Protein AF-A0A8X6IA45-F1 (afdb_monomer_lite)

Structure (mmCIF, N/CA/C/O backbone):
data_AF-A0A8X6IA45-F1
#
_entry.id   AF-A0A8X6IA45-F1
#
loop_
_atom_site.group_PDB
_atom_site.id
_atom_site.type_symbol
_atom_site.label_atom_id
_atom_site.label_alt_id
_atom_site.label_comp_id
_atom_site.label_asym_id
_atom_site.label_entity_id
_atom_site.label_seq_id
_atom_site.pdbx_PDB_ins_code
_atom_site.Cartn_x
_atom_site.Cartn_y
_atom_site.Cartn_z
_atom_site.occupancy
_atom_site.B_iso_or_equiv
_atom_site.auth_seq_id
_atom_site.auth_comp_id
_atom_site.auth_asym_id
_atom_site.auth_atom_id
_atom_site.pdbx_PDB_model_num
ATOM 1 N N . MET A 1 1 ? 17.995 -35.768 15.519 1.00 39.16 1 MET A N 1
ATOM 2 C CA . MET A 1 1 ? 18.058 -34.291 15.425 1.00 39.16 1 MET A CA 1
ATOM 3 C C . MET A 1 1 ? 16.762 -33.673 15.962 1.00 39.16 1 MET A C 1
ATOM 5 O O . MET A 1 1 ? 15.916 -33.269 15.180 1.00 39.16 1 MET A O 1
ATOM 9 N N . LYS A 1 2 ? 16.554 -33.670 17.289 1.00 34.41 2 LYS A N 1
ATOM 10 C CA . LYS A 1 2 ? 15.325 -33.148 17.934 1.00 34.41 2 LYS A CA 1
ATOM 11 C C . LYS A 1 2 ? 15.488 -31.759 18.573 1.00 34.41 2 LYS A C 1
ATOM 13 O O . LYS A 1 2 ? 14.516 -31.226 19.084 1.00 34.41 2 LYS A O 1
ATOM 18 N N . ASN A 1 3 ? 16.667 -31.149 18.475 1.00 33.62 3 ASN A N 1
ATOM 19 C CA . ASN A 1 3 ? 16.963 -29.859 19.095 1.00 33.62 3 ASN A CA 1
ATOM 20 C C . ASN A 1 3 ? 17.387 -28.884 17.991 1.00 33.62 3 ASN A C 1
ATOM 22 O O . ASN A 1 3 ? 18.521 -28.975 17.541 1.00 33.62 3 ASN A O 1
ATOM 26 N N . CYS A 1 4 ? 16.459 -28.055 17.494 1.00 31.27 4 CYS A N 1
ATOM 27 C CA . CYS A 1 4 ? 16.755 -26.822 16.728 1.00 31.27 4 CYS A CA 1
ATOM 28 C C . CYS A 1 4 ? 15.505 -26.022 16.291 1.00 31.27 4 CYS A C 1
ATOM 30 O O . CYS A 1 4 ? 15.652 -25.008 15.617 1.00 31.27 4 CYS A O 1
ATOM 32 N N . ILE A 1 5 ? 14.279 -26.452 16.621 1.00 40.72 5 ILE A N 1
ATOM 33 C CA . ILE A 1 5 ? 13.047 -25.776 16.162 1.00 40.72 5 ILE A CA 1
ATOM 34 C C . ILE A 1 5 ? 12.515 -24.732 17.161 1.00 40.72 5 ILE A C 1
ATOM 36 O O . ILE A 1 5 ? 11.831 -23.799 16.739 1.00 40.72 5 ILE A O 1
ATOM 40 N N . ASP A 1 6 ? 12.891 -24.824 18.441 1.00 39.47 6 ASP A N 1
ATOM 41 C CA . ASP A 1 6 ? 12.262 -24.034 19.512 1.00 39.47 6 ASP A CA 1
ATOM 42 C C . ASP A 1 6 ? 13.036 -22.772 19.938 1.00 39.47 6 ASP A C 1
ATOM 44 O O . ASP A 1 6 ? 12.485 -21.920 20.631 1.00 39.47 6 ASP A O 1
ATOM 48 N N . GLU A 1 7 ? 14.264 -22.567 19.456 1.00 41.31 7 GLU A N 1
ATOM 49 C CA . GLU A 1 7 ? 15.013 -21.312 19.640 1.00 41.31 7 GLU A CA 1
ATOM 50 C C . GLU A 1 7 ? 15.092 -20.540 18.326 1.00 41.31 7 GLU A C 1
ATOM 52 O O . GLU A 1 7 ? 16.153 -20.260 17.770 1.00 41.31 7 GLU A O 1
ATOM 57 N N . TRP A 1 8 ? 13.925 -20.203 17.789 1.00 45.81 8 TRP A N 1
ATOM 58 C CA . TRP A 1 8 ? 13.836 -19.318 16.639 1.00 45.81 8 TRP A CA 1
ATOM 59 C C . TRP A 1 8 ? 13.078 -18.055 17.039 1.00 45.81 8 TRP A C 1
ATOM 61 O O . TRP A 1 8 ? 12.039 -18.146 17.693 1.00 45.81 8 TRP A O 1
ATOM 71 N N . PRO A 1 9 ? 13.608 -16.856 16.746 1.00 36.88 9 PRO A N 1
ATOM 72 C CA . PRO A 1 9 ? 13.344 -15.687 17.565 1.00 36.88 9 PRO A CA 1
ATOM 73 C C . PRO A 1 9 ? 11.862 -15.318 17.588 1.00 36.88 9 PRO A C 1
ATOM 75 O O . PRO A 1 9 ? 11.203 -15.209 16.549 1.00 36.88 9 PRO A O 1
ATOM 78 N N . CYS A 1 10 ? 11.366 -15.094 18.806 1.00 35.53 10 CYS A N 1
ATOM 79 C CA . CYS A 1 10 ? 10.015 -14.636 19.089 1.00 35.53 10 CYS A CA 1
ATOM 80 C C . CYS A 1 10 ? 9.649 -13.448 18.185 1.00 35.53 10 CYS A C 1
ATOM 82 O O . CYS A 1 10 ? 10.357 -12.437 18.133 1.00 35.53 10 CYS A O 1
ATOM 84 N N . THR A 1 11 ? 8.512 -13.575 17.497 1.00 44.88 11 THR A N 1
ATOM 85 C CA . THR A 1 11 ? 7.946 -12.632 16.513 1.00 44.88 11 THR A CA 1
ATOM 86 C C . THR A 1 11 ? 7.951 -11.169 16.963 1.00 44.88 11 THR A C 1
ATOM 88 O O . THR A 1 11 ? 7.970 -10.269 16.130 1.00 44.88 11 THR A O 1
ATOM 91 N N . THR A 1 12 ? 7.985 -10.914 18.267 1.00 42.06 12 THR A N 1
ATOM 92 C CA . THR A 1 12 ? 7.978 -9.585 18.880 1.00 42.06 12 THR A CA 1
ATOM 93 C C . THR A 1 12 ? 9.225 -8.742 18.571 1.00 42.06 12 THR A C 1
ATOM 95 O O . THR A 1 12 ? 9.109 -7.523 18.551 1.00 42.06 12 THR A O 1
ATOM 98 N N . LYS A 1 13 ? 10.397 -9.341 18.286 1.00 41.31 13 LYS A N 1
ATOM 99 C CA . LYS A 1 13 ? 11.653 -8.581 18.065 1.00 41.31 13 LYS A CA 1
ATOM 100 C C . LYS A 1 13 ? 11.921 -8.160 16.608 1.00 41.31 13 LYS A C 1
ATOM 102 O O . LYS A 1 13 ? 12.635 -7.192 16.394 1.00 41.31 13 LYS A O 1
ATOM 107 N N . TYR A 1 14 ? 11.322 -8.822 15.613 1.00 47.53 14 TYR A N 1
ATOM 108 C CA . TYR A 1 14 ? 11.593 -8.578 14.177 1.00 47.53 14 TYR A CA 1
ATOM 109 C C . TYR A 1 14 ? 10.461 -7.856 13.431 1.00 47.53 14 TYR A C 1
ATOM 111 O O . TYR A 1 14 ? 10.506 -7.704 12.214 1.00 47.53 14 TYR A O 1
ATOM 119 N N . CYS A 1 15 ? 9.441 -7.401 14.160 1.00 51.34 15 CYS A N 1
ATOM 120 C CA . CYS A 1 15 ? 8.338 -6.610 13.614 1.00 51.34 15 CYS A CA 1
ATOM 121 C C . CYS A 1 15 ? 8.498 -5.114 13.918 1.00 51.34 15 CYS A C 1
ATOM 123 O O . CYS A 1 15 ? 7.490 -4.407 13.976 1.00 51.34 15 CYS A O 1
ATOM 125 N N . HIS A 1 16 ? 9.724 -4.636 14.167 1.00 55.31 16 HIS A N 1
ATOM 126 C CA . HIS A 1 16 ? 9.958 -3.203 14.281 1.00 55.31 16 HIS A CA 1
ATOM 127 C C . HIS A 1 16 ? 9.759 -2.598 12.894 1.00 55.31 16 HIS A C 1
ATOM 129 O O . HIS A 1 16 ? 10.476 -2.904 11.944 1.00 55.31 16 HIS A O 1
ATOM 135 N N . ILE A 1 17 ? 8.668 -1.861 12.764 1.00 61.78 17 ILE A N 1
ATOM 136 C CA . ILE A 1 17 ? 8.322 -1.146 11.551 1.00 61.78 17 ILE A CA 1
ATOM 137 C C . ILE A 1 17 ? 9.007 0.208 11.685 1.00 61.78 17 ILE A C 1
ATOM 139 O O . ILE A 1 17 ? 8.710 0.915 12.643 1.00 61.78 17 ILE A O 1
ATOM 143 N N . ASP A 1 18 ? 9.875 0.563 10.739 1.00 66.06 18 ASP A N 1
ATOM 144 C CA . ASP A 1 18 ? 10.563 1.856 10.741 1.00 66.06 18 ASP A CA 1
ATOM 145 C C . ASP A 1 18 ? 9.547 2.993 10.546 1.00 66.06 18 ASP A C 1
ATOM 147 O O . ASP A 1 18 ? 9.153 3.352 9.432 1.00 66.06 18 ASP A O 1
ATOM 151 N N . GLU A 1 19 ? 9.057 3.533 11.665 1.00 72.81 19 GLU A N 1
ATOM 152 C CA . GLU A 1 19 ? 8.002 4.548 11.672 1.00 72.81 19 GLU A CA 1
ATOM 153 C C . GLU A 1 19 ? 8.467 5.848 11.008 1.00 72.81 19 GLU A C 1
ATOM 155 O O . GLU A 1 19 ? 7.661 6.549 10.400 1.00 72.81 19 GLU A O 1
ATOM 160 N N . GLU A 1 20 ? 9.767 6.147 11.044 1.00 72.69 20 GLU A N 1
ATOM 161 C CA . GLU A 1 20 ? 10.352 7.310 10.376 1.00 72.69 20 GLU A CA 1
ATOM 162 C C . GLU A 1 20 ? 10.203 7.263 8.853 1.00 72.69 20 GLU A C 1
ATOM 164 O O . GLU A 1 20 ? 9.879 8.280 8.234 1.00 72.69 20 GLU A O 1
ATOM 169 N N . GLU A 1 21 ? 10.403 6.097 8.235 1.00 69.69 21 GLU A N 1
ATOM 170 C CA . GLU A 1 21 ? 10.270 5.931 6.785 1.00 69.69 21 GLU A CA 1
ATOM 171 C C . GLU A 1 21 ? 8.799 6.040 6.364 1.00 69.69 21 GLU A C 1
ATOM 173 O O . GLU A 1 21 ? 8.464 6.771 5.428 1.00 69.69 21 GLU A O 1
ATOM 178 N N . ILE A 1 22 ? 7.898 5.442 7.151 1.00 72.75 22 ILE A N 1
ATOM 179 C CA . ILE A 1 22 ? 6.449 5.591 6.970 1.00 72.75 22 ILE A CA 1
ATOM 180 C C . ILE A 1 22 ? 6.026 7.055 7.101 1.00 72.75 22 ILE A C 1
ATOM 182 O O . ILE A 1 22 ? 5.239 7.543 6.288 1.00 72.75 22 ILE A O 1
ATOM 186 N N . ASN A 1 23 ? 6.555 7.773 8.091 1.00 71.75 23 ASN A N 1
ATOM 187 C CA . ASN A 1 23 ? 6.248 9.181 8.314 1.00 71.75 23 ASN A CA 1
ATOM 188 C C . ASN A 1 23 ? 6.785 10.056 7.172 1.00 71.75 23 ASN A C 1
ATOM 190 O O . ASN A 1 23 ? 6.087 10.970 6.728 1.00 71.75 23 ASN A O 1
ATOM 194 N N . LYS A 1 24 ? 7.977 9.763 6.630 1.00 70.94 24 LYS A N 1
ATOM 195 C CA . LYS A 1 24 ? 8.501 10.421 5.419 1.00 70.94 24 LYS A CA 1
ATOM 196 C C . LYS A 1 24 ? 7.575 10.201 4.224 1.00 70.94 24 LYS A C 1
ATOM 198 O O . LYS A 1 24 ? 7.345 11.133 3.466 1.00 70.94 24 LYS A O 1
ATOM 203 N N . GLU A 1 25 ? 6.979 9.024 4.062 1.00 63.69 25 GLU A N 1
ATOM 204 C CA . GLU A 1 25 ? 6.040 8.749 2.965 1.00 63.69 25 GLU A CA 1
ATOM 205 C C . GLU A 1 25 ? 4.642 9.351 3.170 1.00 63.69 25 GLU A C 1
ATOM 207 O O . GLU A 1 25 ? 4.031 9.856 2.219 1.00 63.69 25 GLU A O 1
ATOM 212 N N . GLN A 1 26 ? 4.141 9.358 4.409 1.00 62.16 26 GLN A N 1
ATOM 213 C CA . GLN A 1 26 ? 2.943 10.115 4.777 1.00 62.16 26 GLN A CA 1
ATOM 214 C C . GLN A 1 26 ? 3.126 11.592 4.417 1.00 62.16 26 GLN A C 1
ATOM 216 O O . GLN A 1 26 ? 2.252 12.167 3.761 1.00 62.16 26 GLN A O 1
ATOM 221 N N . ARG A 1 27 ? 4.295 12.157 4.755 1.00 55.88 27 ARG A N 1
ATOM 222 C CA . ARG A 1 27 ? 4.702 13.518 4.391 1.00 55.88 27 ARG A CA 1
ATOM 223 C C . ARG A 1 27 ? 4.839 13.681 2.881 1.00 55.88 27 ARG A C 1
ATOM 225 O O . ARG A 1 27 ? 4.209 14.582 2.360 1.00 55.88 27 ARG A O 1
ATOM 232 N N . LYS A 1 28 ? 5.495 12.769 2.149 1.00 57.03 28 LYS A N 1
ATOM 233 C CA . LYS A 1 28 ? 5.580 12.806 0.671 1.00 57.03 28 LYS A CA 1
ATOM 234 C C . LYS A 1 28 ? 4.210 12.879 0.002 1.00 57.03 28 LYS A C 1
ATOM 236 O O . LYS A 1 28 ? 4.080 13.537 -1.015 1.00 57.03 28 LYS A O 1
ATOM 241 N N . THR A 1 29 ? 3.171 12.257 0.564 1.00 45.22 29 THR A N 1
ATOM 242 C CA . THR A 1 29 ? 1.825 12.374 -0.023 1.00 45.22 29 THR A CA 1
ATOM 243 C C . THR A 1 29 ? 1.137 13.703 0.280 1.00 45.22 29 THR A C 1
ATOM 245 O O . THR A 1 29 ? 0.338 14.161 -0.524 1.00 45.22 29 THR A O 1
ATOM 248 N N . ILE A 1 30 ? 1.418 14.305 1.436 1.00 38.75 30 ILE A N 1
ATOM 249 C CA . ILE A 1 30 ? 0.954 15.659 1.776 1.00 38.75 30 ILE A CA 1
ATOM 250 C C . ILE A 1 30 ? 1.739 16.687 0.942 1.00 38.75 30 ILE A C 1
ATOM 252 O O . ILE A 1 30 ? 1.178 17.659 0.452 1.00 38.75 30 ILE A O 1
ATOM 256 N N . CYS A 1 31 ? 3.011 16.400 0.675 1.00 35.19 31 CYS A N 1
ATOM 257 C CA . CYS A 1 31 ? 3.899 17.161 -0.190 1.00 35.19 31 CYS A CA 1
ATOM 258 C C . CYS A 1 31 ? 3.702 16.860 -1.683 1.00 35.19 31 CYS A C 1
ATOM 260 O O . CYS A 1 31 ? 4.318 17.538 -2.488 1.00 35.19 31 CYS A O 1
ATOM 262 N N . LEU A 1 32 ? 2.855 15.910 -2.106 1.00 36.09 32 LEU A N 1
ATOM 263 C CA . LEU A 1 32 ? 2.624 15.625 -3.536 1.00 36.09 32 LEU A CA 1
ATOM 264 C C . LEU A 1 32 ? 1.818 16.729 -4.243 1.00 36.09 32 LEU A C 1
ATOM 266 O O . LEU A 1 32 ? 1.804 16.761 -5.468 1.00 36.09 32 LEU A O 1
ATOM 270 N N . LEU A 1 33 ? 1.217 17.667 -3.499 1.00 37.97 33 LEU A N 1
ATOM 271 C CA . LEU A 1 33 ? 0.759 18.938 -4.074 1.00 37.97 33 LEU A CA 1
ATOM 272 C C . LEU A 1 33 ? 1.913 19.926 -4.346 1.00 37.97 33 LEU A C 1
ATOM 274 O O . LEU A 1 33 ? 1.732 20.840 -5.140 1.00 37.97 33 LEU A O 1
ATOM 278 N N . ASN A 1 34 ? 3.102 19.718 -3.762 1.00 42.97 34 ASN A N 1
ATOM 279 C CA . ASN A 1 34 ? 4.228 20.664 -3.812 1.00 42.97 34 ASN A CA 1
ATOM 280 C C . ASN A 1 34 ? 5.542 20.088 -4.407 1.00 42.97 34 ASN A C 1
ATOM 282 O O . ASN A 1 34 ? 6.400 20.855 -4.848 1.00 42.97 34 ASN A O 1
ATOM 286 N N . ASN A 1 35 ? 5.705 18.761 -4.496 1.00 38.62 35 ASN A N 1
ATOM 287 C CA . ASN A 1 35 ? 6.978 18.089 -4.807 1.00 38.62 35 ASN A CA 1
ATOM 288 C C . ASN A 1 35 ? 6.977 17.375 -6.170 1.00 38.62 35 ASN A C 1
ATOM 290 O O . ASN A 1 35 ? 7.466 16.255 -6.295 1.00 38.62 35 ASN A O 1
ATOM 294 N N . ALA A 1 36 ? 6.531 18.046 -7.231 1.00 33.03 36 ALA A N 1
ATOM 295 C CA . ALA A 1 36 ? 6.938 17.687 -8.597 1.00 33.03 36 ALA A CA 1
ATOM 296 C C . ALA A 1 36 ? 8.403 18.097 -8.909 1.00 33.03 36 ALA A C 1
ATOM 298 O O . ALA A 1 36 ? 8.754 18.266 -10.068 1.00 33.03 36 ALA A O 1
ATOM 299 N N . ASN A 1 37 ? 9.247 18.324 -7.888 1.00 40.38 37 ASN A N 1
ATOM 300 C CA . ASN A 1 37 ? 10.483 19.112 -8.015 1.00 40.38 37 ASN A CA 1
ATOM 301 C C . ASN A 1 37 ? 11.732 18.521 -7.358 1.00 40.38 37 ASN A C 1
ATOM 303 O O . ASN A 1 37 ? 12.743 19.207 -7.300 1.00 40.38 37 ASN A O 1
ATOM 307 N N . GLU A 1 38 ? 11.706 17.291 -6.857 1.00 41.97 38 GLU A N 1
ATOM 308 C CA . GLU A 1 38 ? 12.890 16.711 -6.206 1.00 41.97 38 GLU A CA 1
ATOM 309 C C . GLU A 1 38 ? 13.426 15.532 -7.012 1.00 41.97 38 GLU A C 1
ATOM 311 O O . GLU A 1 38 ? 13.274 14.373 -6.640 1.00 41.97 38 GLU A O 1
ATOM 316 N N . CYS A 1 39 ? 14.037 15.863 -8.149 1.00 34.59 39 CYS A N 1
ATOM 317 C CA . CYS A 1 39 ? 15.029 15.048 -8.851 1.00 34.59 39 CYS A CA 1
ATOM 318 C C . CYS A 1 39 ? 16.000 15.987 -9.580 1.00 34.59 39 CYS A C 1
ATOM 320 O O . CYS A 1 39 ? 16.014 16.003 -10.800 1.00 34.59 39 CYS A O 1
ATOM 322 N N . LEU A 1 40 ? 16.746 16.807 -8.836 1.00 38.03 40 LEU A N 1
ATOM 323 C CA . LEU A 1 40 ? 18.038 17.396 -9.220 1.00 38.03 40 LEU A CA 1
ATOM 324 C C . LEU A 1 40 ? 18.502 18.268 -8.047 1.00 38.03 40 LEU A C 1
ATOM 326 O O . LEU A 1 40 ? 17.942 19.333 -7.791 1.00 38.03 40 LEU A O 1
ATOM 330 N N . GLU A 1 41 ? 19.492 17.792 -7.291 1.00 46.31 41 GLU A N 1
ATOM 331 C CA . GLU A 1 41 ? 20.279 18.698 -6.456 1.00 46.31 41 GLU A CA 1
ATOM 332 C C . GLU A 1 41 ? 20.997 19.677 -7.390 1.00 46.31 41 GLU A C 1
ATOM 334 O O . GLU A 1 41 ? 21.717 19.263 -8.299 1.00 46.31 41 GLU A O 1
ATOM 339 N N . ASN A 1 42 ? 20.749 20.962 -7.133 1.00 46.94 42 ASN A N 1
ATOM 340 C CA . ASN A 1 42 ? 21.158 22.146 -7.887 1.00 46.94 42 ASN A CA 1
ATOM 341 C C . ASN A 1 42 ? 20.503 22.289 -9.263 1.00 46.94 42 ASN A C 1
ATOM 343 O O . ASN A 1 42 ? 21.084 21.881 -10.259 1.00 46.94 42 ASN A O 1
ATOM 347 N N . ASP A 1 43 ? 19.322 22.924 -9.307 1.00 48.12 43 ASP A N 1
ATOM 348 C CA . ASP A 1 43 ? 19.129 24.118 -10.147 1.00 48.12 43 ASP A CA 1
ATOM 349 C C . ASP A 1 43 ? 17.693 24.662 -10.089 1.00 48.12 43 ASP A C 1
ATOM 351 O O . ASP A 1 43 ? 16.810 24.353 -10.895 1.00 48.12 43 ASP A O 1
ATOM 355 N N . TRP A 1 44 ? 17.467 25.593 -9.159 1.00 49.94 44 TRP A N 1
ATOM 356 C CA . TRP A 1 44 ? 16.349 26.539 -9.263 1.00 49.94 44 TRP A CA 1
ATOM 357 C C . TRP A 1 44 ? 16.379 27.288 -10.613 1.00 49.94 44 TRP A C 1
ATOM 359 O O . TRP A 1 44 ? 15.332 27.687 -11.125 1.00 49.94 44 TRP A O 1
ATOM 369 N N . TYR A 1 45 ? 17.578 27.425 -11.193 1.00 50.66 45 TYR A N 1
ATOM 370 C CA . TYR A 1 45 ? 17.846 27.981 -12.510 1.00 50.66 45 TYR A CA 1
ATOM 371 C C . TYR A 1 45 ? 17.156 27.175 -13.622 1.00 50.66 45 TYR A C 1
ATOM 373 O O . TYR A 1 45 ? 16.305 27.729 -14.314 1.00 50.66 45 TYR A O 1
ATOM 381 N N . TYR A 1 46 ? 17.399 25.864 -13.748 1.00 50.31 46 TYR A N 1
ATOM 382 C CA . TYR A 1 46 ? 16.745 25.021 -14.762 1.00 50.31 46 TYR A CA 1
ATOM 383 C C . TYR A 1 46 ? 15.224 25.176 -14.701 1.00 50.31 46 TYR A C 1
ATOM 385 O O . TYR A 1 46 ? 14.587 25.517 -15.695 1.00 50.31 46 TYR A O 1
ATOM 393 N N . LYS A 1 47 ? 14.629 25.079 -13.512 1.00 50.09 47 LYS A N 1
ATOM 394 C CA . LYS A 1 47 ? 13.176 25.194 -13.359 1.00 50.09 47 LYS A CA 1
ATOM 395 C C . LYS A 1 47 ? 12.610 26.579 -13.725 1.00 50.09 47 LYS A C 1
ATOM 397 O O . LYS A 1 47 ? 11.472 26.674 -14.182 1.00 50.09 47 LYS A O 1
ATOM 402 N N . TYR A 1 48 ? 13.381 27.654 -13.543 1.00 52.62 48 TYR A N 1
ATOM 403 C CA . TYR A 1 48 ? 12.985 29.006 -13.948 1.00 52.62 48 TYR A CA 1
ATOM 404 C C . TYR A 1 48 ? 13.114 29.232 -15.465 1.00 52.62 48 TYR A C 1
ATOM 406 O O . TYR A 1 48 ? 12.274 29.939 -16.038 1.00 52.62 48 TYR A O 1
ATOM 414 N N . PHE A 1 49 ? 14.124 28.623 -16.098 1.00 53.28 49 PHE A N 1
ATOM 415 C CA . PHE A 1 49 ? 14.475 28.789 -17.513 1.00 53.28 49 PHE A CA 1
ATOM 416 C C . PHE A 1 49 ? 13.826 27.769 -18.464 1.00 53.28 49 PHE A C 1
ATOM 418 O O . PHE A 1 49 ? 13.814 28.015 -19.661 1.00 53.28 49 PHE A O 1
ATOM 425 N N . LEU A 1 50 ? 13.211 26.689 -17.974 1.00 57.62 50 LEU A N 1
ATOM 426 C CA . LEU A 1 50 ? 12.642 25.608 -18.801 1.00 57.62 50 LEU A CA 1
ATOM 427 C C . LEU A 1 50 ? 11.305 25.910 -19.513 1.00 57.62 50 LEU A C 1
ATOM 429 O O . LEU A 1 50 ? 10.731 25.020 -20.137 1.00 57.62 50 LEU A O 1
ATOM 433 N N . SER A 1 51 ? 10.792 27.144 -19.458 1.00 70.88 51 SER A N 1
ATOM 434 C CA . SER A 1 51 ? 9.671 27.525 -20.331 1.00 70.88 51 SER A CA 1
ATOM 435 C C . SER A 1 51 ? 10.194 27.830 -21.733 1.00 70.88 51 SER A C 1
ATOM 437 O O . SER A 1 51 ? 11.088 28.663 -21.880 1.00 70.88 51 SER A O 1
ATOM 439 N N . TYR A 1 52 ? 9.603 27.209 -22.756 1.00 72.88 52 TYR A N 1
ATOM 440 C CA . TYR A 1 52 ? 9.962 27.418 -24.162 1.00 72.88 52 TYR A CA 1
ATOM 441 C C . TYR A 1 52 ? 10.012 28.907 -24.538 1.00 72.88 52 TYR A C 1
ATOM 443 O O . TYR A 1 52 ? 10.996 29.372 -25.104 1.00 72.88 52 TYR A O 1
ATOM 451 N N . GLU A 1 53 ? 9.025 29.691 -24.103 1.00 76.12 53 GLU A N 1
ATOM 452 C CA . GLU A 1 53 ? 8.973 31.136 -24.362 1.00 76.12 53 GLU A CA 1
ATOM 453 C C . GLU A 1 53 ? 10.166 31.890 -23.758 1.00 76.12 53 GLU A C 1
ATOM 455 O O . GLU A 1 53 ? 10.701 32.825 -24.356 1.00 76.12 53 GLU A O 1
ATOM 460 N N . LYS A 1 54 ? 10.619 31.475 -22.569 1.00 79.12 54 LYS A N 1
ATOM 461 C CA . LYS A 1 54 ? 11.777 32.086 -21.905 1.00 79.12 54 LYS A CA 1
ATOM 462 C C . LYS A 1 54 ? 13.082 31.700 -22.594 1.00 79.12 54 LYS A C 1
ATOM 464 O O . LYS A 1 54 ? 13.971 32.542 -22.686 1.00 79.12 54 LYS A O 1
ATOM 469 N N . ILE A 1 55 ? 13.178 30.470 -23.097 1.00 75.69 55 ILE A N 1
ATOM 470 C CA . ILE A 1 55 ?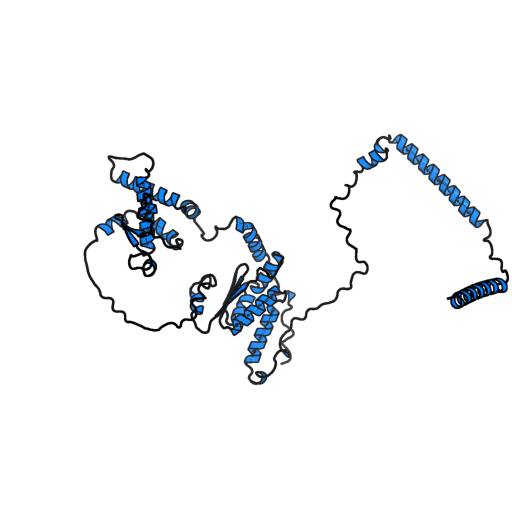 14.327 29.983 -23.869 1.00 75.69 55 ILE A CA 1
ATOM 471 C C . ILE A 1 55 ? 14.446 30.763 -25.176 1.00 75.69 55 ILE A C 1
ATOM 473 O O . ILE A 1 55 ? 15.504 31.320 -25.454 1.00 75.69 55 ILE A O 1
ATOM 477 N N . VAL A 1 56 ? 13.359 30.860 -25.943 1.00 80.25 56 VAL A N 1
ATOM 478 C CA . VAL A 1 56 ? 13.340 31.601 -27.212 1.00 80.25 56 VAL A CA 1
ATOM 479 C C . VAL A 1 56 ? 13.668 33.076 -26.973 1.00 80.25 56 VAL A C 1
ATOM 481 O O . VAL A 1 56 ? 14.477 33.654 -27.695 1.00 80.25 56 VAL A O 1
ATOM 484 N N . ARG A 1 57 ? 13.144 33.678 -25.897 1.00 82.50 57 ARG A N 1
ATOM 485 C CA . ARG A 1 57 ? 13.484 35.055 -25.512 1.00 82.50 57 ARG A CA 1
ATOM 486 C C . ARG A 1 57 ? 14.958 35.220 -25.137 1.00 82.50 57 ARG A C 1
ATOM 488 O O . ARG A 1 57 ? 15.567 36.206 -25.540 1.00 82.50 57 ARG A O 1
ATOM 495 N N . LEU A 1 58 ? 15.535 34.282 -24.386 1.00 80.69 58 LEU A N 1
ATOM 496 C CA . LEU A 1 58 ? 16.953 34.302 -24.014 1.00 80.69 58 LEU A CA 1
ATOM 497 C C . LEU A 1 58 ? 17.852 34.165 -25.249 1.00 80.69 58 LEU A C 1
ATOM 499 O O . LEU A 1 58 ? 18.742 34.988 -25.443 1.00 80.69 58 LEU A O 1
ATOM 503 N N . VAL A 1 59 ? 17.577 33.188 -26.114 1.00 78.19 59 VAL A N 1
ATOM 504 C CA . VAL A 1 59 ? 18.315 32.981 -27.370 1.00 78.19 59 VAL A CA 1
ATOM 505 C C . VAL A 1 59 ? 18.178 34.195 -28.286 1.00 78.19 59 VAL A C 1
ATOM 507 O O . VAL A 1 59 ? 19.171 34.646 -28.851 1.00 78.19 59 VAL A O 1
ATOM 510 N N . GLY A 1 60 ? 16.990 34.792 -28.371 1.00 82.62 60 GLY A N 1
ATOM 511 C CA . GLY A 1 60 ? 16.770 36.009 -29.144 1.00 82.62 60 GLY A CA 1
ATOM 512 C C . GLY A 1 60 ? 17.594 37.194 -28.637 1.00 82.62 60 GLY A C 1
ATOM 513 O O . GLY A 1 60 ? 18.177 37.912 -29.441 1.00 82.62 60 GLY A O 1
ATOM 514 N N . TRP A 1 61 ? 17.705 37.390 -27.318 1.00 83.56 61 TRP A N 1
ATOM 515 C CA . TRP A 1 61 ? 18.570 38.436 -26.759 1.00 83.56 61 TRP A CA 1
ATOM 516 C C . TRP A 1 61 ? 20.055 38.150 -26.979 1.00 83.56 61 TRP A C 1
ATOM 518 O O . TRP A 1 61 ? 20.811 39.088 -27.212 1.00 83.56 61 TRP A O 1
ATOM 528 N N . ILE A 1 62 ? 20.472 36.882 -26.959 1.00 80.56 62 ILE A N 1
ATOM 529 C CA . ILE A 1 62 ? 21.850 36.488 -27.284 1.00 80.56 62 ILE A CA 1
ATOM 530 C C . ILE A 1 62 ? 22.166 36.794 -28.752 1.00 80.56 62 ILE A C 1
ATOM 532 O O . ILE A 1 62 ? 23.218 37.359 -29.041 1.00 80.56 62 ILE A O 1
ATOM 536 N N . LEU A 1 63 ? 21.259 36.474 -29.679 1.00 76.44 63 LEU A N 1
ATOM 537 C CA . LEU A 1 63 ? 21.416 36.800 -31.100 1.00 76.44 63 LEU A CA 1
ATOM 538 C C . LEU A 1 63 ? 21.393 38.315 -31.335 1.00 76.44 63 LEU A C 1
ATOM 540 O O . LEU A 1 63 ? 22.230 38.836 -32.067 1.00 76.44 63 LEU A O 1
ATOM 544 N N . HIS A 1 64 ? 20.499 39.037 -30.659 1.00 80.56 64 HIS A N 1
ATOM 545 C CA . HIS A 1 64 ? 20.430 40.500 -30.711 1.00 80.56 64 HIS A CA 1
ATOM 546 C C . HIS A 1 64 ? 21.714 41.147 -30.181 1.00 80.56 64 HIS A C 1
ATOM 548 O O . HIS A 1 64 ? 22.254 42.056 -30.803 1.00 80.56 64 HIS A O 1
ATOM 554 N N . PHE A 1 65 ? 22.254 40.628 -29.076 1.00 79.44 65 PHE A N 1
ATOM 555 C CA . PHE A 1 65 ? 23.540 41.050 -28.529 1.00 79.44 65 PHE A CA 1
ATOM 556 C C . PHE A 1 65 ? 24.693 40.745 -29.492 1.00 79.44 65 PHE A C 1
ATOM 558 O O . PHE A 1 65 ? 25.489 41.632 -29.782 1.00 79.44 65 PHE A O 1
ATOM 565 N N . LYS A 1 66 ? 24.746 39.532 -30.057 1.00 79.56 66 LYS A N 1
ATOM 566 C CA . LYS A 1 66 ? 25.748 39.134 -31.057 1.00 79.56 66 LYS A CA 1
ATOM 567 C C . LYS A 1 66 ? 25.724 40.059 -32.275 1.00 79.56 66 LYS A C 1
ATOM 569 O O . LYS A 1 66 ? 26.780 40.513 -32.705 1.00 79.56 66 LYS A O 1
ATOM 574 N N . ASN A 1 67 ? 24.543 40.369 -32.803 1.00 76.62 67 ASN A N 1
ATOM 575 C CA . ASN A 1 67 ? 24.395 41.264 -33.950 1.00 76.62 67 ASN A CA 1
ATOM 576 C C . ASN A 1 67 ? 24.841 42.692 -33.608 1.00 76.62 67 ASN A C 1
ATOM 578 O O . ASN A 1 67 ? 25.562 43.301 -34.394 1.00 76.62 67 ASN A O 1
ATOM 582 N N . ASN A 1 68 ? 24.532 43.179 -32.402 1.00 78.50 68 ASN A N 1
ATOM 583 C CA . ASN A 1 68 ? 25.024 44.470 -31.914 1.00 78.50 68 ASN A CA 1
ATOM 584 C C . ASN A 1 68 ? 26.554 44.492 -31.722 1.00 78.50 68 ASN A C 1
ATOM 586 O O . ASN A 1 68 ? 27.177 45.533 -31.919 1.00 78.50 68 ASN A O 1
ATOM 590 N N . CYS A 1 69 ? 27.176 43.361 -31.366 1.00 75.56 69 CYS A N 1
ATOM 591 C CA . CYS A 1 69 ? 28.635 43.237 -31.301 1.00 75.56 69 CYS A CA 1
ATOM 592 C C . CYS A 1 69 ? 29.292 43.202 -32.689 1.00 75.56 69 CYS A C 1
ATOM 594 O O . CYS A 1 69 ? 30.401 43.706 -32.845 1.00 75.56 69 CYS A O 1
ATOM 596 N N . LEU A 1 70 ? 28.634 42.598 -33.684 1.00 71.62 70 LEU A N 1
ATOM 597 C CA . LEU A 1 70 ? 29.157 42.471 -35.049 1.00 71.62 70 LEU A CA 1
ATOM 598 C C . LEU A 1 70 ? 28.977 43.753 -35.872 1.00 71.62 70 LEU A C 1
ATOM 600 O O . LEU A 1 70 ? 29.830 44.067 -36.698 1.00 71.62 70 LEU A O 1
ATOM 604 N N . MET A 1 71 ? 27.898 44.502 -35.632 1.00 68.00 71 MET A N 1
ATOM 605 C CA . MET A 1 71 ? 27.542 45.712 -36.377 1.00 68.00 71 MET A CA 1
ATOM 606 C C . MET A 1 71 ? 27.463 46.940 -35.450 1.00 68.00 71 MET A C 1
ATOM 608 O O . MET A 1 71 ? 26.378 47.447 -35.170 1.00 68.00 71 MET A O 1
ATOM 612 N N . PRO A 1 72 ? 28.605 47.490 -34.993 1.00 64.69 72 PRO A N 1
ATOM 613 C CA . PRO A 1 72 ? 28.634 48.578 -34.007 1.00 64.69 72 PRO A CA 1
ATOM 614 C C . PRO A 1 72 ? 28.083 49.922 -34.520 1.00 64.69 72 PRO A C 1
ATOM 616 O O . PRO A 1 72 ? 27.932 50.858 -33.738 1.00 64.69 72 PRO A O 1
ATOM 619 N N . LYS A 1 73 ? 27.798 50.046 -35.823 1.00 64.81 73 LYS A N 1
ATOM 620 C CA . LYS A 1 73 ? 27.238 51.260 -36.445 1.00 64.81 73 LYS A CA 1
ATOM 621 C C . LYS A 1 73 ? 25.702 51.305 -36.418 1.00 64.81 73 LYS A C 1
ATOM 623 O O . LYS A 1 73 ? 25.144 52.394 -36.450 1.00 64.81 73 LYS A O 1
ATOM 628 N N . GLU A 1 74 ? 25.034 50.157 -36.301 1.00 65.50 74 GLU A N 1
ATOM 629 C CA . GLU A 1 74 ? 23.568 50.015 -36.303 1.00 65.50 74 GLU A CA 1
ATOM 630 C C . GLU A 1 74 ? 23.116 49.305 -35.018 1.00 65.50 74 GLU A C 1
ATOM 632 O O . GLU A 1 74 ? 22.576 48.202 -35.029 1.00 65.50 74 GLU A O 1
ATOM 637 N N . ILE A 1 75 ? 23.412 49.915 -33.866 1.00 65.25 75 ILE A N 1
ATOM 638 C CA . ILE A 1 75 ? 23.083 49.323 -32.564 1.00 65.25 75 ILE A CA 1
ATOM 639 C C . ILE A 1 75 ? 21.589 49.490 -32.290 1.00 65.25 75 ILE A C 1
ATOM 641 O O . ILE A 1 75 ? 21.122 50.565 -31.899 1.00 65.25 75 ILE A O 1
ATOM 645 N N . ASP A 1 76 ? 20.852 48.390 -32.389 1.00 65.19 76 ASP A N 1
ATOM 646 C CA . ASP A 1 76 ? 19.449 48.346 -32.007 1.00 65.19 76 ASP A CA 1
ATOM 647 C C . ASP A 1 76 ? 19.320 48.299 -30.476 1.00 65.19 76 ASP A C 1
ATOM 649 O O . ASP A 1 76 ? 19.544 47.265 -29.836 1.00 65.19 76 ASP A O 1
ATOM 653 N N . LYS A 1 77 ? 18.912 49.418 -29.865 1.00 68.81 77 LYS A N 1
ATOM 654 C CA . LYS A 1 77 ? 18.614 49.515 -28.417 1.00 68.81 77 LYS A CA 1
ATOM 655 C C . LYS A 1 77 ? 17.168 49.136 -28.058 1.00 68.81 77 LYS A C 1
ATOM 657 O O . LYS A 1 77 ? 16.792 49.178 -26.889 1.00 68.81 77 LYS A O 1
ATOM 662 N N . GLY A 1 78 ? 16.348 48.821 -29.061 1.00 73.56 78 GLY A N 1
ATOM 663 C CA . GLY A 1 78 ? 14.931 48.497 -28.904 1.00 73.56 78 GLY A CA 1
ATOM 664 C C . GLY A 1 78 ? 14.662 47.069 -28.419 1.00 73.56 78 GLY A C 1
ATOM 665 O O . GLY A 1 78 ? 15.562 46.237 -28.315 1.00 73.56 78 GLY A O 1
ATOM 666 N N . ALA A 1 79 ? 13.391 46.782 -28.135 1.00 77.50 79 ALA A N 1
ATOM 667 C CA . ALA A 1 79 ? 12.925 45.433 -27.823 1.00 77.50 79 ALA A CA 1
ATOM 668 C C . ALA A 1 79 ? 13.003 44.505 -29.052 1.00 77.50 79 ALA A C 1
ATOM 670 O O . ALA A 1 79 ? 12.975 44.967 -30.193 1.00 77.50 79 ALA A O 1
ATOM 671 N N . LEU A 1 80 ? 13.060 43.187 -28.822 1.00 78.00 80 LEU A N 1
ATOM 672 C CA . LEU A 1 80 ? 13.047 42.202 -29.907 1.00 78.00 80 LEU A CA 1
ATOM 673 C C . LEU A 1 80 ? 11.770 42.329 -30.749 1.00 78.00 80 LEU A C 1
ATOM 675 O O . LEU A 1 80 ? 10.655 42.223 -30.237 1.00 78.00 80 LEU A O 1
ATOM 679 N N . ILE A 1 81 ? 11.961 42.497 -32.055 1.00 82.19 81 ILE A N 1
ATOM 680 C CA . ILE A 1 81 ? 10.901 42.508 -33.067 1.00 82.19 81 ILE A CA 1
ATOM 681 C C . ILE A 1 81 ? 10.472 41.061 -33.362 1.00 82.19 81 ILE A C 1
ATOM 683 O O . ILE A 1 81 ? 11.288 40.144 -33.269 1.00 82.19 81 ILE A O 1
ATOM 687 N N . ALA A 1 82 ? 9.215 40.851 -33.769 1.00 80.12 82 ALA A N 1
ATOM 688 C CA . ALA A 1 82 ? 8.646 39.531 -34.077 1.00 80.12 82 ALA A CA 1
ATOM 689 C C . ALA A 1 82 ? 9.521 38.675 -35.019 1.00 80.12 82 ALA A C 1
ATOM 691 O O . ALA A 1 82 ? 9.718 37.494 -34.760 1.00 80.12 82 ALA A O 1
ATOM 692 N N . LYS A 1 83 ? 10.139 39.283 -36.041 1.00 80.56 83 LYS A N 1
ATOM 693 C CA . LYS A 1 83 ? 11.065 38.586 -36.953 1.00 80.56 83 LYS A CA 1
ATOM 694 C C . LYS A 1 83 ? 12.285 37.990 -36.232 1.00 80.56 83 LYS A C 1
ATOM 696 O O . LYS A 1 83 ? 12.663 36.858 -36.502 1.00 80.56 83 LYS A O 1
ATOM 701 N N . LYS A 1 84 ? 12.864 38.718 -35.265 1.00 81.62 84 LYS A N 1
ATOM 702 C CA . LYS A 1 84 ? 14.007 38.241 -34.458 1.00 81.62 84 LYS A CA 1
ATOM 703 C C . LYS A 1 84 ? 13.593 37.125 -33.490 1.00 81.62 84 LYS A C 1
ATOM 705 O O . LYS A 1 84 ? 14.400 36.261 -33.164 1.00 81.62 84 LYS A O 1
ATOM 710 N N . TYR A 1 85 ? 12.336 37.133 -33.039 1.00 84.56 85 TYR A N 1
ATOM 711 C CA . TYR A 1 85 ? 11.775 36.028 -32.259 1.00 84.56 85 TYR A CA 1
ATOM 712 C C . TYR A 1 85 ? 11.622 34.755 -33.096 1.00 84.56 85 TYR A C 1
ATOM 714 O O . TYR A 1 85 ? 12.014 33.695 -32.621 1.00 84.56 85 TYR A O 1
ATOM 722 N N . GLN A 1 86 ? 11.130 34.863 -34.334 1.00 82.25 86 GLN A N 1
ATOM 723 C CA . GLN A 1 86 ? 11.006 33.722 -35.251 1.00 82.25 86 GLN A CA 1
ATOM 724 C C . GLN A 1 86 ? 12.374 33.110 -35.587 1.00 82.25 86 GLN A C 1
ATOM 726 O O . GLN A 1 86 ? 12.538 31.895 -35.531 1.00 82.25 86 GLN A O 1
ATOM 731 N N . GLU A 1 87 ? 13.390 33.941 -35.832 1.00 82.50 87 GLU A N 1
ATOM 732 C CA . GLU A 1 87 ? 14.763 33.469 -36.064 1.00 82.50 87 GLU A CA 1
ATOM 733 C C . GLU A 1 87 ? 15.328 32.720 -34.841 1.00 82.50 87 GLU A C 1
ATOM 735 O O . GLU A 1 87 ? 15.919 31.641 -34.961 1.00 82.50 87 GLU A O 1
ATOM 740 N N . ALA A 1 88 ? 15.109 33.260 -33.637 1.00 84.50 88 ALA A N 1
ATOM 741 C CA . ALA A 1 88 ? 15.514 32.608 -32.395 1.00 84.50 88 ALA A CA 1
ATOM 742 C C . ALA A 1 88 ? 14.792 31.267 -32.189 1.00 84.50 88 ALA A C 1
ATOM 744 O O . ALA A 1 88 ? 15.401 30.292 -31.743 1.00 84.50 88 ALA A O 1
ATOM 745 N N . GLU A 1 89 ? 13.510 31.208 -32.541 1.00 84.19 89 GLU A N 1
ATOM 746 C CA . GLU A 1 89 ? 12.689 30.007 -32.461 1.00 84.19 89 GLU A CA 1
ATOM 747 C C . GLU A 1 89 ? 13.189 28.912 -33.412 1.00 84.19 89 GLU A C 1
ATOM 749 O O . GLU A 1 89 ? 13.486 27.791 -32.984 1.00 84.19 89 GLU A O 1
ATOM 754 N N . ASN A 1 90 ? 13.412 29.260 -34.680 1.00 84.44 90 ASN A N 1
ATOM 755 C CA . ASN A 1 90 ? 13.956 28.349 -35.683 1.00 84.44 90 ASN A CA 1
ATOM 756 C C . ASN A 1 90 ? 15.349 27.839 -35.287 1.00 84.44 90 ASN A C 1
ATOM 758 O O . ASN A 1 90 ? 15.659 26.655 -35.463 1.00 84.44 90 ASN A O 1
ATOM 762 N N . ARG A 1 91 ? 16.182 28.686 -34.665 1.00 83.31 91 ARG A N 1
ATOM 763 C CA . ARG A 1 91 ? 17.493 28.279 -34.138 1.00 83.31 91 ARG A CA 1
ATOM 764 C C . ARG A 1 91 ? 17.367 27.261 -33.005 1.00 83.31 91 ARG A C 1
ATOM 766 O O . ARG A 1 91 ? 18.104 26.274 -33.006 1.00 83.31 91 ARG A O 1
ATOM 773 N N . VAL A 1 92 ? 16.439 27.466 -32.070 1.00 81.88 92 VAL A N 1
ATOM 774 C CA . VAL A 1 92 ? 16.148 26.521 -30.978 1.00 81.88 92 VAL A CA 1
ATOM 775 C C . VAL A 1 92 ? 15.712 25.168 -31.531 1.00 81.88 92 VAL A C 1
ATOM 777 O O . VAL A 1 92 ? 16.280 24.141 -31.154 1.00 81.88 92 VAL A O 1
ATOM 780 N N . ILE A 1 93 ? 14.781 25.159 -32.484 1.00 80.50 93 ILE A N 1
ATOM 781 C CA . ILE A 1 93 ? 14.296 23.931 -33.125 1.00 80.50 93 ILE A CA 1
ATOM 782 C C . ILE A 1 93 ? 15.443 23.212 -33.848 1.00 80.50 93 ILE A C 1
ATOM 784 O O . ILE A 1 93 ? 15.629 22.006 -33.671 1.00 80.50 93 ILE A O 1
ATOM 788 N N . LYS A 1 94 ? 16.274 23.948 -34.596 1.00 82.69 94 LYS A N 1
ATOM 789 C CA . LYS A 1 94 ? 17.450 23.399 -35.286 1.00 82.69 94 LYS A CA 1
ATOM 790 C C . LYS A 1 94 ? 18.433 22.742 -34.319 1.00 82.69 94 LYS A C 1
ATOM 792 O O . LYS A 1 94 ? 18.937 21.656 -34.605 1.00 82.69 94 LYS A O 1
ATOM 797 N N . MET A 1 95 ? 18.699 23.367 -33.171 1.00 76.62 95 MET A N 1
ATOM 798 C CA . MET A 1 95 ? 19.557 22.786 -32.132 1.00 76.62 95 MET A CA 1
ATOM 799 C C . MET A 1 95 ? 18.962 21.487 -31.584 1.00 76.62 95 MET A C 1
ATOM 801 O O . MET A 1 95 ? 19.653 20.473 -31.527 1.00 76.62 95 MET A O 1
ATOM 805 N N . VAL A 1 96 ? 17.667 21.475 -31.259 1.00 76.31 96 VAL A N 1
ATOM 806 C CA . VAL A 1 96 ? 16.984 20.269 -30.764 1.00 76.31 96 VAL A CA 1
ATOM 807 C C . VAL A 1 96 ? 17.045 19.130 -31.786 1.00 76.31 96 VAL A C 1
ATOM 809 O O . VAL A 1 96 ? 17.312 17.985 -31.415 1.00 76.31 96 VAL A O 1
ATOM 812 N N . GLN A 1 97 ? 16.853 19.432 -33.071 1.00 79.19 97 GLN A N 1
ATOM 813 C CA . GLN A 1 97 ? 16.934 18.453 -34.158 1.00 79.19 97 GLN A CA 1
ATOM 814 C C . GLN A 1 97 ? 18.350 17.892 -34.338 1.00 79.19 97 GLN A C 1
ATOM 816 O O . GLN A 1 97 ? 18.494 16.678 -34.499 1.00 79.19 97 GLN A O 1
ATOM 821 N N . LYS A 1 98 ? 19.384 18.744 -34.243 1.00 76.75 98 LYS A N 1
ATOM 822 C CA . LYS A 1 98 ? 20.794 18.323 -34.262 1.00 76.75 98 LYS A CA 1
ATOM 823 C C . LYS A 1 98 ? 21.111 17.371 -33.108 1.00 76.75 98 LYS A C 1
ATOM 825 O O . LYS A 1 98 ? 21.621 16.283 -33.350 1.00 76.75 98 LYS A O 1
ATOM 830 N N . VAL A 1 99 ? 20.774 17.746 -31.871 1.00 69.25 99 VAL A N 1
ATOM 831 C CA . VAL A 1 99 ? 21.090 16.927 -30.684 1.00 69.25 99 VAL A CA 1
ATOM 832 C C . VAL A 1 99 ? 20.314 15.610 -30.688 1.00 69.25 99 VAL A C 1
ATOM 834 O O . VAL A 1 99 ? 20.815 14.576 -30.256 1.00 69.25 99 VAL A O 1
ATOM 837 N N . SER A 1 100 ? 19.096 15.626 -31.220 1.00 67.38 100 SER A N 1
ATOM 838 C CA . SER A 1 100 ? 18.262 14.429 -31.332 1.00 67.38 100 SER A CA 1
ATOM 839 C C . SER A 1 100 ? 18.624 13.547 -32.539 1.00 67.38 100 SER A C 1
ATOM 841 O O . SER A 1 100 ? 17.956 12.532 -32.762 1.00 67.38 100 SER A O 1
ATOM 843 N N . CYS A 1 101 ? 19.650 13.932 -33.313 1.00 64.88 101 CYS A N 1
ATOM 844 C CA . CYS A 1 101 ? 20.117 13.279 -34.537 1.00 64.88 101 CYS A CA 1
ATOM 845 C C . CYS A 1 101 ? 18.992 12.993 -35.549 1.00 64.88 101 CYS A C 1
ATOM 847 O O . CYS A 1 101 ? 18.994 11.939 -36.182 1.00 64.88 101 CYS A O 1
ATOM 849 N N . LEU A 1 102 ? 18.012 13.898 -35.698 1.00 66.44 102 LEU A N 1
ATOM 850 C CA . LEU A 1 102 ? 16.949 13.726 -36.694 1.00 66.44 102 LEU A CA 1
ATOM 851 C C . LEU A 1 102 ? 17.498 14.020 -38.096 1.00 66.44 102 LEU A C 1
ATOM 853 O O . LEU A 1 102 ? 17.899 15.145 -38.392 1.00 66.44 102 LEU A O 1
ATOM 857 N N . SER A 1 103 ? 17.474 13.015 -38.971 1.00 69.19 103 SER A N 1
ATOM 858 C CA . SER A 1 103 ? 17.801 13.151 -40.395 1.00 69.19 103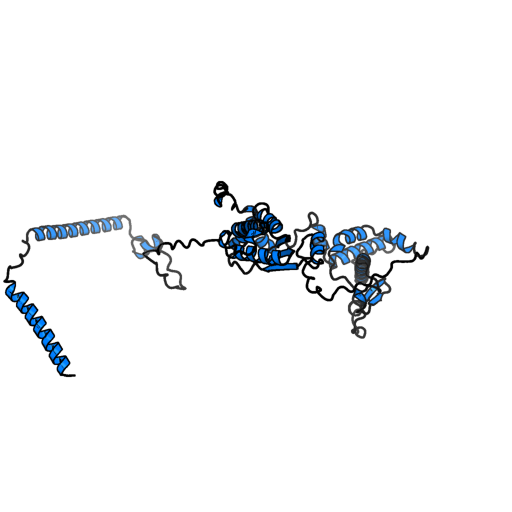 SER A CA 1
ATOM 859 C C . SER A 1 103 ? 16.628 12.711 -41.273 1.00 69.19 103 SER A C 1
ATOM 861 O O . SER A 1 103 ? 15.805 11.899 -40.858 1.00 69.19 103 SER A O 1
ATOM 863 N N . GLU A 1 104 ? 16.569 13.195 -42.517 1.00 65.44 104 GLU A N 1
ATOM 864 C CA . GLU A 1 104 ? 15.520 12.861 -43.504 1.00 65.44 104 GLU A CA 1
ATOM 865 C C . GLU A 1 104 ? 15.396 11.346 -43.752 1.00 65.44 104 GLU A C 1
ATOM 867 O O . GLU A 1 104 ? 14.350 10.856 -44.170 1.00 65.44 104 GLU A O 1
ATOM 872 N N . LYS A 1 105 ? 16.456 10.582 -43.456 1.00 63.84 105 LYS A N 1
ATOM 873 C CA . LYS A 1 105 ? 16.518 9.123 -43.627 1.00 63.84 105 LYS A CA 1
ATOM 874 C C . LYS A 1 105 ? 16.073 8.328 -42.389 1.00 63.84 105 LYS A C 1
ATOM 876 O O . LYS A 1 105 ? 16.113 7.094 -42.420 1.00 63.84 105 LYS A O 1
ATOM 881 N N . ASP A 1 106 ? 15.649 8.993 -41.313 1.00 70.25 106 ASP A N 1
ATOM 882 C CA . ASP A 1 106 ? 15.241 8.332 -40.074 1.00 70.25 106 ASP A CA 1
ATOM 883 C C . ASP A 1 106 ? 14.067 7.378 -40.303 1.00 70.25 106 ASP A C 1
ATOM 885 O O . ASP A 1 106 ? 13.028 7.732 -40.861 1.00 70.25 106 ASP A O 1
ATOM 889 N N . VAL A 1 107 ? 14.184 6.163 -39.762 1.00 72.56 107 VAL A N 1
ATOM 890 C CA . VAL A 1 107 ? 13.132 5.133 -39.839 1.00 72.56 107 VAL A CA 1
ATOM 891 C C . VAL A 1 107 ? 11.803 5.635 -39.258 1.00 72.56 107 VAL A C 1
ATOM 893 O O . VAL A 1 107 ? 10.742 5.239 -39.731 1.00 72.56 107 VAL A O 1
ATOM 896 N N . ARG A 1 108 ? 11.865 6.555 -38.284 1.00 68.50 108 ARG A N 1
ATOM 897 C CA . ARG A 1 108 ? 10.710 7.182 -37.620 1.00 68.50 108 ARG A CA 1
ATOM 898 C C . ARG A 1 108 ? 9.943 8.158 -38.516 1.00 68.50 108 ARG A C 1
ATOM 900 O O . ARG A 1 108 ? 8.753 8.353 -38.301 1.00 68.50 108 ARG A O 1
ATOM 907 N N . LEU A 1 109 ? 10.616 8.770 -39.491 1.00 69.88 109 LEU A N 1
ATOM 908 C CA . LEU A 1 109 ? 10.050 9.821 -40.339 1.00 69.88 109 LEU A CA 1
ATOM 909 C C . LEU A 1 109 ? 9.538 9.288 -41.679 1.00 69.88 109 LEU A C 1
ATOM 911 O O . LEU A 1 109 ? 8.860 10.016 -42.384 1.00 69.88 109 LEU A O 1
ATOM 915 N N . LYS A 1 110 ? 9.762 8.007 -42.004 1.00 71.75 110 LYS A N 1
ATOM 916 C CA . LYS A 1 110 ? 9.338 7.389 -43.277 1.00 71.75 110 LYS A CA 1
ATOM 917 C C . LYS A 1 110 ? 7.838 7.501 -43.571 1.00 71.75 110 LYS A C 1
ATOM 919 O O . LYS A 1 110 ? 7.445 7.512 -44.731 1.00 71.75 110 LYS A O 1
ATOM 924 N N . THR A 1 111 ? 7.006 7.558 -42.533 1.00 77.75 111 THR A N 1
ATOM 925 C CA . THR A 1 111 ? 5.546 7.692 -42.666 1.00 77.75 111 THR A CA 1
ATOM 926 C C . THR A 1 111 ? 5.109 9.146 -42.890 1.00 77.75 111 THR A C 1
ATOM 928 O O . THR A 1 111 ? 3.979 9.393 -43.302 1.00 77.75 111 THR A O 1
ATOM 931 N N . LEU A 1 112 ? 5.979 10.117 -42.600 1.00 76.75 112 LEU A N 1
ATOM 932 C CA . LEU A 1 112 ? 5.688 11.545 -42.648 1.00 76.75 112 LEU A CA 1
ATOM 933 C C . LEU A 1 112 ? 6.387 12.186 -43.853 1.00 76.75 112 LEU A C 1
ATOM 935 O O . LEU A 1 112 ? 7.526 11.866 -44.170 1.00 76.75 112 LEU A O 1
ATOM 939 N N . VAL A 1 113 ? 5.720 13.128 -44.520 1.00 77.44 113 VAL A N 1
ATOM 940 C CA . VAL A 1 113 ? 6.347 13.896 -45.603 1.00 77.44 113 VAL A CA 1
ATOM 941 C C . VAL A 1 113 ? 7.129 15.051 -44.979 1.00 77.44 113 VAL A C 1
ATOM 943 O O . VAL A 1 113 ? 6.534 16.031 -44.535 1.00 77.44 113 VAL A O 1
ATOM 946 N N . THR A 1 114 ? 8.453 14.930 -44.915 1.00 81.50 114 THR A N 1
ATOM 947 C CA . THR A 1 114 ? 9.355 15.949 -44.353 1.00 81.50 114 THR A CA 1
ATOM 948 C C . THR A 1 114 ? 9.993 16.801 -45.454 1.00 81.50 114 THR A C 1
ATOM 950 O O . THR A 1 114 ? 10.393 16.261 -46.484 1.00 81.50 114 THR A O 1
ATOM 953 N N . ILE A 1 115 ? 10.137 18.108 -45.232 1.00 82.81 115 ILE A N 1
ATOM 954 C CA . ILE A 1 115 ? 10.992 19.013 -46.024 1.00 82.81 115 ILE A CA 1
ATOM 955 C C . ILE A 1 115 ? 12.020 19.652 -45.092 1.00 82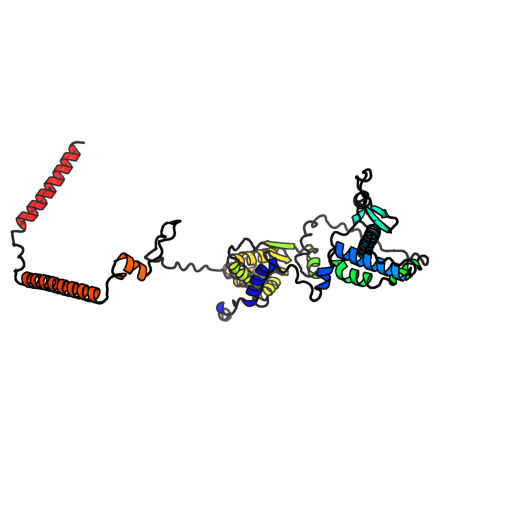.81 115 ILE A C 1
ATOM 957 O O . ILE A 1 115 ? 11.780 19.788 -43.893 1.00 82.81 115 ILE A O 1
ATOM 961 N N . ARG A 1 116 ? 13.138 20.088 -45.660 1.00 82.19 116 ARG A N 1
ATOM 962 C CA . ARG A 1 116 ? 14.075 21.013 -45.036 1.00 82.19 116 ARG A CA 1
ATOM 963 C C . ARG A 1 116 ? 13.836 22.432 -45.554 1.00 82.19 116 ARG A C 1
ATOM 965 O O . ARG A 1 116 ? 13.767 22.613 -46.767 1.00 82.19 116 ARG A O 1
ATOM 972 N N . ASP A 1 117 ? 13.754 23.404 -44.654 1.00 79.62 117 ASP A N 1
ATOM 973 C CA . ASP A 1 117 ? 13.636 24.816 -45.042 1.00 79.62 117 ASP A CA 1
ATOM 974 C C . ASP A 1 117 ? 14.984 25.426 -45.421 1.00 79.62 117 ASP A C 1
ATOM 976 O O . ASP A 1 117 ? 16.044 24.853 -45.158 1.00 79.62 117 ASP A O 1
ATOM 980 N N . GLU A 1 118 ? 14.937 26.655 -45.931 1.00 78.12 118 GLU A N 1
ATOM 981 C CA . GLU A 1 118 ? 16.098 27.503 -46.223 1.00 78.12 118 GLU A CA 1
ATOM 982 C C . GLU A 1 118 ? 17.001 27.707 -44.991 1.00 78.12 118 GLU A C 1
ATOM 984 O O . GLU A 1 118 ? 18.227 27.721 -45.096 1.00 78.12 118 GLU A O 1
ATOM 989 N N . GLU A 1 119 ? 16.419 27.745 -43.789 1.00 74.25 119 GLU A N 1
ATOM 990 C CA . GLU A 1 119 ? 17.158 27.866 -42.525 1.00 74.25 119 GLU A CA 1
ATOM 991 C C . GLU A 1 119 ? 17.700 26.520 -41.995 1.00 74.25 119 GLU A C 1
ATOM 993 O O . GLU A 1 119 ? 18.424 26.458 -40.990 1.00 74.25 119 GLU A O 1
ATOM 998 N N . GLY A 1 120 ? 17.406 25.413 -42.685 1.00 76.69 120 GLY A N 1
ATOM 999 C CA . GLY A 1 120 ? 17.898 24.071 -42.380 1.00 76.69 120 GLY A CA 1
ATOM 1000 C C . GLY A 1 120 ? 17.139 23.332 -41.273 1.00 76.69 120 GLY A C 1
ATOM 1001 O O . GLY A 1 120 ? 17.693 22.379 -40.720 1.00 76.69 120 GLY A O 1
ATOM 1002 N N . VAL A 1 121 ? 15.918 23.765 -40.948 1.00 82.94 121 VAL A N 1
ATOM 1003 C CA . VAL A 1 121 ? 14.993 23.100 -40.016 1.00 82.94 121 VAL A CA 1
ATOM 1004 C C . VAL A 1 121 ? 14.187 22.034 -40.764 1.00 82.94 121 VAL A C 1
ATOM 1006 O O . VAL A 1 121 ? 13.791 22.235 -41.908 1.00 82.94 121 VAL A O 1
ATOM 1009 N N . LEU A 1 122 ? 13.955 20.880 -40.133 1.00 85.06 122 LEU A N 1
ATOM 1010 C CA . LEU A 1 122 ? 13.063 19.841 -40.660 1.00 85.06 122 LEU A CA 1
ATOM 1011 C C . LEU A 1 122 ? 11.606 20.166 -40.306 1.00 85.06 122 LEU A C 1
ATOM 1013 O O . LEU A 1 122 ? 11.246 20.172 -39.123 1.00 85.06 122 LEU A O 1
ATOM 1017 N N . ARG A 1 123 ? 10.766 20.378 -41.322 1.00 85.62 123 ARG A N 1
ATOM 1018 C CA . ARG A 1 123 ? 9.327 20.655 -41.200 1.00 85.62 123 ARG A CA 1
ATOM 1019 C C . ARG A 1 123 ? 8.473 19.607 -41.903 1.00 85.62 123 ARG A C 1
ATOM 1021 O O . ARG A 1 123 ? 8.934 18.884 -42.787 1.00 85.62 123 ARG A O 1
ATOM 1028 N N . LEU A 1 124 ? 7.208 19.504 -41.502 1.00 84.88 124 LEU A N 1
ATOM 1029 C CA . LEU A 1 124 ? 6.243 18.571 -42.087 1.00 84.88 124 LEU A CA 1
ATOM 1030 C C . LEU A 1 124 ? 5.388 19.230 -43.167 1.00 84.88 124 LEU A C 1
ATOM 1032 O O . LEU A 1 124 ? 4.798 20.282 -42.949 1.00 84.88 124 LEU A O 1
ATOM 1036 N N . LYS A 1 125 ? 5.217 18.540 -44.296 1.00 79.62 125 LYS A N 1
ATOM 1037 C CA . LYS A 1 125 ? 4.146 18.822 -45.260 1.00 79.62 125 LYS A CA 1
ATOM 1038 C C . LYS A 1 125 ? 2.848 1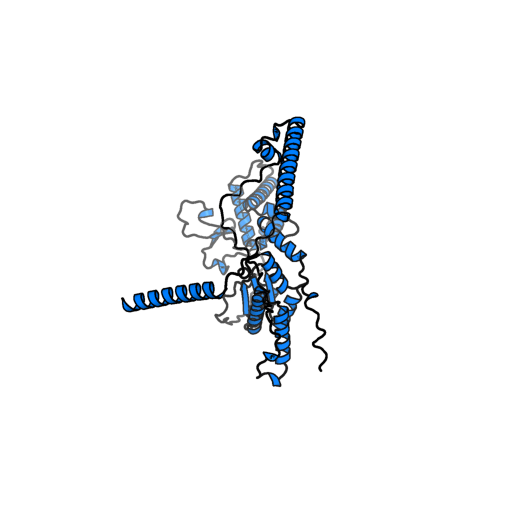8.217 -44.748 1.00 79.62 125 LYS A C 1
ATOM 1040 O O . LYS A 1 125 ? 2.637 17.007 -44.835 1.00 79.62 125 LYS A O 1
ATOM 1045 N N . THR A 1 126 ? 1.972 19.054 -44.206 1.00 74.94 126 THR A N 1
ATOM 1046 C CA . THR A 1 126 ? 0.619 18.631 -43.827 1.00 74.94 126 THR A CA 1
ATOM 1047 C C . THR A 1 126 ? -0.319 18.660 -45.038 1.00 74.94 126 THR A C 1
ATOM 1049 O O . THR A 1 126 ? -0.010 19.231 -46.075 1.00 74.94 126 THR A O 1
ATOM 1052 N N . LYS A 1 127 ? -1.517 18.071 -44.939 1.00 75.12 127 LYS A N 1
ATOM 1053 C CA . LYS A 1 127 ? -2.538 18.181 -46.006 1.00 75.12 127 LYS A CA 1
ATOM 1054 C C . LYS A 1 127 ? -3.163 19.586 -46.105 1.00 75.12 127 LYS A C 1
ATOM 1056 O O . LYS A 1 127 ? -4.020 19.808 -46.952 1.00 75.12 127 LYS A O 1
ATOM 1061 N N . ILE A 1 128 ? -2.764 20.510 -45.229 1.00 78.12 128 ILE A N 1
ATOM 1062 C CA . ILE A 1 128 ? -3.377 21.832 -45.036 1.00 78.12 128 ILE A CA 1
ATOM 1063 C C . ILE A 1 128 ? -2.630 22.924 -45.837 1.00 78.12 128 ILE A C 1
ATOM 1065 O O . ILE A 1 128 ? -3.015 24.084 -45.802 1.00 78.12 128 ILE A O 1
ATOM 1069 N N . ILE A 1 129 ? -1.621 22.549 -46.636 1.00 71.62 129 ILE A N 1
ATOM 1070 C CA . ILE A 1 129 ? -0.725 23.450 -47.394 1.00 71.62 129 ILE A CA 1
ATOM 1071 C C . ILE A 1 129 ? -1.455 24.541 -48.196 1.00 71.62 129 ILE A C 1
ATOM 1073 O O . ILE A 1 129 ? -0.961 25.657 -48.288 1.00 71.62 129 ILE A O 1
ATOM 1077 N N . ASN A 1 130 ? -2.636 24.254 -48.752 1.00 76.44 130 ASN A N 1
ATOM 1078 C CA . ASN A 1 130 ? -3.337 25.188 -49.643 1.00 76.44 130 ASN A CA 1
ATOM 1079 C C . ASN A 1 130 ? -4.210 26.235 -48.917 1.00 76.44 130 ASN A C 1
ATOM 1081 O O . ASN A 1 130 ? -5.006 26.917 -49.565 1.00 76.44 130 ASN A O 1
ATOM 1085 N N . ARG A 1 131 ? -4.124 26.359 -47.586 1.00 77.12 131 ARG A N 1
ATOM 1086 C CA . ARG A 1 131 ? -4.828 27.409 -46.828 1.00 77.12 131 ARG A CA 1
ATOM 1087 C C . ARG A 1 131 ? -3.989 28.684 -46.714 1.00 77.12 131 ARG A C 1
ATOM 1089 O O . ARG A 1 131 ? -2.766 28.634 -46.714 1.00 77.12 131 ARG A O 1
ATOM 1096 N N . LYS A 1 132 ? -4.658 29.835 -46.591 1.00 77.62 132 LYS A N 1
ATOM 1097 C CA . LYS A 1 132 ? -4.022 31.140 -46.338 1.00 77.62 132 LYS A CA 1
ATOM 1098 C C . LYS A 1 132 ? -3.784 31.331 -44.832 1.00 77.62 132 LYS A C 1
ATOM 1100 O O . LYS A 1 132 ? -4.438 32.166 -44.219 1.00 77.62 132 LYS A O 1
ATOM 1105 N N . ASP A 1 133 ? -2.894 30.527 -44.258 1.00 80.31 133 ASP A N 1
ATOM 1106 C CA . ASP A 1 133 ? -2.513 30.573 -42.838 1.00 80.31 133 ASP A CA 1
ATOM 1107 C C . ASP A 1 133 ? -1.011 30.899 -42.680 1.00 80.31 133 ASP A C 1
ATOM 1109 O O . ASP A 1 133 ? -0.282 31.008 -43.666 1.00 80.31 133 ASP A O 1
ATOM 1113 N N . TYR A 1 134 ? -0.544 31.067 -41.438 1.00 72.69 134 TYR A N 1
ATOM 1114 C CA . TYR A 1 134 ? 0.869 31.319 -41.127 1.00 72.69 134 TYR A CA 1
ATOM 1115 C C . TYR A 1 134 ? 1.776 30.149 -41.538 1.00 72.69 134 TYR A C 1
ATOM 1117 O O . TYR A 1 134 ? 1.410 28.984 -41.377 1.00 72.69 134 TYR A O 1
ATOM 1125 N N . GLU A 1 135 ? 2.992 30.451 -41.999 1.00 72.12 135 GLU A N 1
ATOM 1126 C CA . GLU A 1 135 ? 3.953 29.445 -42.479 1.00 72.12 135 GLU A CA 1
ATOM 1127 C C . GLU A 1 135 ? 4.282 28.382 -41.424 1.00 72.12 135 GLU A C 1
ATOM 1129 O O . GLU A 1 135 ? 4.292 27.196 -41.744 1.00 72.12 135 GLU A O 1
ATOM 1134 N N . ASP A 1 136 ? 4.429 28.772 -40.154 1.00 72.00 136 ASP A N 1
ATOM 1135 C CA . ASP A 1 136 ? 4.674 27.843 -39.041 1.00 72.00 136 ASP A CA 1
ATOM 1136 C C . ASP A 1 136 ? 3.514 26.869 -38.791 1.00 72.00 136 ASP A C 1
ATOM 1138 O O . ASP A 1 136 ? 3.709 25.759 -38.292 1.00 72.00 136 ASP A O 1
ATOM 1142 N N . PHE A 1 137 ? 2.295 27.266 -39.160 1.00 73.06 137 PHE A N 1
ATOM 1143 C CA . PHE A 1 137 ? 1.102 26.433 -39.043 1.00 73.06 137 PHE A CA 1
ATOM 1144 C C . PHE A 1 137 ? 0.949 25.489 -40.240 1.00 73.06 137 PHE A C 1
ATOM 1146 O O . PHE A 1 137 ? 0.559 24.330 -40.085 1.00 73.06 137 PHE A O 1
ATOM 1153 N N . LEU A 1 138 ? 1.283 25.973 -41.438 1.00 76.06 138 LEU A N 1
ATOM 1154 C CA . LEU A 1 138 ? 1.275 25.173 -42.663 1.00 76.06 138 LEU A CA 1
ATOM 1155 C C . LEU A 1 138 ? 2.381 24.106 -42.633 1.00 76.06 138 LEU A C 1
ATOM 1157 O O . LEU A 1 138 ? 2.149 22.954 -43.025 1.00 76.06 138 LEU A O 1
ATOM 1161 N N . TYR A 1 139 ? 3.544 24.488 -42.100 1.00 80.25 139 TYR A N 1
ATOM 1162 C CA . TYR A 1 139 ? 4.756 23.688 -41.999 1.00 80.25 139 TYR A CA 1
ATOM 1163 C C . TYR A 1 139 ? 5.250 23.645 -40.541 1.00 80.25 139 TYR A C 1
ATOM 1165 O O . TYR A 1 139 ? 6.126 24.415 -40.145 1.00 80.25 139 TYR A O 1
ATOM 1173 N N . PRO A 1 140 ? 4.722 22.740 -39.702 1.00 82.19 140 PRO A N 1
ATOM 1174 C CA . PRO A 1 140 ? 5.188 22.615 -38.328 1.00 82.19 140 PRO A CA 1
ATOM 1175 C C . PRO A 1 140 ? 6.569 21.945 -38.261 1.00 82.19 140 PRO A C 1
ATOM 1177 O O . PRO A 1 140 ? 6.844 20.973 -38.976 1.00 82.19 140 PRO A O 1
ATOM 1180 N N . GLY A 1 141 ? 7.426 22.443 -37.365 1.00 80.19 141 GLY A N 1
ATOM 1181 C CA . GLY A 1 141 ? 8.748 21.880 -37.079 1.00 80.19 141 GLY A CA 1
ATOM 1182 C C . GLY A 1 141 ? 8.677 20.515 -36.390 1.00 80.19 141 GLY A C 1
ATOM 1183 O O . GLY A 1 141 ? 7.885 20.296 -35.472 1.00 80.19 141 GLY A O 1
ATOM 1184 N N . VAL A 1 142 ? 9.516 19.573 -36.824 1.00 79.94 142 VAL A N 1
ATOM 1185 C CA . VAL A 1 142 ? 9.560 18.218 -36.254 1.00 79.94 142 VAL A CA 1
ATOM 1186 C C . VAL A 1 142 ? 10.362 18.217 -34.955 1.00 79.94 142 VAL A C 1
ATOM 1188 O O . VAL A 1 142 ? 11.545 18.558 -34.957 1.00 79.94 142 VAL A O 1
ATOM 1191 N N . LEU A 1 143 ? 9.750 17.762 -33.859 1.00 75.69 143 LEU A N 1
ATOM 1192 C CA . LEU A 1 143 ? 10.398 17.615 -32.552 1.00 75.69 143 LEU A CA 1
ATOM 1193 C C . LEU A 1 143 ? 10.181 16.203 -31.975 1.00 75.69 143 LEU A C 1
ATOM 1195 O O . LEU A 1 143 ? 9.147 15.579 -32.234 1.00 75.69 143 LEU A O 1
ATOM 1199 N N . PRO A 1 144 ? 11.139 15.664 -31.199 1.00 68.44 144 PRO A N 1
ATOM 1200 C CA . PRO A 1 144 ? 10.978 14.376 -30.532 1.00 68.44 144 PRO A CA 1
ATOM 1201 C C . PRO A 1 144 ? 9.964 14.458 -29.380 1.00 68.44 144 PRO A C 1
ATOM 1203 O O . PRO A 1 144 ? 9.850 15.469 -28.695 1.00 68.44 144 PRO A O 1
ATOM 1206 N N . ALA A 1 145 ? 9.279 13.345 -29.100 1.00 61.53 145 ALA A N 1
ATOM 1207 C CA . ALA A 1 145 ? 8.281 13.258 -28.027 1.00 61.53 145 ALA A CA 1
ATOM 1208 C C . ALA A 1 145 ? 8.871 13.327 -26.600 1.00 61.53 145 ALA A C 1
ATOM 1210 O O . ALA A 1 145 ? 8.135 13.489 -25.629 1.00 61.53 145 ALA A O 1
ATOM 1211 N N . GLN A 1 146 ? 10.188 13.162 -26.458 1.00 57.28 146 GLN A N 1
ATOM 1212 C CA . GLN A 1 146 ? 10.895 13.117 -25.179 1.00 57.28 146 GLN A CA 1
ATOM 1213 C C . GLN A 1 146 ? 12.051 14.125 -25.204 1.00 57.28 146 GLN A C 1
ATOM 1215 O O . GLN A 1 146 ? 13.084 13.866 -25.813 1.00 57.28 146 GLN A O 1
ATOM 1220 N N . ILE A 1 147 ? 11.855 15.282 -24.564 1.00 57.22 147 ILE A N 1
ATOM 1221 C CA . ILE A 1 147 ? 12.789 16.431 -24.580 1.00 57.22 147 ILE A CA 1
ATOM 1222 C C . ILE A 1 147 ? 13.777 16.403 -23.388 1.00 57.22 147 ILE A C 1
ATOM 1224 O O . ILE A 1 147 ? 14.780 17.106 -23.388 1.00 57.22 147 ILE A O 1
ATOM 1228 N N . TYR A 1 148 ? 13.560 15.525 -22.404 1.00 50.62 148 TYR A N 1
ATOM 1229 C CA . TYR A 1 148 ? 14.264 15.506 -21.107 1.00 50.62 148 TYR A CA 1
ATOM 1230 C C . TYR A 1 148 ? 15.785 15.306 -21.190 1.00 50.62 148 TYR A C 1
ATOM 1232 O O . TYR A 1 148 ? 16.516 15.729 -20.304 1.00 50.62 148 TYR A O 1
ATOM 1240 N N . LEU A 1 149 ? 16.286 14.656 -22.244 1.00 42.69 149 LEU A N 1
ATOM 1241 C CA . LEU A 1 149 ? 17.724 14.391 -22.403 1.00 42.69 149 LEU A CA 1
ATOM 1242 C C . LEU A 1 149 ? 18.529 15.624 -22.849 1.00 42.69 149 LEU A C 1
ATOM 1244 O O . LEU A 1 149 ? 19.757 15.577 -22.870 1.00 42.69 149 LEU A O 1
ATOM 1248 N N . LEU A 1 150 ? 17.854 16.719 -23.205 1.00 49.22 150 LEU A N 1
ATOM 1249 C CA . LEU A 1 150 ? 18.474 17.912 -23.778 1.00 49.22 150 LEU A CA 1
ATOM 1250 C C . LEU A 1 150 ? 18.888 18.941 -22.717 1.00 49.22 150 LEU A C 1
ATOM 1252 O O . LEU A 1 150 ? 19.705 19.806 -23.005 1.00 49.22 150 LEU A O 1
ATOM 1256 N N . GLU A 1 151 ? 18.397 18.832 -21.482 1.00 51.75 151 GLU A N 1
ATOM 1257 C CA . GLU A 1 151 ? 18.449 19.914 -20.483 1.00 51.75 151 GLU A CA 1
ATOM 1258 C C . GLU A 1 151 ? 19.877 20.326 -20.064 1.00 51.75 151 GLU A C 1
ATOM 1260 O O . GLU A 1 151 ? 20.123 21.500 -19.799 1.00 51.75 151 GLU A O 1
ATOM 1265 N N . VAL A 1 152 ? 20.846 19.401 -20.084 1.00 42.28 152 VAL A N 1
ATOM 1266 C CA . VAL A 1 152 ? 22.223 19.658 -19.603 1.00 42.28 152 VAL A CA 1
ATOM 1267 C C . VAL A 1 152 ? 23.186 20.095 -20.716 1.00 42.28 152 VAL A C 1
ATOM 1269 O O . VAL A 1 152 ? 24.120 20.859 -20.464 1.00 42.28 152 VAL A O 1
ATOM 1272 N N . ASN A 1 153 ? 22.976 19.633 -21.950 1.00 46.94 153 ASN A N 1
ATOM 1273 C CA . ASN A 1 153 ? 23.851 19.969 -23.082 1.00 46.94 153 ASN A CA 1
ATOM 1274 C C . ASN A 1 153 ? 23.386 21.242 -23.800 1.00 46.94 153 ASN A C 1
ATOM 1276 O O . ASN A 1 153 ? 24.210 22.043 -24.226 1.00 46.94 153 ASN A O 1
ATOM 1280 N N . PHE A 1 154 ? 22.074 21.488 -23.826 1.00 56.84 154 PHE A N 1
ATOM 1281 C CA . PHE A 1 154 ? 21.469 22.626 -24.514 1.00 56.84 154 PHE A CA 1
ATOM 1282 C C . PHE A 1 154 ? 21.937 23.983 -23.956 1.00 56.84 154 PHE A C 1
ATOM 1284 O O . PHE A 1 154 ? 22.241 24.891 -24.724 1.00 56.84 154 PHE A O 1
ATOM 1291 N N . ILE A 1 155 ? 22.090 24.119 -22.631 1.00 52.12 155 ILE A N 1
ATOM 1292 C CA . ILE A 1 155 ? 22.591 25.364 -22.011 1.00 52.12 155 ILE A CA 1
ATOM 1293 C C . ILE A 1 155 ? 24.103 25.547 -22.236 1.00 52.12 155 ILE A C 1
ATOM 1295 O O . ILE A 1 155 ? 24.570 26.667 -22.449 1.00 52.12 155 ILE A O 1
ATOM 1299 N N . LYS A 1 156 ? 24.877 24.453 -22.252 1.00 49.94 156 LYS A N 1
ATOM 1300 C CA . LYS A 1 156 ? 26.329 24.489 -22.507 1.00 49.94 156 LYS A CA 1
ATOM 1301 C C . LYS A 1 156 ? 26.663 24.863 -23.954 1.00 49.94 156 LYS A C 1
ATOM 1303 O O . LYS A 1 156 ? 27.663 25.547 -24.178 1.00 49.94 156 LYS A O 1
ATOM 1308 N N . ASP A 1 157 ? 25.817 24.461 -24.900 1.00 54.75 157 ASP A N 1
ATOM 1309 C CA . ASP A 1 157 ? 25.955 24.804 -26.318 1.00 54.75 157 ASP A CA 1
ATOM 1310 C C . ASP A 1 157 ? 25.537 26.259 -26.594 1.00 54.75 157 ASP A C 1
ATOM 1312 O O . ASP A 1 157 ? 26.232 26.968 -27.319 1.00 54.75 157 ASP A O 1
ATOM 1316 N N . ILE A 1 158 ? 24.487 26.764 -25.927 1.00 55.81 158 ILE A N 1
ATOM 1317 C CA . ILE A 1 158 ? 24.096 28.188 -25.992 1.00 55.81 158 ILE A CA 1
ATOM 1318 C C . ILE A 1 158 ? 25.186 29.105 -25.411 1.00 55.81 158 ILE A C 1
ATOM 1320 O O . ILE A 1 158 ? 25.402 30.207 -25.915 1.00 55.81 158 ILE A O 1
ATOM 1324 N N . SER A 1 159 ? 25.900 28.654 -24.373 1.00 51.66 159 SER A N 1
ATOM 1325 C CA . SER A 1 159 ? 26.986 29.412 -23.736 1.00 51.66 159 SER A CA 1
ATOM 1326 C C . SER A 1 159 ? 28.252 29.539 -24.598 1.00 51.66 159 SER A C 1
ATOM 1328 O O . SER A 1 159 ? 29.106 30.358 -24.265 1.00 51.66 159 SER A O 1
ATOM 1330 N N . ASN A 1 160 ? 28.403 28.761 -25.678 1.00 51.75 160 ASN A N 1
ATOM 1331 C CA . ASN A 1 160 ? 29.593 28.776 -26.541 1.00 51.75 160 ASN A CA 1
ATOM 1332 C C . ASN A 1 160 ? 29.248 29.066 -28.017 1.00 51.75 160 ASN A C 1
ATOM 1334 O O . ASN A 1 160 ? 29.486 28.225 -28.887 1.00 51.75 160 ASN A O 1
ATOM 1338 N N . PRO A 1 161 ? 28.760 30.277 -28.343 1.00 50.53 161 PRO A N 1
ATOM 1339 C CA . PRO A 1 161 ? 28.369 30.648 -29.707 1.00 50.53 161 PRO A CA 1
ATOM 1340 C C . PRO A 1 161 ? 29.541 30.745 -30.707 1.00 50.53 161 PRO A C 1
ATOM 1342 O O . PRO A 1 161 ? 29.302 30.924 -31.901 1.00 50.53 161 PRO A O 1
ATOM 1345 N N . CYS A 1 162 ? 30.799 30.641 -30.253 1.00 39.66 162 CYS A N 1
ATOM 1346 C CA . CYS A 1 162 ? 31.990 30.715 -31.110 1.00 39.66 162 CYS A CA 1
ATOM 1347 C C . CYS A 1 162 ? 32.332 29.410 -31.850 1.00 39.66 162 CYS A C 1
ATOM 1349 O O . CYS A 1 162 ? 33.059 29.472 -32.836 1.00 39.66 162 CYS A O 1
ATOM 1351 N N . LYS A 1 163 ? 31.824 28.238 -31.436 1.00 45.97 163 LYS A N 1
ATOM 1352 C CA . LYS A 1 163 ? 32.154 26.963 -32.114 1.00 45.97 163 LYS A CA 1
ATOM 1353 C C . LYS A 1 163 ? 31.520 26.826 -33.503 1.00 45.97 163 LYS A C 1
ATOM 1355 O O . LYS A 1 163 ? 32.101 26.189 -34.374 1.00 45.97 163 LYS A O 1
ATOM 1360 N N . ASP A 1 164 ? 30.383 27.482 -33.732 1.00 43.44 164 ASP A N 1
ATOM 1361 C CA . ASP A 1 164 ? 29.669 27.453 -35.016 1.00 43.44 164 ASP A CA 1
ATOM 1362 C C . ASP A 1 164 ? 30.449 28.135 -36.169 1.00 43.44 164 ASP A C 1
ATOM 1364 O O . ASP A 1 164 ? 30.132 27.906 -37.335 1.00 43.44 164 ASP A O 1
ATOM 1368 N N . LEU A 1 165 ? 31.470 28.955 -35.865 1.00 40.72 165 LEU A N 1
ATOM 1369 C CA . LEU A 1 165 ? 32.319 29.629 -36.864 1.00 40.72 165 LEU A CA 1
ATOM 1370 C C . LEU A 1 165 ? 33.344 28.689 -37.519 1.00 40.72 165 LEU A C 1
ATOM 1372 O O . LEU A 1 165 ? 33.676 28.882 -38.685 1.00 40.72 165 LEU A O 1
ATOM 1376 N N . GLU A 1 166 ? 33.811 27.653 -36.817 1.00 37.00 166 GLU A N 1
ATOM 1377 C CA . GLU A 1 166 ? 34.772 26.696 -37.387 1.00 37.00 166 GLU A CA 1
ATOM 1378 C C . GLU A 1 166 ? 34.104 25.633 -38.272 1.00 37.00 166 GLU A C 1
ATOM 1380 O O . GLU A 1 166 ? 34.742 25.091 -39.172 1.00 37.00 166 GLU A O 1
ATOM 1385 N N . GLU A 1 167 ? 32.817 25.347 -38.060 1.00 41.53 167 GLU A N 1
ATOM 1386 C CA . GLU A 1 167 ? 32.090 24.307 -38.803 1.00 41.53 167 GLU A CA 1
ATOM 1387 C C . GLU A 1 167 ? 31.600 24.778 -40.183 1.00 41.53 167 GLU A C 1
ATOM 1389 O O . GLU A 1 167 ? 31.448 23.961 -41.087 1.00 41.53 167 GLU A O 1
ATOM 1394 N N . GLN A 1 168 ? 31.415 26.087 -40.392 1.00 40.91 168 GLN A N 1
ATOM 1395 C CA . GLN A 1 168 ? 31.073 26.633 -41.715 1.00 40.91 168 GLN A CA 1
ATOM 1396 C C . GLN A 1 168 ? 32.289 26.799 -42.642 1.00 40.91 168 GLN A C 1
ATOM 1398 O O . GLN A 1 168 ? 32.109 26.931 -43.848 1.00 40.91 168 GLN A O 1
ATOM 1403 N N . GLN A 1 169 ? 33.513 26.757 -42.103 1.00 38.00 169 GLN A N 1
ATOM 1404 C CA . GLN A 1 169 ? 34.759 26.874 -42.876 1.00 38.00 169 GLN A CA 1
ATOM 1405 C C . GLN A 1 169 ? 35.470 25.529 -43.120 1.00 38.00 169 GLN A C 1
ATOM 1407 O O . GLN A 1 169 ? 36.471 25.495 -43.828 1.00 38.00 169 GLN A O 1
ATOM 1412 N N . ARG A 1 170 ? 34.955 24.414 -42.578 1.00 31.52 170 ARG A N 1
ATOM 1413 C CA . ARG A 1 170 ? 35.442 23.041 -42.846 1.00 31.52 170 ARG A CA 1
ATOM 1414 C C . ARG A 1 170 ? 34.458 22.198 -43.667 1.00 31.52 170 ARG A C 1
ATOM 1416 O O . ARG A 1 170 ? 34.442 20.974 -43.555 1.00 31.52 170 ARG A O 1
ATOM 1423 N N . GLY A 1 171 ? 33.615 22.847 -44.468 1.00 34.72 171 GLY A N 1
ATOM 1424 C CA . GLY A 1 171 ? 32.948 22.183 -45.583 1.00 34.72 171 GLY A CA 1
ATOM 1425 C C . GLY A 1 171 ? 33.974 21.945 -46.685 1.00 34.72 171 GLY A C 1
ATOM 1426 O O . GLY A 1 171 ? 34.686 22.873 -47.049 1.00 34.72 171 GLY A O 1
ATOM 1427 N N . ASP A 1 172 ? 34.033 20.713 -47.178 1.00 35.97 172 ASP A N 1
ATOM 1428 C CA . ASP A 1 172 ? 34.890 20.229 -48.265 1.00 35.97 172 ASP A CA 1
ATOM 1429 C C . ASP A 1 172 ? 36.321 19.856 -47.845 1.00 35.97 172 ASP A C 1
ATOM 1431 O O . ASP A 1 172 ? 37.256 20.646 -47.943 1.00 35.97 172 ASP A O 1
ATOM 1435 N N . ASN A 1 173 ? 36.504 18.609 -47.383 1.00 30.55 173 ASN A N 1
ATOM 1436 C CA . ASN A 1 173 ? 37.418 17.624 -47.993 1.00 30.55 173 ASN A CA 1
ATOM 1437 C C . ASN A 1 173 ? 37.564 16.335 -47.141 1.00 30.55 173 ASN A C 1
ATOM 1439 O O . ASN A 1 173 ? 37.466 16.367 -45.918 1.00 30.55 173 ASN A O 1
ATOM 1443 N N . VAL A 1 174 ? 37.908 15.236 -47.836 1.00 32.72 174 VAL A N 1
ATOM 1444 C CA . VAL A 1 174 ? 38.380 13.887 -47.398 1.00 32.72 174 VAL A CA 1
ATOM 1445 C C . VAL A 1 174 ? 37.298 12.863 -46.925 1.00 32.72 174 VAL A C 1
ATOM 1447 O O . VAL A 1 174 ? 36.221 13.252 -46.488 1.00 32.72 174 VAL A O 1
ATOM 1450 N N . PRO A 1 175 ? 37.485 11.534 -47.134 1.00 33.22 175 PRO A N 1
ATOM 1451 C CA . PRO A 1 175 ? 36.811 10.760 -48.180 1.00 33.22 175 PRO A CA 1
ATOM 1452 C C . PRO A 1 175 ? 36.053 9.523 -47.643 1.00 33.22 175 PRO A C 1
ATOM 1454 O O . PRO A 1 175 ? 36.130 9.157 -46.472 1.00 33.22 175 PRO A O 1
ATOM 1457 N N . ASN A 1 176 ? 35.340 8.843 -48.545 1.00 35.53 176 ASN A N 1
ATOM 1458 C CA . ASN A 1 176 ? 34.650 7.573 -48.303 1.00 35.53 176 ASN A CA 1
ATOM 1459 C C . ASN A 1 176 ? 35.556 6.506 -47.661 1.00 35.53 176 ASN A C 1
ATOM 1461 O O . ASN A 1 176 ? 36.549 6.093 -48.260 1.00 35.53 176 ASN A O 1
ATOM 1465 N N . LEU A 1 177 ? 35.127 5.967 -46.516 1.00 28.38 177 LEU A N 1
ATOM 1466 C CA . LEU A 1 177 ? 35.577 4.675 -46.006 1.00 28.38 177 LEU A CA 1
ATOM 1467 C C . LEU A 1 177 ? 34.350 3.770 -45.856 1.00 28.38 177 LEU A C 1
ATOM 1469 O O . LEU A 1 177 ? 33.394 4.108 -45.162 1.00 28.38 177 LEU A O 1
ATOM 1473 N N . GLY A 1 178 ? 34.356 2.665 -46.601 1.00 27.05 178 GLY A N 1
ATOM 1474 C CA . GLY A 1 178 ? 33.208 1.786 -46.785 1.00 27.05 178 GLY A CA 1
ATOM 1475 C C . GLY A 1 178 ? 32.755 1.084 -45.507 1.00 27.05 178 GLY A C 1
ATOM 1476 O O . GLY A 1 178 ? 33.557 0.522 -44.763 1.00 27.05 178 GLY A O 1
ATOM 1477 N N . ASP A 1 179 ? 31.439 1.050 -45.309 1.00 28.38 179 ASP A N 1
ATOM 1478 C CA . ASP A 1 179 ? 30.794 0.163 -44.350 1.00 28.38 179 ASP A CA 1
ATOM 1479 C C . ASP A 1 179 ? 30.666 -1.242 -44.947 1.00 28.38 179 ASP A C 1
ATOM 1481 O O . ASP A 1 179 ? 29.780 -1.542 -45.749 1.00 28.38 179 ASP A O 1
ATOM 1485 N N . SER A 1 180 ? 31.534 -2.140 -44.500 1.00 30.08 180 SER A N 1
ATOM 1486 C CA . SER A 1 180 ? 31.276 -3.575 -44.515 1.00 30.08 180 SER A CA 1
ATOM 1487 C C . SER A 1 180 ? 30.811 -3.995 -43.126 1.00 30.08 180 SER A C 1
ATOM 1489 O O . SER A 1 180 ? 31.626 -4.135 -42.216 1.00 30.08 180 SER A O 1
ATOM 1491 N N . ARG A 1 181 ? 29.508 -4.247 -42.952 1.00 27.89 181 ARG A N 1
ATOM 1492 C CA . ARG A 1 181 ? 29.030 -5.130 -41.881 1.00 27.89 181 ARG A CA 1
ATOM 1493 C C . ARG A 1 181 ? 27.817 -5.941 -42.328 1.00 27.89 181 ARG A C 1
ATOM 1495 O O . ARG A 1 181 ? 26.768 -5.425 -42.701 1.00 27.89 181 ARG A O 1
ATOM 1502 N N . ASN A 1 182 ? 28.057 -7.245 -42.337 1.00 29.33 182 ASN A N 1
ATOM 1503 C CA . ASN A 1 182 ? 27.222 -8.297 -42.879 1.00 29.33 182 ASN A CA 1
ATOM 1504 C C . ASN A 1 182 ? 25.910 -8.501 -42.115 1.00 29.33 182 ASN A C 1
ATOM 1506 O O . ASN A 1 182 ? 25.813 -8.320 -40.905 1.00 29.33 182 ASN A O 1
ATOM 1510 N N . LYS A 1 183 ? 24.928 -8.964 -42.892 1.00 35.22 183 LYS A N 1
ATOM 1511 C CA . LYS A 1 183 ? 23.639 -9.534 -42.500 1.00 35.22 183 LYS A CA 1
ATOM 1512 C C . LYS A 1 183 ? 23.783 -10.580 -41.385 1.00 35.22 183 LYS A C 1
ATOM 1514 O O . LYS A 1 183 ? 24.503 -11.557 -41.564 1.00 35.22 183 LYS A O 1
ATOM 1519 N N . SER A 1 184 ? 22.936 -10.489 -40.365 1.00 26.67 184 SER A N 1
ATOM 1520 C CA . SER A 1 184 ? 22.359 -11.662 -39.702 1.00 26.67 184 SER A CA 1
ATOM 1521 C C . SER A 1 184 ? 20.834 -11.546 -39.754 1.00 26.67 184 SER A C 1
ATOM 1523 O O . SER A 1 184 ? 20.211 -10.653 -39.185 1.00 26.67 184 SER A O 1
ATOM 1525 N N . LYS A 1 185 ? 20.235 -12.427 -40.559 1.00 35.44 185 LYS A N 1
ATOM 1526 C CA . LYS A 1 185 ? 18.799 -12.690 -40.585 1.00 35.44 185 LYS A CA 1
ATOM 1527 C C . LYS A 1 185 ? 18.506 -13.658 -39.443 1.00 35.44 185 LYS A C 1
ATOM 1529 O O . LYS A 1 185 ? 18.677 -14.854 -39.625 1.00 35.44 185 LYS A O 1
ATOM 1534 N N . GLU A 1 186 ? 17.991 -13.159 -38.334 1.00 28.91 186 GLU A N 1
ATOM 1535 C CA . GLU A 1 186 ? 17.135 -13.955 -37.459 1.00 28.91 186 GLU A CA 1
ATOM 1536 C C . GLU A 1 186 ? 15.834 -13.176 -37.286 1.00 28.91 186 GLU A C 1
ATOM 1538 O O . GLU A 1 186 ? 15.833 -12.006 -36.907 1.00 28.91 186 GLU A O 1
ATOM 1543 N N . LYS A 1 187 ? 14.719 -13.791 -37.688 1.00 25.78 187 LYS A N 1
ATOM 1544 C CA . LYS A 1 187 ? 13.380 -13.248 -37.453 1.00 25.78 187 LYS A CA 1
ATOM 1545 C C . LYS A 1 187 ? 13.085 -13.462 -35.964 1.00 25.78 187 LYS A C 1
ATOM 1547 O O . LYS A 1 187 ? 12.932 -14.627 -35.594 1.00 25.78 187 LYS A O 1
ATOM 1552 N N . PRO A 1 188 ? 12.978 -12.427 -35.110 1.00 29.50 188 PRO A N 1
ATOM 1553 C CA . PRO A 1 188 ? 12.435 -12.644 -33.781 1.00 29.50 188 PRO A CA 1
ATOM 1554 C C . PRO A 1 188 ? 10.985 -13.106 -33.949 1.00 29.50 188 PRO A C 1
ATOM 1556 O O . PRO A 1 188 ? 10.213 -12.525 -34.719 1.00 29.50 188 PRO A O 1
ATOM 1559 N N . SER A 1 189 ? 10.655 -14.218 -33.298 1.00 28.34 189 SER A N 1
ATOM 1560 C CA . SER A 1 189 ? 9.306 -14.767 -33.280 1.00 28.34 189 SER A CA 1
ATOM 1561 C C . SER A 1 189 ? 8.315 -13.691 -32.819 1.00 28.34 189 SER A C 1
ATOM 1563 O O . SER A 1 189 ? 8.608 -12.853 -31.969 1.00 28.34 189 SER A O 1
ATOM 1565 N N . LEU A 1 190 ? 7.144 -13.668 -33.450 1.00 28.12 190 LEU A N 1
ATOM 1566 C CA . LEU A 1 190 ? 6.093 -12.675 -33.252 1.00 28.12 190 LEU A CA 1
ATOM 1567 C C . LEU A 1 190 ? 5.356 -12.915 -31.920 1.00 28.12 190 LEU A C 1
ATOM 1569 O O . LEU A 1 190 ? 4.158 -13.171 -31.895 1.00 28.12 190 LEU A O 1
ATOM 1573 N N . VAL A 1 191 ? 6.072 -12.870 -30.802 1.00 35.38 191 VAL A N 1
ATOM 1574 C CA . VAL A 1 191 ? 5.526 -12.856 -29.445 1.00 35.38 191 VAL A CA 1
ATOM 1575 C C . VAL A 1 191 ? 6.370 -11.839 -28.668 1.00 35.38 191 VAL A C 1
ATOM 1577 O O . VAL A 1 191 ? 7.581 -11.825 -28.814 1.00 35.38 191 VAL A O 1
ATOM 1580 N N . GLN A 1 192 ? 5.733 -10.984 -27.861 1.00 28.58 192 GLN A N 1
ATOM 1581 C CA . GLN A 1 192 ? 6.353 -10.011 -26.928 1.00 28.58 192 GLN A CA 1
ATOM 1582 C C . GLN A 1 192 ? 6.492 -8.525 -27.332 1.00 28.58 192 GLN A C 1
ATOM 1584 O O . GLN A 1 192 ? 7.260 -7.790 -26.725 1.00 28.58 192 GLN A O 1
ATOM 1589 N N . VAL A 1 193 ? 5.650 -7.980 -28.222 1.00 29.72 193 VAL A N 1
ATOM 1590 C CA . VAL A 1 193 ? 5.498 -6.497 -28.317 1.00 29.72 193 VAL A CA 1
ATOM 1591 C C . VAL A 1 193 ? 4.480 -5.942 -27.293 1.00 29.72 193 VAL A C 1
ATOM 1593 O O . VAL A 1 193 ? 4.222 -4.743 -27.232 1.00 29.72 193 VAL A O 1
ATOM 1596 N N . LYS A 1 194 ? 3.911 -6.780 -26.412 1.00 31.84 194 LYS A N 1
ATOM 1597 C CA . LYS A 1 194 ? 3.017 -6.316 -25.329 1.00 31.84 194 LYS A CA 1
ATOM 1598 C C . LYS A 1 194 ? 3.747 -5.850 -24.059 1.00 31.84 194 LYS A C 1
ATOM 1600 O O . LYS A 1 194 ? 3.147 -5.107 -23.282 1.00 31.84 194 LYS A O 1
ATOM 1605 N N . ASP A 1 195 ? 5.033 -6.159 -23.892 1.00 37.91 195 ASP A N 1
ATOM 1606 C CA . ASP A 1 195 ? 5.782 -5.874 -22.654 1.00 37.91 195 ASP A CA 1
ATOM 1607 C C . ASP A 1 195 ? 6.543 -4.532 -22.662 1.00 37.91 195 ASP A C 1
ATOM 1609 O O . ASP A 1 195 ? 7.379 -4.251 -21.808 1.00 37.91 195 ASP A O 1
ATOM 1613 N N . VAL A 1 196 ? 6.166 -3.602 -23.547 1.00 38.78 196 VAL A N 1
ATOM 1614 C CA . VAL A 1 196 ? 6.700 -2.220 -23.606 1.00 38.78 196 VAL A CA 1
ATOM 1615 C C . VAL A 1 196 ? 6.422 -1.407 -22.319 1.00 38.78 196 VAL A C 1
ATOM 1617 O O . VAL A 1 196 ? 6.927 -0.303 -22.144 1.00 38.78 196 VAL A O 1
ATOM 1620 N N . ARG A 1 197 ? 5.660 -1.948 -21.355 1.00 45.41 197 ARG A N 1
ATOM 1621 C CA . ARG A 1 197 ? 5.397 -1.319 -20.044 1.00 45.41 197 ARG A CA 1
ATOM 1622 C C . ARG A 1 197 ? 6.489 -1.580 -18.990 1.00 45.41 197 ARG A C 1
ATOM 1624 O O . ARG A 1 197 ? 6.422 -1.032 -17.891 1.00 45.41 197 ARG A O 1
ATOM 1631 N N . VAL A 1 198 ? 7.506 -2.370 -19.332 1.00 47.59 198 VAL A N 1
ATOM 1632 C CA . VAL A 1 198 ? 8.618 -2.768 -18.459 1.00 47.59 198 VAL A CA 1
ATOM 1633 C C . VAL A 1 198 ? 9.647 -1.671 -18.101 1.00 47.59 198 VAL A C 1
ATOM 1635 O O . VAL A 1 198 ? 10.192 -1.760 -17.001 1.00 47.59 198 VAL A O 1
ATOM 1638 N N . PRO A 1 199 ? 9.926 -0.607 -18.889 1.00 42.31 199 PRO A N 1
ATOM 1639 C CA . PRO A 1 199 ? 11.027 0.307 -18.555 1.00 42.31 199 PRO A CA 1
ATOM 1640 C C . PRO A 1 199 ? 10.803 1.099 -17.253 1.00 42.31 199 PRO A C 1
ATOM 1642 O O . PRO A 1 199 ? 11.770 1.452 -16.582 1.00 42.31 199 PRO A O 1
ATOM 1645 N N . ASN A 1 200 ? 9.549 1.279 -16.821 1.00 48.97 200 ASN A N 1
ATOM 1646 C CA . ASN A 1 200 ? 9.222 1.922 -15.540 1.00 48.97 200 ASN A CA 1
ATOM 1647 C C . ASN A 1 200 ? 9.409 1.004 -14.315 1.00 48.97 200 ASN A C 1
ATOM 1649 O O . ASN A 1 200 ? 9.260 1.463 -13.187 1.00 48.97 200 ASN A O 1
ATOM 1653 N N . ILE A 1 201 ? 9.703 -0.288 -14.510 1.00 52.16 201 ILE A N 1
ATOM 1654 C CA . ILE A 1 201 ? 9.721 -1.305 -13.446 1.00 52.16 201 ILE A CA 1
ATOM 1655 C C . ILE A 1 201 ? 11.083 -1.417 -12.750 1.00 52.16 201 ILE A C 1
ATOM 1657 O O . ILE A 1 201 ? 11.147 -1.901 -11.625 1.00 52.16 201 ILE A O 1
ATOM 1661 N N . THR A 1 202 ? 12.187 -1.028 -13.388 1.00 49.84 202 THR A N 1
ATOM 1662 C CA . THR A 1 202 ? 13.510 -1.510 -12.949 1.00 49.84 202 THR A CA 1
ATOM 1663 C C . THR A 1 202 ? 14.456 -0.468 -12.376 1.00 49.84 202 THR A C 1
ATOM 1665 O O . THR A 1 202 ? 15.479 -0.875 -11.831 1.00 49.84 202 THR A O 1
ATOM 1668 N N . GLY A 1 203 ? 14.184 0.839 -12.484 1.00 50.47 203 GLY A N 1
ATOM 1669 C CA . GLY A 1 203 ? 15.057 1.927 -11.989 1.00 50.47 203 GLY A CA 1
ATOM 1670 C C . GLY A 1 203 ? 16.483 1.975 -12.585 1.00 50.47 203 GLY A C 1
ATOM 1671 O O . GLY A 1 203 ? 17.153 2.995 -12.520 1.00 50.47 203 GLY A O 1
ATOM 1672 N N . SER A 1 204 ? 16.947 0.887 -13.204 1.00 50.72 204 SER A N 1
ATOM 1673 C CA . SER A 1 204 ? 18.242 0.688 -13.836 1.00 50.72 204 SER A CA 1
ATOM 1674 C C . SER A 1 204 ? 18.055 -0.202 -15.065 1.00 50.72 204 SER A C 1
ATOM 1676 O O . SER A 1 204 ? 17.597 -1.346 -14.959 1.00 50.72 204 SER A O 1
ATOM 1678 N N . GLY A 1 205 ? 18.423 0.314 -16.241 1.00 56.03 205 GLY A N 1
ATOM 1679 C CA . GLY A 1 205 ? 18.229 -0.365 -17.527 1.00 56.03 205 GLY A CA 1
ATOM 1680 C C . GLY A 1 205 ? 18.877 -1.751 -17.607 1.00 56.03 205 GLY A C 1
ATOM 1681 O O . GLY A 1 205 ? 18.336 -2.635 -18.260 1.00 56.03 205 GLY A O 1
ATOM 1682 N N . ARG A 1 206 ? 19.965 -2.003 -16.859 1.00 64.25 206 ARG A N 1
ATOM 1683 C CA . ARG A 1 206 ? 20.671 -3.300 -16.861 1.00 64.25 206 ARG A CA 1
ATOM 1684 C C . ARG A 1 206 ? 19.795 -4.474 -16.414 1.00 64.25 206 ARG A C 1
ATOM 1686 O O . ARG A 1 206 ? 19.980 -5.587 -16.893 1.00 64.25 206 ARG A O 1
ATOM 1693 N N . ARG A 1 207 ? 18.843 -4.250 -15.500 1.00 69.12 207 ARG A N 1
ATOM 1694 C CA . ARG A 1 207 ? 17.934 -5.309 -15.022 1.00 69.12 207 ARG A CA 1
ATOM 1695 C C . ARG A 1 207 ? 16.760 -5.537 -15.974 1.00 69.12 207 ARG A C 1
ATOM 1697 O O . ARG A 1 207 ? 16.295 -6.667 -16.065 1.00 69.12 207 ARG A O 1
ATOM 1704 N N . ALA A 1 208 ? 16.339 -4.503 -16.707 1.00 67.75 208 ALA A N 1
ATOM 1705 C CA . ALA A 1 208 ? 15.264 -4.583 -17.698 1.00 67.75 208 ALA A CA 1
ATOM 1706 C C . ALA A 1 208 ? 15.626 -5.489 -18.881 1.00 67.75 208 ALA A C 1
ATOM 1708 O O . ALA A 1 208 ? 14.768 -6.181 -19.412 1.00 67.75 208 ALA A O 1
ATOM 1709 N N . VAL A 1 209 ? 16.907 -5.543 -19.262 1.00 76.19 209 VAL A N 1
ATOM 1710 C CA . VAL A 1 209 ? 17.372 -6.396 -20.371 1.00 76.19 209 VAL A CA 1
ATOM 1711 C C . VAL A 1 209 ? 17.072 -7.878 -20.116 1.00 76.19 209 VAL A C 1
ATOM 1713 O O . VAL A 1 209 ? 16.822 -8.621 -21.057 1.00 76.19 209 VAL A O 1
ATOM 1716 N N . ARG A 1 210 ? 17.004 -8.311 -18.847 1.00 74.44 210 ARG A N 1
ATOM 1717 C CA . ARG A 1 210 ? 16.698 -9.707 -18.483 1.00 74.44 210 ARG A CA 1
ATOM 1718 C C . ARG A 1 210 ? 15.286 -10.151 -18.868 1.00 74.44 210 ARG A C 1
ATOM 1720 O O . ARG A 1 210 ? 15.048 -11.348 -18.888 1.00 74.44 210 ARG A O 1
ATOM 1727 N N . VAL A 1 211 ? 14.373 -9.218 -19.143 1.00 77.31 211 VAL A N 1
ATOM 1728 C CA . VAL A 1 211 ? 13.000 -9.526 -19.584 1.00 77.31 211 VAL A CA 1
ATOM 1729 C C . VAL A 1 211 ? 12.986 -10.090 -21.003 1.00 77.31 211 VAL A C 1
ATOM 1731 O O . VAL A 1 211 ? 12.093 -10.845 -21.343 1.00 77.31 211 VAL A O 1
ATOM 1734 N N . LEU A 1 212 ? 13.990 -9.758 -21.819 1.00 77.94 212 LEU A N 1
ATOM 1735 C CA . LEU A 1 212 ? 14.094 -10.243 -23.196 1.00 77.94 212 LEU A CA 1
ATOM 1736 C C . LEU A 1 212 ? 14.492 -11.726 -23.286 1.00 77.94 212 LEU A C 1
ATOM 1738 O O . LEU A 1 212 ? 14.578 -12.258 -24.385 1.00 77.94 212 LEU A O 1
ATOM 1742 N N . ALA A 1 213 ? 14.791 -12.375 -22.157 1.00 81.69 213 ALA A N 1
ATOM 1743 C CA . ALA A 1 213 ? 15.081 -13.801 -22.113 1.00 81.69 213 ALA A CA 1
ATOM 1744 C C . ALA A 1 213 ? 13.778 -14.612 -22.024 1.00 81.69 213 ALA A C 1
ATOM 1746 O O . ALA A 1 213 ? 12.913 -14.294 -21.209 1.00 81.69 213 ALA A O 1
ATOM 1747 N N . ASP A 1 214 ? 13.679 -15.699 -22.792 1.00 82.38 214 ASP A N 1
ATOM 1748 C CA . ASP A 1 214 ? 12.439 -16.478 -22.954 1.00 82.38 214 ASP A CA 1
ATOM 1749 C C . ASP A 1 214 ? 11.881 -17.067 -21.639 1.00 82.38 214 ASP A C 1
ATOM 1751 O O . ASP A 1 214 ? 10.667 -17.164 -21.461 1.00 82.38 214 ASP A O 1
ATOM 1755 N N . ASP A 1 215 ? 12.748 -17.405 -20.678 1.00 84.06 215 ASP A N 1
ATOM 1756 C CA . ASP A 1 215 ? 12.361 -18.002 -19.387 1.00 84.06 215 ASP A CA 1
ATOM 1757 C C . ASP A 1 215 ? 11.948 -16.975 -18.311 1.00 84.06 215 ASP A C 1
ATOM 1759 O O . ASP A 1 215 ? 11.654 -17.337 -17.161 1.00 84.06 215 ASP A O 1
ATOM 1763 N N . VAL A 1 216 ? 11.951 -15.679 -18.642 1.00 85.94 216 VAL A N 1
ATOM 1764 C CA . VAL A 1 216 ? 11.724 -14.582 -17.695 1.00 85.94 216 VAL A CA 1
ATOM 1765 C C . VAL A 1 216 ? 10.437 -13.837 -18.040 1.00 85.94 216 VAL A C 1
ATOM 1767 O O . VAL A 1 216 ? 10.333 -13.175 -19.062 1.00 85.94 216 VAL A O 1
ATOM 1770 N N . GLY A 1 217 ? 9.458 -13.880 -17.134 1.00 86.69 217 GLY A N 1
ATOM 1771 C CA . GLY A 1 217 ? 8.231 -13.087 -17.230 1.00 86.69 217 GLY A CA 1
ATOM 1772 C C . GLY A 1 217 ? 8.242 -11.877 -16.295 1.00 86.69 217 GLY A C 1
ATOM 1773 O O . GLY A 1 217 ? 8.992 -11.837 -15.315 1.00 86.69 217 GLY A O 1
ATOM 1774 N N . CYS A 1 218 ? 7.358 -10.910 -16.548 1.00 87.50 218 CYS A N 1
ATOM 1775 C CA . CYS A 1 218 ? 7.086 -9.791 -15.644 1.00 87.50 218 CYS A CA 1
ATOM 1776 C C . CYS A 1 218 ? 5.653 -9.833 -15.096 1.00 87.50 218 CYS A C 1
ATOM 1778 O O . CYS A 1 218 ? 4.728 -10.261 -15.785 1.00 87.50 218 CYS A O 1
ATOM 1780 N N . ASP A 1 219 ? 5.461 -9.356 -13.866 1.00 87.00 219 ASP A N 1
ATOM 1781 C CA . ASP A 1 219 ? 4.146 -9.240 -13.240 1.00 87.00 219 ASP A CA 1
ATOM 1782 C C . ASP A 1 219 ? 3.983 -7.904 -12.494 1.00 87.00 219 ASP A C 1
ATOM 1784 O O . ASP A 1 219 ? 4.904 -7.434 -11.826 1.00 87.00 219 ASP A O 1
ATOM 1788 N N . ILE A 1 220 ? 2.799 -7.290 -12.594 1.00 89.38 220 ILE A N 1
ATOM 1789 C CA . ILE A 1 220 ? 2.454 -6.024 -11.932 1.00 89.38 220 ILE A CA 1
ATOM 1790 C C . ILE A 1 220 ? 1.257 -6.259 -11.009 1.00 89.38 220 ILE A C 1
ATOM 1792 O O . ILE A 1 220 ? 0.111 -6.414 -11.441 1.00 89.38 220 ILE A O 1
ATOM 1796 N N . ILE A 1 221 ? 1.517 -6.236 -9.704 1.00 91.75 221 ILE A N 1
ATOM 1797 C CA . ILE A 1 221 ? 0.536 -6.500 -8.654 1.00 91.75 221 ILE A CA 1
ATOM 1798 C C . ILE A 1 221 ? 0.011 -5.168 -8.118 1.00 91.75 221 ILE A C 1
ATOM 1800 O O . ILE A 1 221 ? 0.747 -4.360 -7.546 1.00 91.75 221 ILE A O 1
ATOM 1804 N N . LYS A 1 222 ? -1.290 -4.928 -8.285 1.00 91.19 222 LYS A N 1
ATOM 1805 C CA . LYS A 1 222 ? -1.963 -3.728 -7.772 1.00 91.19 222 LYS A CA 1
ATOM 1806 C C . LYS A 1 222 ? -2.334 -3.930 -6.305 1.00 91.19 222 LYS A C 1
ATOM 1808 O O . LYS A 1 222 ? -3.195 -4.746 -5.999 1.00 91.19 222 LYS A O 1
ATOM 1813 N N . ILE A 1 223 ? -1.725 -3.151 -5.411 1.00 93.44 223 ILE A N 1
ATOM 1814 C CA . ILE A 1 223 ? -1.969 -3.231 -3.959 1.00 93.44 223 ILE A CA 1
ATOM 1815 C C . ILE A 1 223 ? -2.827 -2.075 -3.424 1.00 93.44 223 ILE A C 1
ATOM 1817 O O . ILE A 1 223 ? -3.376 -2.172 -2.328 1.00 93.44 223 ILE A O 1
ATOM 1821 N N . GLY A 1 224 ? -2.984 -0.988 -4.189 1.00 88.25 224 GLY A N 1
ATOM 1822 C CA . GLY A 1 224 ? -3.653 0.232 -3.716 1.00 88.25 224 GLY A CA 1
ATOM 1823 C C . GLY A 1 224 ? -5.125 0.075 -3.324 1.00 88.25 224 GLY A C 1
ATOM 1824 O O . GLY A 1 224 ? -5.579 0.734 -2.395 1.00 88.25 224 GLY A O 1
ATOM 1825 N N . THR A 1 225 ? -5.872 -0.822 -3.969 1.00 90.62 225 THR A N 1
ATOM 1826 C CA . THR A 1 225 ? -7.306 -1.027 -3.688 1.00 90.62 225 THR A CA 1
ATOM 1827 C C . THR A 1 225 ? -7.576 -2.000 -2.538 1.00 90.62 225 THR A C 1
ATOM 1829 O O . THR A 1 225 ? -8.704 -2.076 -2.054 1.00 90.62 225 THR A O 1
ATOM 1832 N N . MET A 1 226 ? -6.563 -2.733 -2.060 1.00 91.69 226 MET A N 1
ATOM 1833 C CA . MET A 1 226 ? -6.753 -3.813 -1.082 1.00 91.69 226 MET A CA 1
ATOM 1834 C C . MET A 1 226 ? -7.027 -3.294 0.339 1.00 91.69 226 MET A C 1
ATOM 1836 O O . MET A 1 226 ? -7.663 -3.972 1.147 1.00 91.69 226 MET A O 1
ATOM 1840 N N . VAL A 1 227 ? -6.554 -2.088 0.677 1.00 93.12 227 VAL A N 1
ATOM 1841 C CA . VAL A 1 227 ? -6.643 -1.532 2.034 1.00 93.12 227 VAL A CA 1
ATOM 1842 C C . VAL A 1 227 ? -7.236 -0.124 2.008 1.00 93.12 227 VAL A C 1
ATOM 1844 O O . VAL A 1 227 ? -6.633 0.800 1.485 1.00 93.12 227 VAL A O 1
ATOM 1847 N N . ARG A 1 228 ? -8.396 0.062 2.660 1.00 90.69 228 ARG A N 1
ATOM 1848 C CA . ARG A 1 228 ? -9.118 1.354 2.687 1.00 90.69 228 ARG A CA 1
ATOM 1849 C C . ARG A 1 228 ? -8.386 2.476 3.431 1.00 90.69 228 ARG A C 1
ATOM 1851 O O . ARG A 1 228 ? -8.435 3.624 3.016 1.00 90.69 228 ARG A O 1
ATOM 1858 N N . LYS A 1 229 ? -7.770 2.167 4.580 1.00 91.56 229 LYS A N 1
ATOM 1859 C CA . LYS A 1 229 ? -7.064 3.168 5.399 1.00 91.56 229 LYS A CA 1
ATOM 1860 C C . LYS A 1 229 ? -5.618 3.285 4.945 1.00 91.56 229 LYS A C 1
ATOM 1862 O O . LYS A 1 229 ? -4.888 2.295 4.988 1.00 91.56 229 LYS A O 1
ATOM 1867 N N . LYS A 1 230 ? -5.194 4.506 4.632 1.00 88.75 230 LYS A N 1
ATOM 1868 C CA . LYS A 1 230 ? -3.846 4.795 4.144 1.00 88.75 230 LYS A CA 1
ATOM 1869 C C . LYS A 1 230 ? -2.740 4.396 5.126 1.00 88.75 230 LYS A C 1
ATOM 1871 O O . LYS A 1 230 ? -1.803 3.721 4.725 1.00 88.75 230 LYS A O 1
ATOM 1876 N N . ASP A 1 231 ? -2.880 4.685 6.418 1.00 89.81 231 ASP A N 1
ATOM 1877 C CA . ASP A 1 231 ? -1.841 4.325 7.403 1.00 89.81 231 ASP A CA 1
ATOM 1878 C C . ASP A 1 231 ? -1.649 2.813 7.514 1.00 89.81 231 ASP A C 1
ATOM 1880 O O . ASP A 1 231 ? -0.536 2.301 7.620 1.00 89.81 231 ASP A O 1
ATOM 1884 N N . ARG A 1 232 ? -2.756 2.066 7.435 1.00 91.75 232 ARG A N 1
ATOM 1885 C CA . ARG A 1 232 ? -2.717 0.603 7.429 1.00 91.75 232 ARG A CA 1
ATOM 1886 C C . ARG A 1 232 ? -2.069 0.081 6.148 1.00 91.75 232 ARG A C 1
ATOM 1888 O O . ARG A 1 232 ? -1.348 -0.910 6.213 1.00 91.75 232 ARG A O 1
ATOM 1895 N N . PHE A 1 233 ? -2.334 0.726 5.014 1.00 93.75 233 PHE A N 1
ATOM 1896 C CA . PHE A 1 233 ? -1.706 0.400 3.738 1.00 93.75 233 PHE A CA 1
ATOM 1897 C C . PHE A 1 233 ? -0.187 0.592 3.812 1.00 93.75 233 PHE A C 1
ATOM 1899 O O . PHE A 1 233 ? 0.544 -0.349 3.519 1.00 93.75 233 PHE A O 1
ATOM 1906 N N . LEU A 1 234 ? 0.284 1.742 4.306 1.00 92.00 234 LEU A N 1
ATOM 1907 C CA . LEU A 1 234 ? 1.714 2.030 4.458 1.00 92.00 234 LEU A CA 1
ATOM 1908 C C . LEU A 1 234 ? 2.398 1.026 5.393 1.00 92.00 234 LEU A C 1
ATOM 1910 O O . LEU A 1 234 ? 3.396 0.427 5.010 1.00 92.00 234 LEU A O 1
ATOM 1914 N N . LYS A 1 235 ? 1.804 0.728 6.558 1.00 91.44 235 LYS A N 1
ATOM 1915 C CA . LYS A 1 235 ? 2.339 -0.285 7.488 1.00 91.44 235 LYS A CA 1
ATOM 1916 C C . LYS A 1 235 ? 2.404 -1.690 6.873 1.00 91.44 235 LYS A C 1
ATOM 1918 O O . LYS A 1 235 ? 3.344 -2.432 7.140 1.00 91.44 235 LYS A O 1
ATOM 1923 N N . ARG A 1 236 ? 1.419 -2.087 6.055 1.00 94.31 236 ARG A N 1
ATOM 1924 C CA . ARG A 1 236 ? 1.427 -3.394 5.364 1.00 94.31 236 ARG A CA 1
ATOM 1925 C C . ARG A 1 236 ? 2.396 -3.431 4.188 1.00 94.31 236 ARG A C 1
ATOM 1927 O O . ARG A 1 236 ? 3.018 -4.462 3.972 1.00 94.31 236 ARG A O 1
ATOM 1934 N N . ARG A 1 237 ? 2.553 -2.328 3.459 1.00 93.31 237 ARG A N 1
ATOM 1935 C CA . ARG A 1 237 ? 3.540 -2.205 2.385 1.00 93.31 237 ARG A CA 1
ATOM 1936 C C . ARG A 1 237 ? 4.961 -2.243 2.940 1.00 93.31 237 ARG A C 1
ATOM 1938 O O . ARG A 1 237 ? 5.758 -3.040 2.461 1.00 93.31 237 ARG A O 1
ATOM 1945 N N . GLN A 1 238 ? 5.241 -1.470 3.990 1.00 92.25 238 GLN A N 1
ATOM 1946 C CA . GLN A 1 238 ? 6.543 -1.474 4.658 1.00 92.25 238 GLN A CA 1
ATOM 1947 C C . GLN A 1 238 ? 6.898 -2.864 5.182 1.00 92.25 238 GLN A C 1
ATOM 1949 O O . GLN A 1 238 ? 8.043 -3.279 5.112 1.00 92.25 238 GLN A O 1
ATOM 1954 N N . ARG A 1 239 ? 5.908 -3.644 5.625 1.00 93.50 239 ARG A N 1
ATOM 1955 C CA . ARG A 1 239 ? 6.110 -5.039 6.033 1.00 93.50 239 ARG A CA 1
ATOM 1956 C C . ARG A 1 239 ? 6.611 -5.951 4.901 1.00 93.50 239 ARG A C 1
ATOM 1958 O O . ARG A 1 239 ? 7.284 -6.929 5.195 1.00 93.50 239 ARG A O 1
ATOM 1965 N N . ILE A 1 240 ? 6.268 -5.672 3.638 1.00 92.50 240 ILE A N 1
ATOM 1966 C CA . ILE A 1 240 ? 6.779 -6.425 2.475 1.00 92.50 240 ILE A CA 1
ATOM 1967 C C . ILE A 1 240 ? 8.264 -6.104 2.256 1.00 92.50 240 ILE A C 1
ATOM 1969 O O . ILE A 1 240 ? 9.055 -7.014 2.010 1.00 92.50 240 ILE A O 1
ATOM 1973 N N . VAL A 1 241 ? 8.636 -4.825 2.381 1.00 92.31 241 VAL A N 1
ATOM 1974 C CA . VAL A 1 241 ? 10.027 -4.352 2.273 1.00 92.31 241 VAL A CA 1
ATOM 1975 C C . VAL A 1 241 ? 10.872 -4.897 3.428 1.00 92.31 241 VAL A C 1
ATOM 1977 O O . VAL A 1 241 ? 11.919 -5.508 3.199 1.00 92.31 241 VAL A O 1
ATOM 1980 N N . GLY A 1 242 ? 10.344 -4.761 4.645 1.00 90.06 242 GLY A N 1
ATOM 1981 C CA . GLY A 1 242 ? 10.984 -5.127 5.901 1.00 90.06 242 GLY A CA 1
ATOM 1982 C C . GLY A 1 242 ? 12.014 -4.091 6.348 1.00 90.06 242 GLY A C 1
ATOM 1983 O O . GLY A 1 242 ? 12.384 -3.216 5.563 1.00 90.06 242 GLY A O 1
ATOM 1984 N N . PRO A 1 243 ? 12.505 -4.193 7.594 1.00 89.38 243 PRO A N 1
ATOM 1985 C CA . PRO A 1 243 ? 13.589 -3.336 8.065 1.00 89.38 243 PRO A CA 1
ATOM 1986 C C . PRO A 1 243 ? 14.814 -3.520 7.163 1.00 89.38 243 PRO A C 1
ATOM 1988 O O . PRO A 1 243 ? 15.160 -4.654 6.809 1.00 89.38 243 PRO A O 1
ATOM 1991 N N . ASN A 1 244 ? 15.437 -2.417 6.744 1.00 86.06 244 ASN A N 1
ATOM 1992 C CA . ASN A 1 244 ? 16.582 -2.395 5.820 1.00 86.06 244 ASN A CA 1
ATOM 1993 C C . ASN A 1 244 ? 16.382 -3.193 4.508 1.00 86.06 244 ASN A C 1
ATOM 1995 O O . ASN A 1 244 ? 17.355 -3.623 3.889 1.00 86.06 244 ASN A O 1
ATOM 1999 N N . GLY A 1 245 ? 15.139 -3.455 4.084 1.00 86.62 245 GLY A N 1
ATOM 2000 C CA . GLY A 1 245 ? 14.863 -4.238 2.873 1.00 86.62 245 GLY A CA 1
ATOM 2001 C C . GLY A 1 245 ? 15.147 -5.745 2.988 1.00 86.62 245 GLY A C 1
ATOM 2002 O O . GLY A 1 245 ? 15.180 -6.444 1.971 1.00 86.62 245 GLY A O 1
ATOM 2003 N N . VAL A 1 246 ? 15.359 -6.277 4.199 1.00 90.56 246 VAL A N 1
ATOM 2004 C CA . VAL A 1 246 ? 15.763 -7.681 4.404 1.00 90.56 246 VAL A CA 1
ATOM 2005 C C . VAL A 1 246 ? 14.691 -8.665 3.930 1.00 90.56 246 VAL A C 1
ATOM 2007 O O . VAL A 1 246 ? 15.019 -9.669 3.295 1.00 90.56 246 VAL A O 1
ATOM 2010 N N . THR A 1 247 ? 13.405 -8.403 4.194 1.00 91.56 247 THR A N 1
ATOM 2011 C CA . THR A 1 247 ? 12.335 -9.332 3.784 1.00 91.56 247 THR A CA 1
ATOM 2012 C C . THR A 1 247 ? 12.140 -9.339 2.276 1.00 91.56 247 THR A C 1
ATOM 2014 O O . THR A 1 247 ? 11.903 -10.403 1.704 1.00 91.56 247 THR A O 1
ATOM 2017 N N . LEU A 1 248 ? 12.302 -8.186 1.621 1.00 92.31 248 LEU A N 1
ATOM 2018 C CA . LEU A 1 248 ? 12.297 -8.090 0.164 1.00 92.31 248 LEU A CA 1
ATOM 2019 C C . LEU A 1 248 ? 13.473 -8.870 -0.427 1.00 92.31 248 LEU A C 1
ATOM 2021 O O . LEU A 1 248 ? 13.265 -9.693 -1.314 1.00 92.31 248 LEU A O 1
ATOM 2025 N N . LYS A 1 249 ? 14.685 -8.707 0.120 1.00 92.12 249 LYS A N 1
ATOM 2026 C CA . LYS A 1 249 ? 15.862 -9.453 -0.345 1.00 92.12 249 LYS A CA 1
ATOM 2027 C C . LYS A 1 249 ? 15.712 -10.964 -0.161 1.00 92.12 249 LYS A C 1
ATOM 2029 O O . LYS A 1 249 ? 16.060 -11.729 -1.058 1.00 92.12 249 LYS A O 1
ATOM 2034 N N . ALA A 1 250 ? 15.156 -11.403 0.966 1.00 94.50 250 ALA A N 1
ATOM 2035 C CA . ALA A 1 250 ? 14.854 -12.812 1.201 1.00 94.50 250 ALA A CA 1
ATOM 2036 C C . ALA A 1 250 ? 13.836 -13.357 0.183 1.00 94.50 250 ALA A C 1
ATOM 2038 O O . ALA A 1 250 ? 14.003 -14.466 -0.326 1.00 94.50 250 ALA A O 1
ATOM 2039 N N . LEU A 1 251 ? 12.809 -12.568 -0.156 1.00 94.94 251 LEU A N 1
ATOM 2040 C CA . LEU A 1 251 ? 11.820 -12.936 -1.168 1.00 94.94 251 LEU A CA 1
ATOM 2041 C C . LEU A 1 251 ? 12.462 -13.095 -2.553 1.00 94.94 251 LEU A C 1
ATOM 2043 O O . LEU A 1 251 ? 12.175 -14.079 -3.238 1.00 94.94 251 LEU A O 1
ATOM 2047 N N . GLU A 1 252 ? 13.369 -12.191 -2.932 1.00 92.75 252 GLU A N 1
ATOM 2048 C CA . GLU A 1 252 ? 14.123 -12.282 -4.189 1.00 92.75 252 GLU A CA 1
ATOM 2049 C C . GLU A 1 252 ? 14.963 -13.566 -4.270 1.00 92.75 252 GLU A C 1
ATOM 2051 O O . GLU A 1 252 ? 14.924 -14.279 -5.272 1.00 92.75 252 GLU A O 1
ATOM 2056 N N . LEU A 1 253 ? 15.691 -13.904 -3.199 1.00 93.88 253 LEU A N 1
ATOM 2057 C CA . LEU A 1 253 ? 16.574 -15.079 -3.154 1.00 93.88 253 LEU A CA 1
ATOM 2058 C C . LEU A 1 253 ? 15.815 -16.415 -3.147 1.00 93.88 253 LEU A C 1
ATOM 2060 O O . LEU A 1 253 ? 16.301 -17.425 -3.663 1.00 93.88 253 LEU A O 1
ATOM 2064 N N . LEU A 1 254 ? 14.631 -16.456 -2.536 1.00 94.31 254 LEU A N 1
ATOM 2065 C CA . LEU A 1 254 ? 13.830 -17.679 -2.489 1.00 94.31 254 LEU A CA 1
ATOM 2066 C C . LEU A 1 254 ? 13.130 -17.954 -3.819 1.00 94.31 254 LEU A C 1
ATOM 2068 O O . LEU A 1 254 ? 13.088 -19.108 -4.244 1.00 94.31 254 LEU A O 1
ATOM 2072 N N . THR A 1 255 ? 12.617 -16.909 -4.468 1.00 93.81 255 THR A N 1
ATOM 2073 C CA . THR A 1 255 ? 11.808 -17.022 -5.693 1.00 93.81 255 THR A CA 1
ATOM 2074 C C . THR A 1 255 ? 12.615 -16.867 -6.984 1.00 93.81 255 THR A C 1
ATOM 2076 O O . THR A 1 255 ? 12.089 -17.141 -8.060 1.00 93.81 255 THR A O 1
ATOM 2079 N N . ASN A 1 256 ? 13.888 -16.459 -6.890 1.00 92.88 256 ASN A N 1
ATOM 2080 C CA . ASN A 1 256 ? 14.732 -16.044 -8.017 1.00 92.88 256 ASN A CA 1
ATOM 2081 C C . ASN A 1 256 ? 14.096 -14.924 -8.862 1.00 92.88 256 ASN A C 1
ATOM 2083 O O . ASN A 1 256 ? 14.390 -14.784 -10.051 1.00 92.88 256 ASN A O 1
ATOM 2087 N N . CYS A 1 257 ? 13.224 -14.126 -8.246 1.00 91.12 257 CYS A N 1
ATOM 2088 C CA . CYS A 1 257 ? 12.615 -12.959 -8.858 1.00 91.12 257 CYS A CA 1
ATOM 2089 C C . CYS A 1 257 ? 13.318 -11.686 -8.388 1.00 91.12 257 CYS A C 1
ATOM 2091 O O . CYS A 1 257 ? 13.818 -11.601 -7.272 1.00 91.12 257 CYS A O 1
ATOM 2093 N N . TYR A 1 258 ? 13.314 -10.669 -9.233 1.00 91.50 258 TYR A N 1
ATOM 2094 C CA . TYR A 1 258 ? 13.548 -9.291 -8.841 1.00 91.50 258 TYR A CA 1
ATOM 2095 C C . TYR A 1 258 ? 12.209 -8.662 -8.456 1.00 91.50 258 TYR A C 1
ATOM 2097 O O . TYR A 1 258 ? 11.236 -8.817 -9.194 1.00 91.50 258 TYR A O 1
ATOM 2105 N N . VAL A 1 259 ? 12.143 -7.980 -7.312 1.00 91.88 259 VAL A N 1
ATOM 2106 C CA . VAL A 1 259 ? 10.900 -7.378 -6.814 1.00 91.88 259 VAL A CA 1
ATOM 2107 C C . VAL A 1 259 ? 11.137 -5.907 -6.506 1.00 91.88 259 VAL A C 1
ATOM 2109 O O . VAL A 1 259 ? 12.018 -5.558 -5.727 1.00 91.88 259 VAL A O 1
ATOM 2112 N N . LEU A 1 260 ? 10.314 -5.035 -7.082 1.00 88.69 260 LEU A N 1
ATOM 2113 C CA . LEU A 1 260 ? 10.297 -3.610 -6.786 1.00 88.69 260 LEU A CA 1
ATOM 2114 C C . LEU A 1 260 ? 8.950 -3.223 -6.176 1.00 88.69 260 LEU A C 1
ATOM 2116 O O . LEU A 1 260 ? 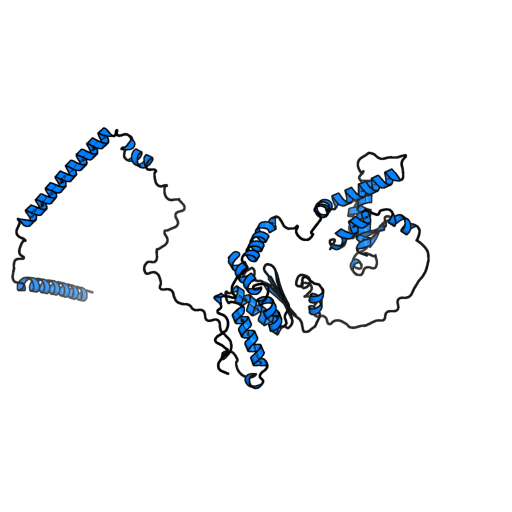7.895 -3.406 -6.783 1.00 88.69 260 LEU A O 1
ATOM 2120 N N . VAL A 1 261 ? 8.985 -2.645 -4.979 1.00 90.31 261 VAL A N 1
ATOM 2121 C CA . VAL A 1 261 ? 7.803 -2.081 -4.322 1.00 90.31 261 VAL A CA 1
ATOM 2122 C C . VAL A 1 261 ? 7.791 -0.578 -4.582 1.00 90.31 261 VAL A C 1
ATOM 2124 O O . VAL A 1 261 ? 8.647 0.140 -4.076 1.00 90.31 261 VAL A O 1
ATOM 2127 N N . GLN A 1 262 ? 6.823 -0.093 -5.363 1.00 84.00 262 GLN A N 1
ATOM 2128 C CA . GLN A 1 262 ? 6.713 1.325 -5.706 1.00 84.00 262 GLN A CA 1
ATOM 2129 C C . GLN A 1 262 ? 5.274 1.816 -5.553 1.00 84.00 262 GLN A C 1
ATOM 2131 O O . GLN A 1 262 ? 4.362 1.390 -6.263 1.00 84.00 262 GLN A O 1
ATOM 2136 N N . GLY A 1 263 ? 5.060 2.775 -4.649 1.00 85.62 263 GLY A N 1
ATOM 2137 C CA . GLY A 1 263 ? 3.761 3.426 -4.490 1.00 85.62 263 GLY A CA 1
ATOM 2138 C C . GLY A 1 263 ? 2.634 2.424 -4.201 1.00 85.62 263 GLY A C 1
ATOM 2139 O O . GLY A 1 263 ? 2.630 1.765 -3.159 1.00 85.62 263 GLY A O 1
ATOM 2140 N N . TYR A 1 264 ? 1.668 2.334 -5.117 1.00 90.44 264 TYR A N 1
ATOM 2141 C CA . TYR A 1 264 ? 0.486 1.467 -5.019 1.00 90.44 264 TYR A CA 1
ATOM 2142 C C . TYR A 1 264 ? 0.601 0.155 -5.805 1.00 90.44 264 TYR A C 1
ATOM 2144 O O . TYR A 1 264 ? -0.389 -0.574 -5.944 1.00 90.44 264 TYR A O 1
ATOM 2152 N N . THR A 1 265 ? 1.789 -0.154 -6.313 1.00 89.62 265 THR A N 1
ATOM 2153 C CA . THR A 1 265 ? 2.062 -1.341 -7.121 1.00 89.62 265 THR A CA 1
ATOM 2154 C C . THR A 1 265 ? 3.318 -2.055 -6.639 1.00 89.62 265 THR A C 1
ATOM 2156 O O . THR A 1 265 ? 4.252 -1.440 -6.127 1.00 89.62 265 THR A O 1
ATOM 2159 N N . VAL A 1 266 ? 3.341 -3.370 -6.814 1.00 92.44 266 VAL A N 1
ATOM 2160 C CA . VAL A 1 266 ? 4.545 -4.186 -6.663 1.00 92.44 266 VAL A CA 1
ATOM 2161 C C . VAL A 1 266 ? 4.819 -4.822 -8.009 1.00 92.44 266 VAL A C 1
ATOM 2163 O O . VAL A 1 266 ? 3.955 -5.503 -8.557 1.00 92.44 266 VAL A O 1
ATOM 2166 N N . SER A 1 267 ? 6.004 -4.580 -8.539 1.00 90.25 267 SER A N 1
ATOM 2167 C CA . SER A 1 267 ? 6.436 -5.128 -9.814 1.00 90.25 267 SER A CA 1
ATOM 2168 C C . SER A 1 267 ? 7.419 -6.261 -9.556 1.00 90.25 267 SER A C 1
ATOM 2170 O O . SER A 1 267 ? 8.322 -6.122 -8.733 1.00 90.25 267 SER A O 1
ATOM 2172 N N . ALA A 1 268 ? 7.243 -7.382 -10.240 1.00 91.62 268 ALA A N 1
ATOM 2173 C CA . ALA A 1 268 ? 8.093 -8.554 -10.114 1.00 91.62 268 ALA A CA 1
ATOM 2174 C C . ALA A 1 268 ? 8.593 -9.000 -11.490 1.00 91.62 268 ALA A C 1
ATOM 2176 O O . ALA A 1 268 ? 7.884 -8.889 -12.487 1.00 91.62 268 ALA A O 1
ATOM 2177 N N . LEU A 1 269 ? 9.818 -9.511 -11.539 1.00 90.50 269 LEU A N 1
ATOM 2178 C CA . LEU A 1 269 ? 10.457 -10.011 -12.749 1.00 90.50 269 LEU A CA 1
ATOM 2179 C C . LEU A 1 269 ? 11.169 -11.324 -12.442 1.00 90.50 269 LEU A C 1
ATOM 2181 O O . LEU A 1 269 ? 11.978 -11.367 -11.521 1.00 90.50 269 LEU A O 1
ATOM 2185 N N . GLY A 1 270 ? 10.920 -12.387 -13.196 1.00 91.38 270 GLY A N 1
ATOM 2186 C CA . GLY A 1 270 ? 11.613 -13.655 -12.986 1.00 91.38 270 GLY A CA 1
ATOM 2187 C C . GLY A 1 270 ? 10.879 -14.855 -13.576 1.00 91.38 270 GLY A C 1
ATOM 2188 O O . GLY A 1 270 ? 9.997 -14.687 -14.417 1.00 91.38 270 GLY A O 1
ATOM 2189 N N . PRO A 1 271 ? 11.222 -16.077 -13.138 1.00 94.12 271 PRO A N 1
ATOM 2190 C CA . PRO A 1 271 ? 10.580 -17.285 -13.637 1.00 94.12 271 PRO A CA 1
ATOM 2191 C C . PRO A 1 271 ? 9.106 -17.340 -13.221 1.00 94.12 271 PRO A C 1
ATOM 2193 O O . PRO A 1 271 ? 8.743 -16.941 -12.112 1.00 94.12 271 PRO A O 1
ATOM 2196 N N . TYR A 1 272 ? 8.255 -17.926 -14.067 1.00 91.44 272 TYR A N 1
ATOM 2197 C CA . TYR A 1 272 ? 6.801 -17.974 -13.858 1.00 91.44 272 TYR A CA 1
ATOM 2198 C C . TYR A 1 272 ? 6.385 -18.581 -12.503 1.00 91.44 272 TYR A C 1
ATOM 2200 O O . TYR A 1 272 ? 5.519 -18.044 -11.808 1.00 91.44 272 TYR A O 1
ATOM 2208 N N . LYS A 1 273 ? 7.062 -19.654 -12.062 1.00 93.38 273 LYS A N 1
ATOM 2209 C CA . LYS A 1 273 ? 6.828 -20.265 -10.738 1.00 93.38 273 LYS A CA 1
ATOM 2210 C C . LYS A 1 273 ? 7.139 -19.299 -9.589 1.00 93.38 273 LYS A C 1
ATOM 2212 O O . LYS A 1 273 ? 6.421 -19.287 -8.592 1.00 93.38 273 LYS A O 1
ATOM 2217 N N . GLY A 1 274 ? 8.192 -18.493 -9.727 1.00 94.38 274 GLY A N 1
ATOM 2218 C CA . GLY A 1 274 ? 8.568 -17.478 -8.746 1.00 94.38 274 GLY A CA 1
ATOM 2219 C C . GLY A 1 274 ? 7.560 -16.329 -8.710 1.00 94.38 274 GLY A C 1
ATOM 2220 O O . GLY A 1 274 ? 7.111 -15.948 -7.632 1.00 94.38 274 GLY A O 1
ATOM 2221 N N . LEU A 1 275 ? 7.107 -15.856 -9.876 1.00 92.75 275 LEU A N 1
ATOM 2222 C CA . LEU A 1 275 ? 6.096 -14.797 -9.989 1.00 92.75 275 LEU A CA 1
ATOM 2223 C C . LEU A 1 275 ? 4.788 -15.165 -9.274 1.00 92.75 275 LEU A C 1
ATOM 2225 O O . LEU A 1 275 ? 4.266 -14.367 -8.495 1.00 92.75 275 LEU A O 1
ATOM 2229 N N . GLN A 1 276 ? 4.298 -16.397 -9.455 1.00 95.00 276 GLN A N 1
ATOM 2230 C CA . GLN A 1 276 ? 3.109 -16.889 -8.747 1.00 95.00 276 GLN A CA 1
ATOM 2231 C C . GLN A 1 276 ? 3.290 -16.882 -7.220 1.00 95.00 276 GLN A C 1
ATOM 2233 O O . GLN A 1 276 ? 2.375 -16.522 -6.476 1.00 95.00 276 GLN A O 1
ATOM 2238 N N . GLN A 1 277 ? 4.478 -17.259 -6.738 1.00 94.88 277 GLN A N 1
ATOM 2239 C CA . GLN A 1 277 ? 4.798 -17.245 -5.310 1.00 94.88 277 GLN A CA 1
ATOM 2240 C C . GLN A 1 277 ? 4.864 -15.817 -4.760 1.00 94.88 277 GLN A C 1
ATOM 2242 O O . GLN A 1 277 ? 4.287 -15.552 -3.704 1.00 94.88 277 GLN A O 1
ATOM 2247 N N . VAL A 1 278 ? 5.513 -14.894 -5.480 1.00 96.12 278 VAL A N 1
ATOM 2248 C CA . VAL A 1 278 ? 5.590 -13.471 -5.114 1.00 96.12 278 VAL A CA 1
ATOM 2249 C C . VAL A 1 278 ? 4.193 -12.864 -5.039 1.00 96.12 278 VAL A C 1
ATOM 2251 O O . VAL A 1 278 ? 3.852 -12.247 -4.029 1.00 96.12 278 VAL A O 1
ATOM 2254 N N . ARG A 1 279 ? 3.355 -13.098 -6.055 1.00 95.62 279 ARG A N 1
ATOM 2255 C CA . ARG A 1 279 ? 1.962 -12.641 -6.082 1.00 95.62 279 ARG A CA 1
ATOM 2256 C C . ARG A 1 279 ? 1.192 -13.097 -4.850 1.00 95.62 279 ARG A C 1
ATOM 2258 O O . ARG A 1 279 ? 0.609 -12.265 -4.157 1.00 95.62 279 ARG A O 1
ATOM 2265 N N . LYS A 1 280 ? 1.278 -14.387 -4.519 1.00 95.38 280 LYS A 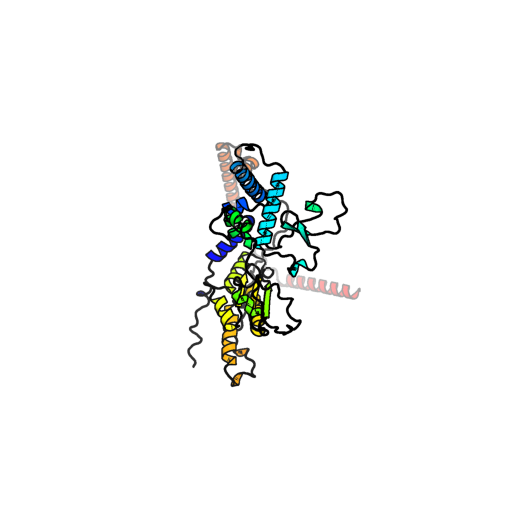N 1
ATOM 2266 C CA . LYS A 1 280 ? 0.639 -14.943 -3.323 1.00 95.38 280 LYS A CA 1
ATOM 2267 C C . LYS A 1 280 ? 1.135 -14.274 -2.037 1.00 95.38 280 LYS A C 1
ATOM 2269 O O . LYS A 1 280 ? 0.326 -13.879 -1.205 1.00 95.38 280 LYS A O 1
ATOM 2274 N N . VAL A 1 281 ? 2.450 -14.096 -1.879 1.00 95.12 281 VAL A N 1
ATOM 2275 C CA . VAL A 1 281 ? 3.041 -13.457 -0.686 1.00 95.12 281 VAL A CA 1
ATOM 2276 C C . VAL A 1 281 ? 2.562 -12.010 -0.530 1.00 95.12 281 VAL A C 1
ATOM 2278 O O . VAL A 1 281 ? 2.221 -11.591 0.579 1.00 95.12 281 VAL A O 1
ATOM 2281 N N . VAL A 1 282 ? 2.520 -11.243 -1.622 1.00 95.69 282 VAL A N 1
ATOM 2282 C CA . VAL A 1 282 ? 2.078 -9.840 -1.616 1.00 95.69 282 VAL A CA 1
ATOM 2283 C C . VAL A 1 282 ? 0.591 -9.740 -1.268 1.00 95.69 282 VAL A C 1
ATOM 2285 O O . VAL A 1 282 ? 0.223 -8.953 -0.391 1.00 95.69 282 VAL A O 1
ATOM 2288 N N . GLU A 1 283 ? -0.256 -10.558 -1.895 1.00 94.69 283 GLU A N 1
ATOM 2289 C CA . GLU A 1 283 ? -1.701 -10.583 -1.638 1.00 94.69 283 GLU A CA 1
ATOM 2290 C C . GLU A 1 283 ? -2.017 -11.013 -0.194 1.00 94.69 283 GLU A C 1
ATOM 2292 O O . GLU A 1 283 ? -2.781 -10.336 0.501 1.00 94.69 283 GLU A O 1
ATOM 2297 N N . ASP A 1 284 ? -1.362 -12.064 0.310 1.00 94.25 284 ASP A N 1
ATOM 2298 C CA . ASP A 1 284 ? -1.493 -12.527 1.699 1.00 94.25 284 ASP A CA 1
ATOM 2299 C C . ASP A 1 284 ? -1.059 -11.440 2.695 1.00 94.25 284 ASP A C 1
ATOM 2301 O O . ASP A 1 284 ? -1.726 -11.198 3.711 1.00 94.25 284 ASP A O 1
ATOM 2305 N N . THR A 1 285 ? 0.020 -10.715 2.378 1.00 93.50 285 THR A N 1
ATOM 2306 C CA . THR A 1 285 ? 0.519 -9.624 3.225 1.00 93.50 285 THR A CA 1
ATOM 2307 C C . THR A 1 285 ? -0.469 -8.463 3.306 1.00 93.50 285 THR A C 1
ATOM 2309 O O . THR A 1 285 ? -0.739 -7.921 4.388 1.00 93.50 285 THR A O 1
ATOM 2312 N N . MET A 1 286 ? -1.089 -8.121 2.175 1.00 94.25 286 MET A N 1
ATOM 2313 C CA . MET A 1 286 ? -2.158 -7.127 2.116 1.00 94.25 286 MET A CA 1
ATOM 2314 C C . MET A 1 286 ? -3.427 -7.597 2.834 1.00 94.25 286 MET A C 1
ATOM 2316 O O . MET A 1 286 ? -4.098 -6.773 3.458 1.00 94.25 286 MET A O 1
ATOM 2320 N N . ASN A 1 287 ? -3.687 -8.907 2.882 1.00 92.12 287 ASN A N 1
ATOM 2321 C CA . ASN A 1 287 ? -4.770 -9.549 3.638 1.00 92.12 287 ASN A CA 1
ATOM 2322 C C . ASN A 1 287 ? -4.464 -9.777 5.131 1.00 92.12 287 ASN A C 1
ATOM 2324 O O . ASN A 1 287 ? -5.195 -10.492 5.818 1.00 92.12 287 ASN A O 1
ATOM 2328 N N . ASN A 1 288 ? -3.458 -9.079 5.672 1.00 91.62 288 ASN A N 1
ATOM 2329 C CA . ASN A 1 288 ? -3.062 -9.095 7.085 1.00 91.62 288 ASN A CA 1
ATOM 2330 C C . ASN A 1 288 ? -2.321 -10.349 7.565 1.00 91.62 288 ASN A C 1
ATOM 2332 O O . ASN A 1 288 ? -2.168 -10.513 8.775 1.00 91.62 288 ASN A O 1
ATOM 2336 N N . ILE A 1 289 ? -1.843 -11.204 6.671 1.00 90.69 289 ILE A N 1
ATOM 2337 C CA . ILE A 1 289 ? -0.916 -12.281 7.026 1.00 90.69 289 ILE A CA 1
ATOM 2338 C C . ILE A 1 289 ? 0.500 -11.677 7.029 1.00 90.69 289 ILE A C 1
ATOM 2340 O O . ILE A 1 289 ? 0.767 -10.697 6.340 1.00 90.69 289 ILE A O 1
ATOM 2344 N N . HIS A 1 290 ? 1.412 -12.143 7.880 1.00 89.44 290 HIS A N 1
ATOM 2345 C CA . HIS A 1 290 ? 2.784 -11.614 7.884 1.00 89.44 290 HIS A CA 1
ATOM 2346 C C . HIS A 1 290 ? 3.632 -12.355 6.829 1.00 89.44 290 HIS A C 1
ATOM 2348 O O . HIS A 1 290 ? 3.597 -13.588 6.828 1.00 89.44 290 HIS A O 1
ATOM 2354 N N . PRO A 1 291 ? 4.438 -11.673 5.984 1.00 93.12 291 PRO A N 1
ATOM 2355 C CA . PRO A 1 291 ? 5.209 -12.319 4.913 1.00 93.12 291 PRO A CA 1
ATOM 2356 C C . PRO A 1 291 ? 6.211 -13.346 5.441 1.00 93.12 291 PRO A C 1
ATOM 2358 O O . PRO A 1 291 ? 6.551 -14.292 4.741 1.00 93.12 291 PRO A O 1
ATOM 2361 N N . LEU A 1 292 ? 6.629 -13.209 6.704 1.00 90.56 292 LEU A N 1
ATOM 2362 C CA . LEU A 1 292 ? 7.462 -14.189 7.404 1.00 90.56 292 LEU A CA 1
ATOM 2363 C C . LEU A 1 292 ? 6.892 -15.617 7.327 1.00 90.56 292 LEU A C 1
ATOM 2365 O O . LEU A 1 292 ? 7.661 -16.549 7.124 1.00 90.56 292 LEU A O 1
ATOM 2369 N N . PHE A 1 293 ? 5.574 -15.813 7.450 1.00 91.06 293 PHE A N 1
ATOM 2370 C CA . PHE A 1 293 ? 4.980 -17.154 7.343 1.00 91.06 293 PHE A CA 1
ATOM 2371 C C . PHE A 1 293 ? 5.141 -17.729 5.931 1.00 91.06 293 PHE A C 1
ATOM 2373 O O . PHE A 1 293 ? 5.540 -18.883 5.776 1.00 91.06 293 PHE A O 1
ATOM 2380 N N . SER A 1 294 ? 4.911 -16.910 4.903 1.00 92.06 294 SER A N 1
ATOM 2381 C CA . SER A 1 294 ? 5.086 -17.306 3.504 1.00 92.06 294 SER A CA 1
ATOM 2382 C C . SER A 1 294 ? 6.558 -17.570 3.166 1.00 92.06 294 SER A C 1
ATOM 2384 O O . SER A 1 294 ? 6.858 -18.563 2.510 1.00 92.06 294 SER A O 1
ATOM 2386 N N . LEU A 1 295 ? 7.485 -16.746 3.670 1.00 92.38 295 LEU A N 1
ATOM 2387 C CA . LEU A 1 295 ? 8.935 -16.934 3.530 1.00 92.38 295 LEU A CA 1
ATOM 2388 C C . LEU A 1 295 ? 9.393 -18.252 4.172 1.00 92.38 295 LEU A C 1
ATOM 2390 O O . LEU A 1 295 ? 10.084 -19.036 3.527 1.00 92.38 295 LEU A O 1
ATOM 2394 N N . LYS A 1 296 ? 8.945 -18.541 5.403 1.00 90.44 296 LYS A N 1
ATOM 2395 C CA . LYS A 1 296 ? 9.208 -19.819 6.087 1.00 90.44 296 LYS A CA 1
ATOM 2396 C C . LYS A 1 296 ? 8.697 -21.004 5.269 1.00 90.44 296 LYS A C 1
ATOM 2398 O O . LYS A 1 296 ? 9.423 -21.971 5.067 1.00 90.44 296 LYS A O 1
ATOM 2403 N N . ALA A 1 297 ? 7.474 -20.911 4.750 1.00 92.50 297 ALA A N 1
ATOM 2404 C CA . ALA A 1 297 ? 6.904 -21.960 3.914 1.00 92.50 297 ALA A CA 1
ATOM 2405 C C . ALA A 1 297 ? 7.698 -22.168 2.611 1.00 92.50 297 ALA A C 1
ATOM 2407 O O . ALA A 1 297 ? 7.894 -23.310 2.203 1.00 92.50 297 ALA A O 1
ATOM 2408 N N . LEU A 1 298 ? 8.181 -21.099 1.965 1.00 92.94 298 LEU A N 1
ATOM 2409 C CA . LEU A 1 298 ? 9.027 -21.198 0.769 1.00 92.94 298 LEU A CA 1
ATOM 2410 C C . LEU A 1 298 ? 10.395 -21.816 1.076 1.00 92.94 298 LEU A C 1
ATOM 2412 O O . LEU A 1 298 ? 10.871 -22.642 0.302 1.00 92.94 298 LEU A O 1
ATOM 2416 N N . MET A 1 299 ? 10.996 -21.464 2.212 1.00 92.62 299 MET A N 1
ATOM 2417 C CA . MET A 1 299 ? 12.270 -22.029 2.654 1.00 92.62 299 MET A CA 1
ATOM 2418 C C . MET A 1 299 ? 12.149 -23.537 2.906 1.00 92.62 299 MET A C 1
ATOM 2420 O O . MET A 1 299 ? 12.912 -24.311 2.337 1.00 92.62 299 MET A O 1
ATOM 2424 N N . VAL A 1 300 ? 11.120 -23.967 3.648 1.00 92.38 300 VAL A N 1
ATOM 2425 C CA . VAL A 1 300 ? 10.841 -25.394 3.893 1.00 92.38 300 VAL A CA 1
ATOM 2426 C C . VAL A 1 300 ? 10.566 -26.138 2.585 1.00 92.38 300 VAL A C 1
ATOM 2428 O O . VAL A 1 300 ? 11.123 -27.207 2.369 1.00 92.38 300 VAL A O 1
ATOM 2431 N N . LYS A 1 301 ? 9.776 -25.565 1.666 1.00 91.19 301 LYS A N 1
ATOM 2432 C CA . LYS A 1 301 ? 9.545 -26.166 0.340 1.00 91.19 301 LYS A CA 1
ATOM 2433 C C . LYS A 1 301 ? 10.834 -26.353 -0.455 1.00 91.19 301 LYS A C 1
ATOM 2435 O O . LYS A 1 301 ? 10.975 -27.360 -1.140 1.00 91.19 301 LYS A O 1
ATOM 2440 N N . LYS A 1 302 ? 11.756 -25.389 -0.390 1.00 90.88 302 LYS A N 1
ATOM 2441 C CA . LYS A 1 302 ? 13.033 -25.452 -1.110 1.00 90.88 302 LYS A CA 1
ATOM 2442 C C . LYS A 1 302 ? 13.938 -26.545 -0.541 1.00 90.88 302 LYS A C 1
ATOM 2444 O O . LYS A 1 302 ? 14.582 -27.231 -1.322 1.00 90.88 302 LYS A O 1
ATOM 2449 N N . GLU A 1 303 ? 13.946 -26.739 0.779 1.00 91.44 303 GLU A N 1
ATOM 2450 C CA . GLU A 1 303 ? 14.673 -27.846 1.418 1.00 91.44 303 GLU A CA 1
ATOM 2451 C C . GLU A 1 303 ? 14.028 -29.208 1.125 1.00 91.44 303 GLU A C 1
ATOM 2453 O O . GLU A 1 303 ? 14.720 -30.132 0.709 1.00 91.44 303 GLU A O 1
ATOM 2458 N N . LEU A 1 304 ? 12.699 -29.325 1.227 1.00 91.19 304 LEU A N 1
ATOM 2459 C CA . LEU A 1 304 ? 11.980 -30.564 0.900 1.00 91.19 304 LEU A CA 1
ATOM 2460 C C . LEU A 1 304 ? 12.167 -30.983 -0.564 1.00 91.19 304 LEU A C 1
ATOM 2462 O O . LEU A 1 304 ? 12.294 -32.169 -0.843 1.00 91.19 304 LEU A O 1
ATOM 2466 N N . ALA A 1 305 ? 12.247 -30.025 -1.493 1.00 89.38 305 ALA A N 1
ATOM 2467 C CA . ALA A 1 305 ? 12.468 -30.306 -2.910 1.00 89.38 305 ALA A CA 1
ATOM 2468 C C . ALA A 1 305 ? 13.864 -30.882 -3.224 1.00 89.38 305 ALA A C 1
ATOM 2470 O O . ALA A 1 305 ? 14.028 -31.531 -4.262 1.00 89.38 305 ALA A O 1
ATOM 2471 N N . LYS A 1 306 ? 14.866 -30.650 -2.360 1.00 91.12 306 LYS A N 1
ATOM 2472 C CA . LYS A 1 306 ? 16.206 -31.243 -2.512 1.00 91.12 306 LYS A CA 1
ATOM 2473 C C . LYS A 1 306 ? 16.195 -32.739 -2.200 1.00 91.12 306 LYS A C 1
ATOM 2475 O O . LYS A 1 306 ? 16.928 -33.488 -2.840 1.00 91.12 306 LYS A O 1
ATOM 2480 N N . ASN A 1 307 ? 15.345 -33.173 -1.269 1.00 91.62 307 ASN A N 1
ATOM 2481 C CA . ASN A 1 307 ? 15.244 -34.574 -0.871 1.00 91.62 307 ASN A CA 1
ATOM 2482 C C . ASN A 1 307 ? 14.483 -35.376 -1.945 1.00 91.62 307 ASN A C 1
ATOM 2484 O O . ASN A 1 307 ? 13.360 -35.001 -2.284 1.00 91.62 307 ASN A O 1
ATOM 2488 N N . PRO A 1 308 ? 15.050 -36.463 -2.503 1.00 92.88 308 PRO A N 1
ATOM 2489 C CA . PRO A 1 308 ? 14.392 -37.254 -3.544 1.00 92.88 308 PRO A CA 1
ATOM 2490 C C . PRO A 1 308 ? 13.188 -38.054 -3.028 1.00 92.88 308 PRO A C 1
ATOM 2492 O O . PRO A 1 308 ? 12.195 -38.153 -3.746 1.00 92.88 308 PRO A O 1
ATOM 2495 N N . ASP A 1 309 ? 13.241 -38.538 -1.786 1.00 89.00 309 ASP A N 1
ATOM 2496 C CA . ASP A 1 309 ? 12.261 -39.480 -1.224 1.00 89.00 309 ASP A CA 1
ATOM 2497 C C . ASP A 1 309 ? 10.862 -38.867 -1.054 1.00 89.00 309 ASP A C 1
ATOM 2499 O O . ASP A 1 309 ? 9.853 -39.516 -1.305 1.00 89.00 309 ASP A O 1
ATOM 2503 N N . LEU A 1 310 ? 10.788 -37.581 -0.690 1.00 86.38 310 LEU A N 1
ATOM 2504 C CA . LEU A 1 310 ? 9.524 -36.889 -0.416 1.00 86.38 310 LEU A CA 1
ATOM 2505 C C . LEU A 1 310 ? 8.934 -36.188 -1.652 1.00 86.38 310 LEU A C 1
ATOM 2507 O O . LEU A 1 310 ? 7.921 -35.504 -1.527 1.00 86.38 310 LEU A O 1
ATOM 2511 N N . LYS A 1 311 ? 9.523 -36.314 -2.853 1.00 85.38 311 LYS A N 1
ATOM 2512 C CA . LYS A 1 311 ? 9.087 -35.549 -4.045 1.00 85.38 311 LYS A CA 1
ATOM 2513 C C . LYS A 1 311 ? 7.645 -35.816 -4.471 1.00 85.38 311 LYS A C 1
ATOM 2515 O O . LYS A 1 311 ? 6.991 -34.904 -4.972 1.00 85.38 311 LYS A O 1
ATOM 2520 N N . ASN A 1 312 ? 7.168 -37.041 -4.267 1.00 88.81 312 ASN A N 1
ATOM 2521 C CA . ASN A 1 312 ? 5.838 -37.476 -4.698 1.00 88.81 312 ASN A CA 1
ATOM 2522 C C . ASN A 1 312 ? 4.771 -37.334 -3.598 1.00 88.81 312 ASN A C 1
ATOM 2524 O O . ASN A 1 312 ? 3.594 -37.584 -3.849 1.00 88.81 312 ASN A O 1
ATOM 2528 N N . GLU A 1 313 ? 5.159 -36.934 -2.385 1.00 88.06 313 GLU A N 1
ATOM 2529 C CA . GLU A 1 313 ? 4.254 -36.821 -1.243 1.00 88.06 313 GLU A CA 1
ATOM 2530 C C . GLU A 1 313 ? 3.682 -35.404 -1.085 1.00 88.06 313 GLU A C 1
ATOM 2532 O O . GLU A 1 313 ? 4.277 -34.404 -1.489 1.00 88.06 313 GLU A O 1
ATOM 2537 N N . ASN A 1 314 ? 2.521 -35.292 -0.433 1.00 90.44 314 ASN A N 1
ATOM 2538 C CA . ASN A 1 314 ? 1.941 -33.991 -0.108 1.00 90.44 314 ASN A CA 1
ATOM 2539 C C . ASN A 1 314 ? 2.693 -33.323 1.062 1.00 90.44 314 ASN A C 1
ATOM 2541 O O . ASN A 1 314 ? 2.651 -33.785 2.202 1.00 90.44 314 ASN A O 1
ATOM 2545 N N . TRP A 1 315 ? 3.324 -32.176 0.803 1.00 88.62 315 TRP A N 1
ATOM 2546 C CA . TRP A 1 315 ? 4.138 -31.449 1.786 1.00 88.62 315 TRP A CA 1
ATOM 2547 C C . TRP A 1 315 ? 3.358 -30.623 2.813 1.00 88.62 315 TRP A C 1
ATOM 2549 O O . TRP A 1 315 ? 3.964 -30.060 3.724 1.00 88.62 315 TRP A O 1
ATOM 2559 N N . GLU A 1 316 ? 2.031 -30.517 2.710 1.00 87.62 316 GLU A N 1
ATOM 2560 C CA . GLU A 1 316 ? 1.223 -29.626 3.555 1.00 87.62 316 GLU A CA 1
ATOM 2561 C C . GLU A 1 316 ? 1.401 -29.808 5.067 1.00 87.62 316 GLU A C 1
ATOM 2563 O O . GLU A 1 316 ? 1.233 -28.841 5.811 1.00 87.62 316 GLU A O 1
ATOM 2568 N N . ARG A 1 317 ? 1.745 -31.020 5.516 1.00 87.44 317 ARG A N 1
ATOM 2569 C CA . ARG A 1 317 ? 2.004 -31.338 6.927 1.00 87.44 317 ARG A CA 1
ATOM 2570 C C . ARG A 1 317 ? 3.205 -30.577 7.491 1.00 87.44 317 ARG A C 1
ATOM 2572 O O . ARG A 1 317 ? 3.201 -30.222 8.665 1.00 87.44 317 ARG A O 1
ATOM 2579 N N . PHE A 1 318 ? 4.217 -30.333 6.663 1.00 86.56 318 PHE A N 1
ATOM 2580 C CA . PHE A 1 318 ? 5.465 -29.677 7.060 1.00 86.56 318 PHE A CA 1
ATOM 2581 C C . PHE A 1 318 ? 5.401 -28.155 6.916 1.00 86.56 318 PHE A C 1
ATOM 2583 O O . PHE A 1 318 ? 6.267 -27.441 7.421 1.00 86.56 318 PHE A O 1
ATOM 2590 N N . LEU A 1 319 ? 4.392 -27.639 6.208 1.00 88.69 319 LEU A N 1
ATOM 2591 C CA . LEU A 1 319 ? 4.271 -26.211 5.966 1.00 88.69 319 LEU A CA 1
ATOM 2592 C C . LEU A 1 319 ? 3.681 -25.500 7.192 1.00 88.69 319 LEU A C 1
ATOM 2594 O O . LEU A 1 319 ? 2.596 -25.865 7.652 1.00 88.69 319 LEU A O 1
ATOM 2598 N N . PRO A 1 320 ? 4.308 -24.408 7.661 1.00 87.44 320 PRO A N 1
ATOM 2599 C CA . PRO A 1 320 ? 3.713 -23.565 8.683 1.00 87.44 320 PRO A CA 1
ATOM 2600 C C . PRO A 1 320 ? 2.469 -22.875 8.113 1.00 87.44 320 PRO A C 1
ATOM 2602 O O . PRO A 1 320 ? 2.555 -22.046 7.203 1.00 87.44 320 PRO A O 1
ATOM 2605 N N . LYS A 1 321 ? 1.295 -23.219 8.648 1.00 80.62 321 LYS A N 1
ATOM 2606 C CA . LYS A 1 321 ? 0.018 -22.595 8.287 1.00 80.62 321 LYS A CA 1
ATOM 2607 C C . LYS A 1 321 ? -0.283 -21.456 9.260 1.00 80.62 321 LYS A C 1
ATOM 2609 O O . LYS A 1 321 ? -0.127 -21.595 10.470 1.00 80.62 321 LYS A O 1
ATOM 2614 N N . TYR A 1 322 ? -0.726 -20.318 8.731 1.00 81.19 322 TYR A N 1
ATOM 2615 C CA . TYR A 1 322 ? -1.212 -19.223 9.564 1.00 81.19 322 TYR A CA 1
ATOM 2616 C C . TYR A 1 322 ? -2.576 -19.601 10.151 1.00 81.19 322 TYR A C 1
ATOM 2618 O O . TYR A 1 322 ? -3.569 -19.681 9.426 1.00 81.19 322 TYR A O 1
ATOM 2626 N N . VAL A 1 323 ? -2.624 -19.834 11.462 1.00 80.44 323 VAL A N 1
ATOM 2627 C CA . VAL A 1 323 ? -3.872 -20.088 12.186 1.00 80.44 323 VAL A CA 1
ATOM 2628 C C . VAL A 1 323 ? -4.420 -18.755 12.680 1.00 80.44 323 VAL A C 1
ATOM 2630 O O . VAL A 1 323 ? -3.755 -18.016 13.407 1.00 80.44 323 VAL A O 1
ATOM 2633 N N . LYS A 1 324 ? -5.645 -18.419 12.268 1.00 77.44 324 LYS A N 1
ATOM 2634 C CA . LYS A 1 324 ? -6.361 -17.277 12.837 1.00 77.44 324 LYS A CA 1
ATOM 2635 C C . LYS A 1 324 ? -6.865 -17.682 14.216 1.00 77.44 324 LYS A C 1
ATOM 2637 O O . LYS A 1 324 ? -7.843 -18.420 14.315 1.00 77.44 324 LYS A O 1
ATOM 2642 N N . ASN A 1 325 ? -6.235 -17.162 15.263 1.00 71.00 325 ASN A N 1
ATOM 2643 C CA . ASN A 1 325 ? -6.775 -17.252 16.614 1.00 71.00 325 ASN A CA 1
ATOM 2644 C C . ASN A 1 325 ? -8.003 -16.341 16.689 1.00 71.00 325 ASN A C 1
ATOM 2646 O O . ASN A 1 325 ? -7.921 -15.148 16.980 1.00 71.00 325 ASN A O 1
ATOM 2650 N N . HIS A 1 326 ? -9.157 -16.894 16.332 1.00 67.75 326 HIS A N 1
ATOM 2651 C CA . HIS A 1 326 ? -10.449 -16.288 16.601 1.00 67.75 326 HIS A CA 1
ATOM 2652 C C . HIS A 1 326 ? -10.831 -16.601 18.044 1.00 67.75 326 HIS A C 1
ATOM 2654 O O . HIS A 1 326 ? -11.813 -17.305 18.284 1.00 67.75 326 HIS A O 1
ATOM 2660 N N . ASP A 1 327 ? -10.065 -16.085 19.004 1.00 71.38 327 ASP A N 1
ATOM 2661 C CA . ASP A 1 327 ? -10.520 -16.068 20.387 1.00 71.38 327 ASP A CA 1
ATOM 2662 C C . ASP A 1 327 ? -11.764 -15.187 20.407 1.00 71.38 327 ASP A C 1
ATOM 2664 O O . ASP A 1 327 ? -11.704 -13.959 20.303 1.00 71.38 327 ASP A O 1
ATOM 2668 N N . LYS A 1 328 ? -12.931 -15.836 20.405 1.00 71.94 328 LYS A N 1
ATOM 2669 C CA . LYS A 1 328 ? -14.223 -15.161 20.421 1.00 71.94 328 LYS A CA 1
ATOM 2670 C C . LYS A 1 328 ? -14.295 -14.412 21.744 1.00 71.94 328 LYS A C 1
ATOM 2672 O O . LYS A 1 328 ? -14.656 -14.986 22.769 1.00 71.94 328 LYS A O 1
ATOM 2677 N N . HIS A 1 329 ? -13.924 -13.133 21.732 1.00 70.62 329 HIS A N 1
ATOM 2678 C CA . HIS A 1 329 ? -14.082 -12.274 22.894 1.00 70.62 329 HIS A CA 1
ATOM 2679 C C . HIS A 1 329 ? -15.528 -12.380 23.385 1.00 70.62 329 HIS A C 1
ATOM 2681 O O . HIS A 1 329 ? -16.472 -12.299 22.591 1.00 70.62 329 HIS A O 1
ATOM 2687 N N . LYS A 1 330 ? -15.705 -12.584 24.697 1.00 79.44 330 LYS A N 1
ATOM 2688 C CA . LYS A 1 330 ? -17.036 -12.635 25.309 1.00 79.44 330 LYS A CA 1
ATOM 2689 C C . LYS A 1 330 ? -17.788 -11.364 24.929 1.00 79.44 330 LYS A C 1
ATOM 2691 O O . LYS A 1 330 ? -17.301 -10.257 25.162 1.00 79.44 330 LYS A O 1
ATOM 2696 N N . GLN A 1 331 ? -18.969 -11.522 24.332 1.00 75.69 331 GLN A N 1
ATOM 2697 C CA . GLN A 1 331 ? -19.797 -10.370 24.001 1.00 75.69 331 GLN A CA 1
ATOM 2698 C C . GLN A 1 331 ? -20.151 -9.619 25.294 1.00 75.69 331 GLN A C 1
ATOM 2700 O O . GLN A 1 331 ? -20.459 -10.256 26.307 1.00 75.69 331 GLN A O 1
ATOM 2705 N N . PRO A 1 332 ? -20.114 -8.276 25.288 1.00 83.06 332 PRO A N 1
ATOM 2706 C CA . PRO A 1 332 ? -20.465 -7.504 26.467 1.00 83.06 332 PRO A CA 1
ATOM 2707 C C . PRO A 1 332 ? -21.917 -7.801 26.854 1.00 83.06 332 PRO A C 1
ATOM 2709 O O . PRO A 1 332 ? -22.815 -7.719 26.014 1.00 83.06 332 PRO A O 1
ATOM 2712 N N . LYS A 1 333 ? -22.152 -8.108 28.138 1.00 83.50 333 LYS A N 1
ATOM 2713 C CA . LYS A 1 333 ? -23.495 -8.409 28.673 1.00 83.50 333 LYS A CA 1
ATOM 2714 C C . LYS A 1 333 ? -24.495 -7.267 28.444 1.00 83.50 333 LYS A C 1
ATOM 2716 O O . LYS A 1 333 ? -25.694 -7.503 28.393 1.00 83.50 333 LYS A O 1
ATOM 2721 N N . LYS A 1 334 ? -24.010 -6.030 28.295 1.00 83.31 334 LYS A N 1
ATOM 2722 C CA . LYS A 1 334 ? -24.816 -4.841 27.998 1.00 83.31 334 LYS A CA 1
ATOM 2723 C C . LYS A 1 334 ? -24.371 -4.241 26.666 1.00 83.31 334 LYS A C 1
ATOM 2725 O O . LYS A 1 334 ? -23.394 -3.494 26.613 1.00 83.31 334 LYS A O 1
ATOM 2730 N N . LYS A 1 335 ? -25.086 -4.561 25.586 1.00 79.06 335 LYS A N 1
ATOM 2731 C CA . LYS A 1 335 ? -24.923 -3.886 24.292 1.00 79.06 335 LYS A CA 1
ATOM 2732 C C . LYS A 1 335 ? -25.704 -2.574 24.343 1.00 79.06 335 LYS A C 1
ATOM 2734 O O . LYS A 1 335 ? -26.927 -2.589 24.400 1.00 79.06 335 LYS A O 1
ATOM 2739 N N . ARG A 1 336 ? -25.003 -1.437 24.365 1.00 78.88 336 ARG A N 1
ATOM 2740 C CA . ARG A 1 336 ? -25.645 -0.122 24.226 1.00 78.88 336 ARG A CA 1
ATOM 2741 C C . ARG A 1 336 ? -26.239 -0.024 22.818 1.00 78.88 336 ARG A C 1
ATOM 2743 O O . ARG A 1 336 ? -25.487 -0.051 21.846 1.00 78.88 336 ARG A O 1
ATOM 2750 N N . VAL A 1 337 ? -27.563 0.073 22.716 1.00 82.88 337 VAL A N 1
ATOM 2751 C CA . VAL A 1 337 ? -28.244 0.428 21.463 1.00 82.88 337 VAL A CA 1
ATOM 2752 C C . VAL A 1 337 ? -27.832 1.861 21.108 1.00 82.88 337 VAL A C 1
ATOM 2754 O O . VAL A 1 337 ? -27.802 2.727 21.987 1.00 82.88 337 VAL A O 1
ATOM 2757 N N . LYS A 1 338 ? -27.416 2.105 19.857 1.00 80.81 338 LYS A N 1
ATOM 2758 C CA . LYS A 1 338 ? -27.078 3.464 19.405 1.00 80.81 338 LYS A CA 1
ATOM 2759 C C . LYS A 1 338 ? -28.353 4.309 19.424 1.00 80.81 338 LYS A C 1
ATOM 2761 O O . LYS A 1 338 ? -29.390 3.823 18.996 1.00 80.81 338 LYS A O 1
ATOM 2766 N N . LYS A 1 339 ? -28.262 5.543 19.928 1.00 82.19 339 LYS A N 1
ATOM 2767 C CA . LYS A 1 339 ? -29.366 6.509 19.850 1.00 82.19 339 LYS A CA 1
ATOM 2768 C C . LYS A 1 339 ? -29.627 6.850 18.383 1.00 82.19 339 LYS A C 1
ATOM 2770 O O . LYS A 1 339 ? -28.665 6.925 17.613 1.00 82.19 339 LYS A O 1
ATOM 2775 N N . ASP A 1 340 ? -30.889 7.067 18.034 1.00 87.38 340 ASP A N 1
ATOM 2776 C CA . ASP A 1 340 ? -31.276 7.477 16.687 1.00 87.38 340 ASP A CA 1
ATOM 2777 C C . ASP A 1 340 ? -30.620 8.809 16.317 1.00 87.38 340 ASP A C 1
ATOM 2779 O O . ASP A 1 340 ? -30.403 9.683 17.165 1.00 87.38 340 ASP A O 1
ATOM 2783 N N . TYR A 1 341 ? -30.239 8.936 15.047 1.00 87.25 341 TYR A N 1
ATOM 2784 C CA . TYR A 1 341 ? -29.604 10.145 14.547 1.00 87.25 341 TYR A CA 1
ATOM 2785 C C . TYR A 1 341 ? -30.630 11.278 14.503 1.00 87.25 341 TYR A C 1
ATOM 2787 O O . TYR A 1 341 ? -31.553 11.263 13.694 1.00 87.25 341 TYR A O 1
ATOM 2795 N N . THR A 1 342 ? -30.443 12.265 15.373 1.00 89.44 342 THR A N 1
ATOM 2796 C CA . THR A 1 342 ? -31.127 13.555 15.301 1.00 89.44 342 THR A CA 1
ATOM 2797 C C . THR A 1 342 ? -30.220 14.536 14.554 1.00 89.44 342 THR A C 1
ATOM 2799 O O . THR A 1 342 ? -29.070 14.711 14.969 1.00 89.44 342 THR A O 1
ATOM 2802 N N . PRO A 1 343 ? -30.697 15.182 13.472 1.00 91.56 343 PRO A N 1
ATOM 2803 C CA . PRO A 1 343 ? -29.917 16.182 12.743 1.00 91.56 343 PRO A CA 1
ATOM 2804 C C . PRO A 1 343 ? -29.696 17.456 13.569 1.00 91.56 343 PRO A C 1
ATOM 2806 O O . PRO A 1 343 ? -28.784 18.227 13.280 1.00 91.56 343 PRO A O 1
ATOM 2809 N N . PHE A 1 344 ? -30.502 17.669 14.613 1.00 90.06 344 PHE A N 1
ATOM 2810 C CA . PHE A 1 344 ? -30.362 18.804 15.512 1.00 90.06 344 PHE A CA 1
ATOM 2811 C C . PHE A 1 344 ? -29.391 18.475 16.649 1.00 90.06 344 PHE A C 1
ATOM 2813 O O . PHE A 1 344 ? -29.527 17.416 17.281 1.00 90.06 344 PHE A O 1
ATOM 2820 N N . PRO A 1 345 ? -28.423 19.367 16.936 1.00 90.50 345 PRO A N 1
ATOM 2821 C CA . PRO A 1 345 ? -27.585 19.216 18.111 1.00 90.50 345 PRO A CA 1
ATOM 2822 C C . PRO A 1 345 ? -28.456 19.300 19.377 1.00 90.50 345 PRO A C 1
ATOM 2824 O O . PRO A 1 345 ? -29.460 20.016 19.386 1.00 90.50 345 PRO A O 1
ATOM 2827 N N . PRO A 1 346 ? -28.097 18.587 20.459 1.00 90.12 346 PRO A N 1
ATOM 2828 C CA . PRO A 1 346 ? -28.774 18.770 21.736 1.00 90.12 346 PRO A CA 1
ATOM 2829 C C . PRO A 1 346 ? -28.607 20.223 22.217 1.00 90.12 346 PRO A C 1
ATOM 2831 O O . PRO A 1 346 ? -27.593 20.854 21.896 1.00 90.12 346 PRO A O 1
ATOM 2834 N N . PRO A 1 347 ? -29.562 20.755 23.001 1.00 90.38 347 PRO A N 1
ATOM 2835 C CA . PRO A 1 347 ? -29.436 22.092 23.563 1.00 90.38 347 PRO A CA 1
ATOM 2836 C C . PRO A 1 347 ? -28.151 22.195 24.392 1.00 90.38 347 PRO A C 1
ATOM 2838 O O . PRO A 1 347 ? -27.765 21.252 25.093 1.00 90.38 347 PRO A O 1
ATOM 2841 N N . GLN A 1 348 ? -27.470 23.338 24.292 1.00 90.31 348 GLN A N 1
ATOM 2842 C CA . GLN A 1 348 ? -26.292 23.608 25.111 1.00 90.31 348 GLN A CA 1
ATOM 2843 C C . GLN A 1 348 ? -26.692 23.588 26.589 1.00 90.31 348 GLN A C 1
ATOM 2845 O O . GLN A 1 348 ? -27.769 24.049 26.960 1.00 90.31 348 GLN A O 1
ATOM 2850 N N . THR A 1 349 ? -25.828 23.053 27.449 1.00 91.62 349 THR A N 1
ATOM 2851 C CA . THR A 1 349 ? -26.078 23.111 28.889 1.00 91.62 349 THR A CA 1
ATOM 2852 C C . THR A 1 349 ? -25.998 24.561 29.354 1.00 91.62 349 THR A C 1
ATOM 2854 O O . THR A 1 349 ? -24.957 25.196 29.187 1.00 91.62 349 THR A O 1
ATOM 2857 N N . GLU A 1 350 ? -27.071 25.054 29.961 1.00 92.31 350 GLU A N 1
ATOM 2858 C CA . GLU A 1 350 ? -27.160 26.408 30.514 1.00 92.31 350 GLU A CA 1
ATOM 2859 C C . GLU A 1 350 ? -26.020 26.708 31.497 1.00 92.31 350 GLU A C 1
ATOM 2861 O O . GLU A 1 350 ? -25.619 25.846 32.300 1.00 92.31 350 GLU A O 1
ATOM 2866 N N . ARG A 1 351 ? -25.504 27.945 31.470 1.00 94.88 351 ARG A N 1
ATOM 2867 C CA . ARG A 1 351 ? -24.480 28.385 32.425 1.00 94.88 351 ARG A CA 1
ATOM 2868 C C . ARG A 1 351 ? -25.085 28.462 33.823 1.00 94.88 351 ARG A C 1
ATOM 2870 O O . ARG A 1 351 ? -26.292 28.591 33.996 1.00 94.88 351 ARG A O 1
ATOM 2877 N N . LYS A 1 352 ? -24.236 28.436 34.856 1.00 92.25 352 LYS A N 1
ATOM 2878 C CA . LYS A 1 352 ? -24.699 28.630 36.244 1.00 92.25 352 LYS A CA 1
ATOM 2879 C C . LYS A 1 352 ? -25.478 29.943 36.402 1.00 92.25 352 LYS A C 1
ATOM 2881 O O . LYS A 1 352 ? -26.467 29.953 37.117 1.00 92.25 352 LYS A O 1
ATOM 2886 N N . VAL A 1 353 ? -25.048 31.005 35.715 1.00 91.75 353 VAL A N 1
ATOM 2887 C CA . VAL A 1 353 ? -25.736 32.307 35.701 1.00 91.75 353 VAL A CA 1
ATOM 2888 C C . VAL A 1 353 ? -27.127 32.168 35.087 1.00 91.75 353 VAL A C 1
ATOM 2890 O O . VAL A 1 353 ? -28.095 32.555 35.722 1.00 91.75 353 VAL A O 1
ATOM 2893 N N . ASP A 1 354 ? -27.244 31.524 33.925 1.00 90.81 354 ASP A N 1
ATOM 2894 C CA . ASP A 1 354 ? -28.527 31.321 33.237 1.00 90.81 354 ASP A CA 1
ATOM 2895 C C . ASP A 1 354 ? -29.501 30.487 34.075 1.00 90.81 354 ASP A C 1
ATOM 2897 O O . ASP A 1 354 ? -30.665 30.850 34.205 1.00 90.81 354 ASP A O 1
ATOM 2901 N N . LYS A 1 355 ? -29.005 29.437 34.744 1.00 92.94 355 LYS A N 1
ATOM 2902 C CA . LYS A 1 355 ? -29.805 28.649 35.693 1.00 92.94 355 LYS A CA 1
ATOM 2903 C C . LYS A 1 355 ? -30.318 29.498 36.852 1.00 92.94 355 LYS A C 1
ATOM 2905 O O . LYS A 1 355 ? -31.475 29.366 37.226 1.00 92.94 355 LYS A O 1
ATOM 2910 N N . LEU A 1 356 ? -29.470 30.362 37.415 1.00 90.81 356 LEU A N 1
ATOM 2911 C CA . LEU A 1 356 ? -29.848 31.258 38.512 1.00 90.81 356 LEU A CA 1
ATOM 2912 C C . LEU A 1 356 ? -30.814 32.361 38.052 1.00 90.81 356 LEU A C 1
ATOM 2914 O O . LEU A 1 356 ? -31.679 32.775 38.822 1.00 90.81 356 LEU A O 1
ATOM 2918 N N . MET A 1 357 ? -30.676 32.841 36.813 1.00 91.00 357 MET A N 1
ATOM 2919 C CA . MET A 1 357 ? -31.615 33.787 36.206 1.00 91.00 357 MET A CA 1
ATOM 2920 C C . MET A 1 357 ? -32.974 33.118 35.964 1.00 91.00 357 MET A C 1
ATOM 2922 O O . MET A 1 357 ? -33.998 33.714 36.282 1.00 91.00 357 MET A O 1
ATOM 2926 N N . ALA A 1 358 ? -32.992 31.864 35.497 1.00 90.62 358 ALA A N 1
ATOM 2927 C CA . ALA A 1 358 ? -34.210 31.084 35.284 1.00 90.62 358 ALA A CA 1
ATOM 2928 C C . ALA A 1 358 ? -34.929 30.707 36.595 1.00 90.62 358 ALA A C 1
ATOM 2930 O O . ALA A 1 358 ? -36.156 30.718 36.639 1.00 90.62 358 ALA A O 1
ATOM 2931 N N . THR A 1 359 ? -34.196 30.407 37.678 1.00 90.62 359 THR A N 1
ATOM 2932 C CA . THR A 1 359 ? -34.791 30.150 39.008 1.00 90.62 359 THR A CA 1
ATOM 2933 C C . THR A 1 359 ? -35.217 31.426 39.740 1.00 90.62 359 THR A C 1
ATOM 2935 O O . THR A 1 359 ? -35.875 31.341 40.777 1.00 90.62 359 THR A O 1
ATOM 2938 N N . GLY A 1 360 ? -34.829 32.607 39.242 1.00 87.00 360 GLY A N 1
ATOM 2939 C CA . GLY A 1 360 ? -35.057 33.902 39.893 1.00 87.00 360 GLY A CA 1
ATOM 2940 C C . GLY A 1 360 ? -34.169 34.153 41.118 1.00 87.00 360 GLY A C 1
ATOM 2941 O O . GLY A 1 360 ? -34.222 35.226 41.716 1.00 87.00 360 GLY A O 1
ATOM 2942 N N . GLU A 1 361 ? -33.312 33.197 41.486 1.00 85.75 361 GLU A N 1
ATOM 2943 C CA . GLU A 1 361 ? -32.405 33.312 42.633 1.00 85.75 361 GLU A CA 1
ATOM 2944 C C . GLU A 1 361 ? -31.263 34.292 42.386 1.00 85.75 361 GLU A C 1
ATOM 2946 O O . GLU A 1 361 ? -30.688 34.807 43.342 1.00 85.75 361 GLU A O 1
ATOM 2951 N N . TYR A 1 362 ? -30.954 34.576 41.119 1.00 87.31 362 TYR A N 1
ATOM 2952 C CA . TYR A 1 362 ? -29.945 35.562 40.744 1.00 87.31 362 TYR A CA 1
ATOM 2953 C C . TYR A 1 362 ? -30.280 36.975 41.240 1.00 87.31 362 TYR A C 1
ATOM 2955 O O . TYR A 1 362 ? -29.381 37.742 41.569 1.00 87.31 362 TYR A O 1
ATOM 2963 N N . PHE A 1 363 ? -31.570 37.311 41.312 1.00 89.62 363 PHE A N 1
ATOM 2964 C CA . PHE A 1 363 ? -32.035 38.646 41.689 1.00 89.62 363 PHE A CA 1
ATOM 2965 C C . PHE A 1 363 ? -32.240 38.817 43.203 1.00 89.62 363 PHE A C 1
ATOM 2967 O O . PHE A 1 363 ? -32.415 39.941 43.672 1.00 89.62 363 PHE A O 1
ATOM 2974 N N . LEU A 1 364 ? -32.218 37.726 43.982 1.00 89.00 364 LEU A N 1
ATOM 2975 C CA . LEU A 1 364 ? -32.374 37.777 45.438 1.00 89.00 364 LEU A CA 1
ATOM 2976 C C . LEU A 1 364 ? -31.073 38.233 46.110 1.00 89.00 364 LEU A C 1
ATOM 2978 O O . LEU A 1 364 ? -29.997 37.696 45.843 1.00 89.00 364 LEU A O 1
ATOM 2982 N N . LYS A 1 365 ? -31.181 39.181 47.049 1.00 88.62 365 LYS A N 1
ATOM 2983 C CA . LYS A 1 365 ? -30.055 39.584 47.904 1.00 88.62 365 LYS A CA 1
ATOM 2984 C C . LYS A 1 365 ? -29.661 38.443 48.843 1.00 88.62 365 LYS A C 1
ATOM 2986 O O . LYS A 1 365 ? -30.474 37.578 49.182 1.00 88.62 365 LYS A O 1
ATOM 2991 N N . GLU A 1 366 ? -28.414 38.452 49.313 1.00 85.38 366 GLU A N 1
ATOM 2992 C CA . GLU A 1 366 ? -27.898 37.390 50.186 1.00 85.38 366 GLU A CA 1
ATOM 2993 C C . GLU A 1 366 ? -28.716 37.211 51.471 1.00 85.38 366 GLU A C 1
ATOM 2995 O O . GLU A 1 366 ? -28.897 36.082 51.929 1.00 85.38 366 GLU A O 1
ATOM 3000 N N . ASP A 1 367 ? -29.256 38.292 52.030 1.00 89.19 367 ASP A N 1
ATOM 3001 C CA . ASP A 1 367 ? -30.056 38.234 53.256 1.00 89.19 367 ASP A CA 1
ATOM 3002 C C . ASP A 1 367 ? -31.432 37.602 53.033 1.00 89.19 367 ASP A C 1
ATOM 3004 O O . ASP A 1 367 ? -31.881 36.792 53.848 1.00 89.19 367 ASP A O 1
ATOM 3008 N N . ASP A 1 368 ? -32.069 37.877 51.895 1.00 87.19 368 ASP A N 1
ATOM 3009 C CA . ASP A 1 368 ? -33.341 37.249 51.526 1.00 87.19 368 ASP A CA 1
ATOM 3010 C C . ASP A 1 368 ? -33.144 35.759 51.228 1.00 87.19 368 ASP A C 1
ATOM 3012 O O . ASP A 1 368 ? -33.936 34.910 51.649 1.00 87.19 368 ASP A O 1
ATOM 3016 N N . ARG A 1 369 ? -32.012 35.412 50.605 1.00 84.50 369 ARG A N 1
ATOM 3017 C CA . ARG A 1 369 ? -31.603 34.021 50.392 1.00 84.50 369 ARG A CA 1
ATOM 3018 C C . ARG A 1 369 ? -31.346 33.288 51.714 1.00 84.50 369 ARG A C 1
ATOM 3020 O O . ARG A 1 369 ? -31.755 32.136 51.862 1.00 84.50 369 ARG A O 1
ATOM 3027 N N . LYS A 1 370 ? -30.721 33.940 52.703 1.00 87.31 370 LYS A N 1
ATOM 3028 C CA . LYS A 1 370 ? -30.528 33.380 54.055 1.00 87.31 370 LYS A CA 1
ATOM 3029 C C . LYS A 1 370 ? -31.862 33.146 54.768 1.00 87.31 370 LYS A C 1
ATOM 3031 O O . LYS A 1 370 ? -32.040 32.072 55.341 1.00 87.31 370 LYS A O 1
ATOM 3036 N N . LYS A 1 371 ? -32.803 34.096 54.700 1.00 90.69 371 LYS A N 1
ATOM 3037 C CA . LYS A 1 371 ? -34.154 33.953 55.277 1.00 90.69 371 LYS A CA 1
ATOM 3038 C C . LYS A 1 371 ? -34.912 32.781 54.654 1.00 90.69 371 LYS A C 1
ATOM 3040 O O . LYS A 1 371 ? -35.445 31.950 55.386 1.00 90.69 371 LYS A O 1
ATOM 3045 N N . LYS A 1 372 ? -34.886 32.659 53.322 1.00 88.62 372 LYS A N 1
ATOM 3046 C CA . LYS A 1 372 ? -35.513 31.544 52.594 1.00 88.62 372 LYS A CA 1
ATOM 3047 C C . LYS A 1 372 ? -34.905 30.192 52.988 1.00 88.62 372 LYS A C 1
ATOM 3049 O O . LYS A 1 372 ? -35.636 29.265 53.320 1.00 88.62 372 LYS A O 1
ATOM 3054 N N . ASN A 1 373 ? -33.574 30.104 53.059 1.00 89.56 373 ASN A N 1
ATOM 3055 C CA . ASN A 1 373 ? -32.877 28.891 53.504 1.00 89.56 373 ASN A CA 1
ATOM 3056 C C . ASN A 1 373 ? -33.193 28.522 54.963 1.00 89.56 373 ASN A C 1
ATOM 3058 O O . ASN A 1 373 ? -33.226 27.342 55.313 1.00 89.56 373 ASN A O 1
ATOM 3062 N N . LEU A 1 374 ? -33.374 29.513 55.842 1.00 93.06 374 LEU A N 1
ATOM 3063 C CA . LEU A 1 374 ? -33.763 29.279 57.231 1.00 93.06 374 LEU A CA 1
ATOM 3064 C C . LEU A 1 374 ? -35.188 28.718 57.304 1.00 93.06 374 LEU A C 1
ATOM 3066 O O . LEU A 1 374 ? -35.401 27.723 57.991 1.00 93.06 374 LEU A O 1
ATOM 3070 N N . ALA A 1 375 ? -36.127 29.312 56.565 1.00 93.25 375 ALA A N 1
ATOM 3071 C CA . ALA A 1 375 ? -37.507 28.845 56.487 1.00 93.25 375 ALA A CA 1
ATOM 3072 C C . ALA A 1 375 ? -37.583 27.393 55.984 1.00 93.25 375 ALA A C 1
ATOM 3074 O O . ALA A 1 375 ? -38.182 26.553 56.650 1.00 93.25 375 ALA A O 1
ATOM 3075 N N . GLU A 1 376 ? -36.860 27.061 54.908 1.00 93.19 376 GLU A N 1
ATOM 3076 C CA . GLU A 1 376 ? -36.797 25.694 54.368 1.00 93.19 376 GLU A CA 1
ATOM 3077 C C . GLU A 1 376 ? -36.205 24.695 55.382 1.00 93.19 376 GLU A C 1
ATOM 3079 O O . GLU A 1 376 ? -36.658 23.557 55.509 1.00 93.19 376 GLU A O 1
ATOM 3084 N N . LYS A 1 377 ? -35.193 25.106 56.162 1.00 93.88 377 LYS A N 1
ATOM 3085 C CA . LYS A 1 377 ? -34.646 24.272 57.247 1.00 93.88 377 LYS A CA 1
ATOM 3086 C C . LYS A 1 377 ? -35.658 24.045 58.369 1.00 93.88 377 LYS A C 1
ATOM 3088 O O . LYS A 1 377 ? -35.657 22.964 58.954 1.00 93.88 377 LYS A O 1
ATOM 3093 N N . MET A 1 378 ? -36.467 25.047 58.705 1.00 94.75 378 MET A N 1
ATOM 3094 C CA . MET A 1 378 ? -37.497 24.930 59.741 1.00 94.75 378 MET A CA 1
ATOM 3095 C C . MET A 1 378 ? -38.635 24.014 59.284 1.00 94.75 378 MET A C 1
ATOM 3097 O O . MET A 1 378 ? -39.046 23.144 60.046 1.00 94.75 378 MET A O 1
ATOM 3101 N N . GLU A 1 379 ? -39.057 24.128 58.026 1.00 95.19 379 GLU A N 1
ATOM 3102 C CA . GLU A 1 379 ? -40.060 23.252 57.412 1.00 95.19 379 GLU A CA 1
ATOM 3103 C C . GLU A 1 379 ? -39.590 21.791 57.378 1.00 95.19 379 GLU A C 1
ATOM 3105 O O . GLU A 1 379 ? -40.266 20.911 57.907 1.00 95.19 379 GLU A O 1
ATOM 3110 N N . LYS A 1 380 ? -38.358 21.527 56.916 1.00 94.94 380 LYS A N 1
ATOM 3111 C CA . LYS A 1 380 ? -37.768 20.173 56.947 1.00 94.94 380 LYS A CA 1
ATOM 3112 C C . LYS A 1 380 ? -37.678 19.590 58.357 1.00 94.94 380 LYS A C 1
ATOM 3114 O O . LYS A 1 380 ? -37.840 18.384 58.539 1.00 94.94 380 LYS A O 1
ATOM 3119 N N . LYS A 1 381 ? -37.391 20.422 59.366 1.00 94.25 381 LYS A N 1
ATOM 3120 C CA . LYS A 1 381 ? -37.393 19.990 60.773 1.00 94.25 381 LYS A CA 1
ATOM 3121 C C . LYS A 1 381 ? -38.801 19.621 61.238 1.00 94.25 381 LYS A C 1
ATOM 3123 O O . LYS A 1 381 ? -38.945 18.599 61.903 1.00 94.25 381 LYS A O 1
ATOM 3128 N N . ALA A 1 382 ? -39.811 20.409 60.874 1.00 95.62 382 ALA A N 1
ATOM 3129 C CA . ALA A 1 382 ? -41.205 20.119 61.194 1.00 95.62 382 ALA A CA 1
ATOM 3130 C C . ALA A 1 382 ? -41.672 18.812 60.530 1.00 95.62 382 ALA A C 1
ATOM 3132 O O . ALA A 1 382 ? -42.183 17.931 61.217 1.00 95.62 382 ALA A O 1
ATOM 3133 N N . GLU A 1 383 ? -41.403 18.621 59.236 1.00 95.25 383 GLU A N 1
ATOM 3134 C CA . GLU A 1 383 ? -41.718 17.377 58.517 1.00 95.25 383 GLU A CA 1
ATOM 3135 C C . GLU A 1 383 ? -41.021 16.154 59.126 1.00 95.25 383 GLU A C 1
ATOM 3137 O O . GLU A 1 383 ? -41.629 15.095 59.300 1.00 95.25 383 GLU A O 1
ATOM 3142 N N . ALA A 1 384 ? -39.735 16.279 59.467 1.00 94.50 384 ALA A N 1
ATOM 3143 C CA . ALA A 1 384 ? -38.985 15.199 60.098 1.00 94.50 384 ALA A CA 1
ATOM 3144 C C . ALA A 1 384 ? -39.555 14.842 61.476 1.00 94.50 384 ALA A C 1
ATOM 3146 O O . ALA A 1 384 ? -39.601 13.661 61.827 1.00 94.50 384 ALA A O 1
ATOM 3147 N N . GLU A 1 385 ? -40.010 15.837 62.238 1.00 94.81 385 GLU A N 1
ATOM 3148 C CA . GLU A 1 385 ? -40.654 15.624 63.530 1.00 94.81 385 GLU A CA 1
ATOM 3149 C C . GLU A 1 385 ? -42.010 14.928 63.366 1.00 94.81 385 GLU A C 1
ATOM 3151 O O . GLU A 1 385 ? -42.257 13.943 64.060 1.00 94.81 385 GLU A O 1
ATOM 3156 N N . VAL A 1 386 ? -42.825 15.324 62.380 1.00 95.25 386 VAL A N 1
ATOM 3157 C CA . VAL A 1 386 ? -44.074 14.625 62.023 1.00 95.25 386 VAL A CA 1
ATOM 3158 C C . VAL A 1 386 ? -43.787 13.173 61.636 1.00 95.25 386 VAL A C 1
ATOM 3160 O O . VAL A 1 386 ? -44.348 12.250 62.220 1.00 95.25 386 VAL A O 1
ATOM 3163 N N . LYS A 1 387 ? -42.823 12.923 60.743 1.00 93.38 387 LYS A N 1
ATOM 3164 C CA . LYS A 1 387 ? -42.437 11.559 60.337 1.00 93.38 387 LYS A CA 1
ATOM 3165 C C . LYS A 1 387 ? -41.885 10.733 61.505 1.00 93.38 387 LYS A C 1
ATOM 3167 O O . LYS A 1 387 ? -42.078 9.515 61.568 1.00 93.38 387 LYS A O 1
ATOM 3172 N N . ARG A 1 388 ? -41.189 11.373 62.449 1.00 91.69 388 ARG A N 1
ATOM 3173 C CA . ARG A 1 388 ? -40.701 10.741 63.683 1.00 91.69 388 ARG A CA 1
ATOM 3174 C C . ARG A 1 388 ? -41.849 10.418 64.635 1.00 91.69 388 ARG A C 1
ATOM 3176 O O . ARG A 1 388 ? -41.808 9.367 65.271 1.00 91.69 388 ARG A O 1
ATOM 3183 N N . GLN A 1 389 ? -42.851 11.285 64.741 1.00 91.94 389 GLN A N 1
ATOM 3184 C CA . GLN A 1 389 ? -44.083 11.031 65.490 1.00 91.94 389 GLN A CA 1
ATOM 3185 C C . GLN A 1 389 ? -44.875 9.888 64.854 1.00 91.94 389 GLN A C 1
ATOM 3187 O O . GLN A 1 389 ? -45.214 8.946 65.554 1.00 91.94 389 GLN A O 1
ATOM 3192 N N . GLU A 1 390 ? -45.040 9.864 63.530 1.00 91.81 390 GLU A N 1
ATOM 3193 C CA . GLU A 1 390 ? -45.661 8.741 62.820 1.00 91.81 390 GLU A CA 1
ATOM 3194 C C . GLU A 1 390 ? -44.920 7.424 63.061 1.00 91.81 390 GLU A C 1
ATOM 3196 O O . GLU A 1 390 ? -45.547 6.399 63.312 1.00 91.81 390 GLU A O 1
ATOM 3201 N N . ARG A 1 391 ? -43.579 7.424 63.004 1.00 88.31 391 ARG A N 1
ATOM 3202 C CA . ARG A 1 391 ? -42.779 6.225 63.295 1.00 88.31 391 ARG A CA 1
ATOM 3203 C C . ARG A 1 391 ? -42.939 5.778 64.750 1.00 88.31 391 ARG A C 1
ATOM 3205 O O . ARG A 1 391 ? -43.029 4.578 64.981 1.00 88.31 391 ARG A O 1
ATOM 3212 N N . ARG A 1 392 ? -42.989 6.714 65.707 1.00 89.69 392 ARG A N 1
ATOM 3213 C CA . ARG A 1 392 ? -43.259 6.417 67.126 1.00 89.69 392 ARG A CA 1
ATOM 3214 C C . ARG A 1 392 ? -44.666 5.844 67.321 1.00 89.69 392 ARG A C 1
ATOM 3216 O O . ARG A 1 392 ? -44.801 4.802 67.951 1.00 89.69 392 ARG A O 1
ATOM 3223 N N . ASN A 1 393 ? -45.681 6.458 66.718 1.00 90.69 393 ASN A N 1
ATOM 3224 C CA . ASN A 1 393 ? -47.078 6.033 66.814 1.00 90.69 393 ASN A CA 1
ATOM 3225 C C . ASN A 1 393 ? -47.298 4.659 66.164 1.00 90.69 393 ASN A C 1
ATOM 3227 O O . ASN A 1 393 ? -48.026 3.837 66.710 1.00 90.69 393 ASN A O 1
ATOM 3231 N N . LYS A 1 394 ? -46.609 4.361 65.052 1.00 89.00 394 LYS A N 1
ATOM 3232 C CA . LYS A 1 394 ? -46.621 3.030 64.415 1.00 89.00 394 LYS A CA 1
ATOM 3233 C C . LYS A 1 394 ? -46.100 1.924 65.332 1.00 89.00 394 LYS A C 1
ATOM 3235 O O . LYS A 1 394 ? -46.587 0.809 65.231 1.00 89.00 394 LYS A O 1
ATOM 3240 N N . SER A 1 395 ? -45.142 2.218 66.212 1.00 86.00 395 SER A N 1
ATOM 3241 C CA . SER A 1 395 ? -44.662 1.250 67.207 1.00 86.00 395 SER A CA 1
ATOM 3242 C C . SER A 1 395 ? -45.622 1.066 68.388 1.00 86.00 395 SER A C 1
ATOM 3244 O O . SER A 1 395 ? -45.508 0.070 69.093 1.00 86.00 395 SER A O 1
ATOM 3246 N N . PHE A 1 396 ? -46.529 2.020 68.628 1.00 86.56 396 PHE A N 1
ATOM 3247 C CA . PHE A 1 396 ? -47.495 1.983 69.733 1.00 86.56 396 PHE A CA 1
ATOM 3248 C C . PHE A 1 396 ? -48.808 1.281 69.353 1.00 86.56 396 PHE A C 1
ATOM 3250 O O . PHE A 1 396 ? -49.555 0.843 70.223 1.00 86.56 396 PHE A O 1
ATOM 3257 N N . ILE A 1 397 ? -49.083 1.147 68.054 1.00 85.62 397 ILE A N 1
ATOM 3258 C CA . ILE A 1 397 ? -50.192 0.341 67.546 1.00 85.62 397 ILE A CA 1
ATOM 3259 C C . ILE A 1 397 ? -49.695 -1.106 67.443 1.00 85.62 397 ILE A C 1
ATOM 3261 O O . ILE A 1 397 ? -48.748 -1.361 66.691 1.00 85.62 397 ILE A O 1
ATOM 3265 N N . PRO A 1 398 ? -50.295 -2.063 68.172 1.00 84.25 398 PRO A N 1
ATOM 3266 C CA . PRO A 1 398 ? -49.915 -3.459 68.043 1.00 84.25 398 PRO A CA 1
ATOM 3267 C C . PRO A 1 398 ? -50.147 -3.917 66.593 1.00 84.25 398 PRO A C 1
ATOM 3269 O O . PRO A 1 398 ? -51.168 -3.564 65.991 1.00 84.25 398 PRO A O 1
ATOM 3272 N N . PRO A 1 399 ? -49.205 -4.668 65.995 1.00 84.06 399 PRO A N 1
ATOM 3273 C CA . PRO A 1 399 ? -49.389 -5.197 64.654 1.00 84.06 399 PRO A CA 1
ATOM 3274 C C . PRO A 1 399 ? -50.659 -6.045 64.630 1.00 84.06 399 PRO A C 1
ATOM 3276 O O . PRO A 1 399 ? -50.850 -6.903 65.487 1.00 84.06 399 PRO A O 1
ATOM 3279 N N . VAL A 1 400 ? -51.529 -5.795 63.650 1.00 82.75 400 VAL A N 1
ATOM 3280 C CA . VAL A 1 400 ? -52.769 -6.561 63.503 1.00 82.75 400 VAL A CA 1
ATOM 3281 C C . VAL A 1 400 ? -52.396 -8.016 63.249 1.00 82.75 400 VAL A C 1
ATOM 3283 O O . VAL A 1 400 ? -51.854 -8.364 62.195 1.00 82.75 400 VAL A O 1
ATOM 3286 N N . GLU A 1 401 ? -52.663 -8.860 64.239 1.00 75.50 401 GLU A N 1
ATOM 3287 C CA . GLU A 1 401 ? -52.500 -10.296 64.111 1.00 75.50 401 GLU A CA 1
ATOM 3288 C C . GLU A 1 401 ? -53.433 -10.792 63.007 1.00 75.50 401 GLU A C 1
ATOM 3290 O O . GLU A 1 401 ? -54.614 -10.440 62.943 1.00 75.50 401 GLU A O 1
ATOM 3295 N N . LYS A 1 402 ? -52.907 -11.616 62.098 1.00 69.75 402 LYS A N 1
ATOM 3296 C CA . LYS A 1 402 ? -53.766 -12.340 61.162 1.00 69.75 402 LYS A CA 1
ATOM 3297 C C . LYS A 1 402 ? -54.670 -13.232 62.008 1.00 69.75 402 LYS A C 1
ATOM 3299 O O . LYS A 1 402 ? -54.157 -14.134 62.663 1.00 69.75 402 LYS A O 1
ATOM 3304 N N . SER A 1 403 ? -55.985 -13.005 61.985 1.00 59.03 403 SER A N 1
ATOM 3305 C CA . SER A 1 403 ? -56.917 -13.909 62.660 1.00 59.03 403 SER A CA 1
ATOM 3306 C C . SER A 1 403 ? -56.671 -15.328 62.148 1.00 59.03 403 SER A C 1
ATOM 3308 O O . SER A 1 403 ? -56.729 -15.556 60.933 1.00 59.03 403 SER A O 1
ATOM 3310 N N . TYR A 1 404 ? -56.427 -16.283 63.045 1.00 57.50 404 TYR A N 1
ATOM 3311 C CA . TYR A 1 404 ? -56.474 -17.707 62.718 1.00 57.50 404 TYR A CA 1
ATOM 3312 C C . TYR A 1 404 ? -57.938 -18.117 62.497 1.00 57.50 404 TYR A C 1
ATOM 3314 O O . TYR A 1 404 ? -58.538 -18.836 63.285 1.00 57.50 404 TYR A O 1
ATOM 3322 N N . GLY A 1 405 ? -58.537 -17.612 61.420 1.00 52.06 405 GLY A N 1
ATOM 3323 C CA . GLY A 1 405 ? -59.785 -18.126 60.880 1.00 52.06 405 GLY A CA 1
ATOM 3324 C C . GLY A 1 405 ? -59.481 -19.394 60.091 1.00 52.06 405 GLY A C 1
ATOM 3325 O O . GLY A 1 405 ? -58.633 -19.368 59.198 1.00 52.06 405 GLY A O 1
ATOM 3326 N N . ASN A 1 406 ? -60.141 -20.494 60.460 1.00 49.06 406 ASN A N 1
ATOM 3327 C CA . ASN A 1 406 ? -60.086 -21.819 59.838 1.00 49.06 406 ASN A CA 1
ATOM 3328 C C . ASN A 1 406 ? -59.661 -21.795 58.357 1.00 49.06 406 ASN A C 1
ATOM 3330 O O . ASN A 1 406 ? -60.448 -21.452 57.473 1.00 49.06 406 ASN A O 1
ATOM 3334 N N . LYS A 1 407 ? -58.426 -22.243 58.073 1.00 47.50 407 LYS A N 1
ATOM 3335 C CA . LYS A 1 407 ? -57.909 -22.445 56.702 1.00 47.50 407 LYS A CA 1
ATOM 3336 C C . LYS A 1 407 ? -58.802 -23.355 55.844 1.00 47.50 407 LYS A C 1
ATOM 3338 O O . LYS A 1 407 ? -58.751 -23.257 54.624 1.00 47.50 407 LYS A O 1
ATOM 3343 N N . GLN A 1 408 ? -59.667 -24.158 56.465 1.00 54.44 408 GLN A N 1
ATOM 3344 C CA . GLN A 1 408 ? -60.588 -25.060 55.774 1.00 54.44 408 GLN A CA 1
ATOM 3345 C C . GLN A 1 408 ? -61.632 -24.325 54.908 1.00 54.44 408 GLN A C 1
ATOM 3347 O O . GLN A 1 408 ? -61.937 -24.796 53.822 1.00 54.44 408 GLN A O 1
ATOM 3352 N N . GLN A 1 409 ? -62.101 -23.121 55.271 1.00 50.97 409 GLN A N 1
ATOM 3353 C CA . GLN A 1 409 ? -63.135 -22.437 54.466 1.00 50.97 409 GLN A CA 1
ATOM 3354 C C . GLN A 1 409 ? -62.588 -21.634 53.269 1.00 50.97 409 GLN A C 1
ATOM 3356 O O . GLN A 1 409 ? -63.306 -21.416 52.291 1.00 50.97 409 GLN A O 1
ATOM 3361 N N . ASN A 1 410 ? -61.322 -21.198 53.299 1.00 50.62 410 ASN A N 1
ATOM 3362 C CA . ASN A 1 410 ? -60.731 -20.429 52.193 1.00 50.62 410 ASN A CA 1
ATOM 3363 C C . ASN A 1 410 ? -60.135 -21.318 51.091 1.00 50.62 410 ASN A C 1
ATOM 3365 O O . ASN A 1 410 ? -60.185 -20.934 49.919 1.00 50.62 410 ASN A O 1
ATOM 3369 N N . GLU A 1 411 ? -59.632 -22.507 51.434 1.00 54.03 411 GLU A N 1
ATOM 3370 C CA . GLU A 1 411 ? -59.203 -23.496 50.436 1.00 54.03 411 GLU A CA 1
ATOM 3371 C C . GLU A 1 411 ? -60.408 -24.109 49.707 1.00 54.03 411 GLU A C 1
ATOM 3373 O O . GLU A 1 411 ? -60.369 -24.214 48.480 1.00 54.03 411 GLU A O 1
ATOM 3378 N N . ASP A 1 412 ? -61.524 -24.357 50.406 1.00 57.66 412 ASP A N 1
ATOM 3379 C CA . ASP A 1 412 ? -62.780 -24.801 49.786 1.00 57.66 412 ASP A CA 1
ATOM 3380 C C . ASP A 1 412 ? -63.385 -23.736 48.860 1.00 57.66 412 ASP A C 1
ATOM 3382 O O . ASP A 1 412 ? -63.795 -24.051 47.741 1.00 57.66 412 ASP A O 1
ATOM 3386 N N . ASN A 1 413 ? -63.354 -22.454 49.242 1.00 58.62 413 ASN A N 1
ATOM 3387 C CA . ASN A 1 413 ? -63.817 -21.364 48.374 1.00 58.62 413 ASN A CA 1
ATOM 3388 C C . ASN A 1 413 ? -62.912 -21.146 47.143 1.00 58.62 413 ASN A C 1
ATOM 3390 O O . ASN A 1 413 ? -63.404 -20.798 46.063 1.00 58.62 413 ASN A O 1
ATOM 3394 N N . GLN A 1 414 ? -61.595 -21.374 47.252 1.00 60.34 414 GLN A N 1
ATOM 3395 C CA . GLN A 1 414 ? -60.686 -21.346 46.096 1.00 60.34 414 GLN A CA 1
ATOM 3396 C C . GLN A 1 414 ? -60.822 -22.587 45.200 1.00 60.34 414 GLN A C 1
ATOM 3398 O O . GLN A 1 414 ? -60.743 -22.449 43.974 1.00 60.34 414 GLN A O 1
ATOM 3403 N N . LEU A 1 415 ? -61.079 -23.776 45.759 1.00 59.31 415 LEU A N 1
ATOM 3404 C CA . LEU A 1 415 ? -61.390 -24.983 44.985 1.00 59.31 415 LEU A CA 1
ATOM 3405 C C . LEU A 1 415 ? -62.747 -24.873 44.274 1.00 59.31 415 LEU A C 1
ATOM 3407 O O . LEU A 1 415 ? -62.861 -25.283 43.116 1.00 59.31 415 LEU A O 1
ATOM 3411 N N . GLN A 1 416 ? -63.760 -24.286 44.919 1.00 61.81 416 GLN A N 1
ATOM 3412 C CA . GLN A 1 416 ? -65.078 -24.052 44.323 1.00 61.81 416 GLN A CA 1
ATOM 3413 C C . GLN A 1 416 ? -65.015 -23.022 43.189 1.00 61.81 416 GLN A C 1
ATOM 3415 O O . GLN A 1 416 ? -65.549 -23.286 42.112 1.00 61.81 416 GLN A O 1
ATOM 3420 N N . LYS A 1 417 ? -64.280 -21.908 43.349 1.00 62.97 417 LYS A N 1
ATOM 3421 C CA . LYS A 1 417 ? -64.062 -20.937 42.255 1.00 62.97 417 LYS A CA 1
ATOM 3422 C C . LYS A 1 417 ? -63.340 -21.556 41.055 1.00 62.97 417 LYS A C 1
ATOM 3424 O O . LYS A 1 417 ? -63.779 -21.359 39.924 1.00 62.97 417 LYS A O 1
ATOM 3429 N N . LYS A 1 418 ? -62.305 -22.376 41.283 1.00 65.00 418 LYS A N 1
ATOM 3430 C CA . LYS A 1 418 ? -61.611 -23.108 40.205 1.00 65.00 418 LYS A CA 1
ATOM 3431 C C . LYS A 1 418 ? -62.512 -24.153 39.528 1.00 65.00 418 LYS A C 1
ATOM 3433 O O . LYS A 1 418 ? -62.472 -24.279 38.306 1.00 65.00 418 LYS A O 1
ATOM 3438 N N . LYS A 1 419 ? -63.375 -24.861 40.271 1.00 65.56 419 LYS A N 1
ATOM 3439 C CA . LYS A 1 419 ? -64.386 -25.778 39.697 1.00 65.56 419 LYS A CA 1
ATOM 3440 C C . LYS A 1 419 ? -65.443 -25.040 38.863 1.00 65.56 419 LYS A C 1
ATOM 3442 O O . LYS A 1 419 ? -65.819 -25.523 37.794 1.00 65.56 419 LYS A O 1
ATOM 3447 N N . ILE A 1 420 ? -65.892 -23.861 39.293 1.00 69.12 420 ILE A N 1
ATOM 3448 C CA . ILE A 1 420 ? -66.844 -23.026 38.538 1.00 69.12 420 ILE A CA 1
ATOM 3449 C C . ILE A 1 420 ? -66.202 -22.496 37.241 1.00 69.12 420 ILE A C 1
ATOM 3451 O O . ILE A 1 420 ? -66.820 -22.544 36.179 1.00 69.12 420 ILE A O 1
ATOM 3455 N N . GLU A 1 421 ? -64.932 -22.083 37.271 1.00 67.69 421 GLU A N 1
ATOM 3456 C CA . GLU A 1 421 ? -64.203 -21.646 36.068 1.00 67.69 421 GLU A CA 1
ATOM 3457 C C . GLU A 1 421 ? -63.992 -22.773 35.044 1.00 67.69 421 GLU A C 1
ATOM 3459 O O . GLU A 1 421 ? -64.158 -22.568 33.837 1.00 67.69 421 GLU A O 1
ATOM 3464 N N . VAL A 1 422 ? -63.660 -23.981 35.509 1.00 66.25 422 VAL A N 1
ATOM 3465 C CA . VAL A 1 422 ? -63.484 -25.157 34.642 1.00 66.25 422 VAL A CA 1
ATOM 3466 C C . VAL A 1 422 ? -64.820 -25.606 34.041 1.00 66.25 422 VAL A C 1
ATOM 3468 O O . VAL A 1 422 ? -64.883 -25.908 32.849 1.00 66.25 422 VAL A O 1
ATOM 3471 N N . THR A 1 423 ? -65.915 -25.579 34.807 1.00 65.44 423 THR A N 1
ATOM 3472 C CA . THR A 1 423 ? -67.257 -25.926 34.299 1.00 65.44 423 THR A CA 1
ATOM 3473 C C . THR A 1 423 ? -67.811 -24.884 33.323 1.00 65.44 423 THR A C 1
ATOM 3475 O O . THR A 1 423 ? -68.420 -25.262 32.319 1.00 65.44 423 THR A O 1
ATOM 3478 N N . HIS A 1 424 ? -67.545 -23.589 33.528 1.00 67.62 424 HIS A N 1
ATOM 3479 C CA . HIS A 1 424 ? -67.862 -22.551 32.541 1.00 67.62 424 HIS A CA 1
ATOM 3480 C C . HIS A 1 424 ? -67.051 -22.708 31.249 1.00 67.62 424 HIS A C 1
ATOM 3482 O O . HIS A 1 424 ? -67.620 -22.563 30.166 1.00 67.62 424 HIS A O 1
ATOM 3488 N N . LYS A 1 425 ? -65.760 -23.066 31.330 1.00 62.62 425 LYS A N 1
ATOM 3489 C CA . LYS A 1 425 ? -64.943 -23.388 30.145 1.00 62.62 425 LYS A CA 1
ATOM 3490 C C . LYS A 1 425 ? -65.476 -24.614 29.395 1.00 62.62 425 LYS A C 1
ATOM 3492 O O . LYS A 1 425 ? -65.629 -24.546 28.179 1.00 62.62 425 LYS A O 1
ATOM 3497 N N . PHE A 1 426 ? -65.862 -25.682 30.094 1.00 58.84 426 PHE A N 1
ATOM 3498 C CA . PHE A 1 426 ? -66.460 -26.874 29.474 1.00 58.84 426 PHE A CA 1
ATOM 3499 C C . PHE A 1 426 ? -67.838 -26.612 28.838 1.00 58.84 426 PHE A C 1
ATOM 3501 O O . PHE A 1 426 ? -68.124 -27.136 27.762 1.00 58.84 426 PHE A O 1
ATOM 3508 N N . LYS A 1 427 ? -68.685 -25.765 29.442 1.00 61.19 427 LYS A N 1
ATOM 3509 C CA . LYS A 1 427 ? -69.966 -25.342 28.838 1.00 61.19 427 LYS A CA 1
ATOM 3510 C C . LYS A 1 427 ? -69.783 -24.442 27.611 1.00 61.19 427 LYS A C 1
ATOM 3512 O O . LYS A 1 427 ? -70.633 -24.472 26.727 1.00 61.19 427 LYS A O 1
ATOM 3517 N N . LYS A 1 428 ? -68.693 -23.667 27.539 1.00 57.56 428 LYS A N 1
ATOM 3518 C CA . LYS A 1 428 ? -68.342 -22.860 26.356 1.00 57.56 428 LYS A CA 1
ATOM 3519 C C . LYS A 1 428 ? -67.855 -23.727 25.191 1.00 57.56 428 LYS A C 1
ATOM 3521 O O . LYS A 1 428 ? -68.173 -23.426 24.053 1.00 57.56 428 LYS A O 1
ATOM 3526 N N . ILE A 1 429 ? -67.151 -24.823 25.482 1.00 58.12 429 ILE A N 1
ATOM 3527 C CA . ILE A 1 429 ? -66.656 -25.779 24.475 1.00 58.12 429 ILE A CA 1
ATOM 3528 C C . ILE A 1 429 ? -67.788 -26.648 23.895 1.00 58.12 429 ILE A C 1
ATOM 3530 O O . ILE A 1 429 ? -67.726 -27.016 22.735 1.00 58.12 429 ILE A O 1
ATOM 3534 N N . LYS A 1 430 ? -68.858 -26.927 24.656 1.00 55.25 430 LYS A N 1
ATOM 3535 C CA . LYS A 1 430 ? -70.053 -27.652 24.166 1.00 55.25 430 LYS A CA 1
ATOM 3536 C C . LYS A 1 430 ? -71.051 -26.797 23.361 1.00 55.25 430 LYS A C 1
ATOM 3538 O O . LYS A 1 430 ? -72.090 -27.312 22.965 1.00 55.25 430 LYS A O 1
ATOM 3543 N N . ARG A 1 431 ? -70.792 -25.496 23.189 1.00 52.78 431 ARG A N 1
ATOM 3544 C CA . ARG A 1 431 ? -71.667 -24.551 22.464 1.00 52.78 431 ARG A CA 1
ATOM 3545 C C . ARG A 1 431 ? -71.044 -23.994 21.176 1.00 52.78 431 ARG A C 1
ATOM 3547 O O . ARG A 1 431 ? -71.634 -23.087 20.600 1.00 52.78 431 ARG A O 1
ATOM 3554 N N . ASN A 1 432 ? -69.908 -24.539 20.741 1.00 45.59 432 ASN A N 1
ATOM 3555 C CA . ASN A 1 432 ? -69.353 -24.319 19.405 1.00 45.59 432 ASN A CA 1
ATOM 3556 C C . ASN A 1 432 ? -69.491 -25.584 18.570 1.00 45.59 432 ASN A C 1
ATOM 3558 O O . ASN A 1 432 ? -69.240 -26.668 19.146 1.00 45.59 432 ASN A O 1
#

Foldseek 3Di:
DPPDDPPDDDPVPFLPQPVVVLVVVVVVVVCVVPPPDPDDDDDPPLVVCVDLLNQLQVQLVVVLVVVCVVCVPDNDPDDDDPVSSVVSNQVLLQVQCVVVVDDPPDPVCVVFAWDADPSGFIWGQDPCCPDPDDPCVRTPTDHDPDSVVCSPVVVVCSVCPPVVVVVVVPPDDDDDDDDDDDDDDDDDPPPPPVVPVQPVQDVDVVVSVVCPDPQKDKDKAFQQVLDDDPSLSSSLLSLCCGVVSVNVVLLCVLLVWRWDRDDRIIMIMGGPSSVVLSNVLSNVSSVVDRSVLSSQQSVVVVVQCVDPVCPPPDCPVVRDDDDPPPPPPPDPPDDDDDDDDDPDDDDDDDDPCRVCVVVVVNVDDPVNVVVVVVVVVVVVVVVVVVVVVVVVVVVVDPPDDDPPDPPVVVVVVVVVVVVVVVVVVVVVVVVD

Sequence (432 aa):
MKNCIDEWPCTTKYCHIDEEEINKEQRKTICLLNNANECLENDWYYKYFLSYEKIVRLVGWILHFKNNCLMPKEIDKGALIAKKYQEAENRVIKMVQKVSCLSEKDVRLKTLVTIRDEEGVLRLKTKIINRKDYEDFLYPGVLPAQIYLLEVNFIKDISNPCKDLEEQQRGDNVPNLGDSRNKSKEKPSLVQVKDVRVPNITGSGRRAVRVLADDVGCDIIKIGTMVRKKDRFLKRRQRIVGPNGVTLKALELLTNCYVLVQGYTVSALGPYKGLQQVRKVVEDTMNNIHPLFSLKALMVKKELAKNPDLKNENWERFLPKYVKNHDKHKQPKKKRVKKDYTPFPPPQTERKVDKLMATGEYFLKEDDRKKKNLAEKMEKKAEAEVKRQERRNKSFIPPVEKSYGNKQQNEDNQLQKKKIEVTHKFKKIKRN

Radius of gyration: 46.25 Å; chains: 1; bounding box: 110×91×119 Å

pLDDT: mean 72.54, std 20.04, range [25.78, 96.12]

Organism: Nephila pilipes (NCBI:txid299642)

Secondary structure (DSSP, 8-state):
--SSSS-S--TTSS----HHHHHHHHHHHHGGGT-TT-S-SS-HHHHHH-SHHHHHHHHHHHHHHHHHHH-TTS---SPPPHHHHHHHHHHHHHHHHHHTT--TT-TTTTTS-EEE-TT--EEE--TTTTSS--HHHHSPBP--S--GGGHHHHHHHHT-TTTHHHHSS--S-----------------S--TT-TTGGGGSSSHHHHGGGGSTT-EEEEEE-TTT-SSHHHHHHHHHHHH-GGGHHHHHHHHHHT-EEEEETTEEEEEE-HHHHHHHHHHHHHHHTT--HHHHHHHHHHHHHHHH-STTTTS-GGGTS---------PPPPSS--PPPP--SSPPPPPPPHHHHHHHTTGGGS-HHHHHHHHHHHHHHHHHHHHHHHHHHHHHHHSPP-PPP---HHHHHHHHHHHHHHHHHHHHHHHTT-

InterPro domains:
  IPR024166 Ribosomal RNA assembly KRR1 [PTHR12581] (207-428)
  IPR036612 K Homology domain, type 1 superfamily [G3DSA:3.30.1370.10] (215-317)
  IPR036612 K Homology domain, type 1 superfamily [SSF54791] (216-318)
  IPR048548 KRR1 small subunit processome component, second KH domain [PF21800] (217-306)
  IPR048549 KRR1 small subunit processome component, second KH domain, eukaryotes [cd22394] (216-308)